Protein 7MHV (pdb70)

Structure (mmCIF, N/CA/C/O backbone):
data_7MHV
#
_entry.id   7MHV
#
_cell.length_a   129.010
_cell.length_b   51.170
_cell.length_c   74.260
_cell.angle_alpha   90.000
_cell.angle_beta   110.406
_cell.angle_gamma   90.000
#
_symmetry.space_group_name_H-M   'C 1 2 1'
#
loop_
_entity.id
_entity.type
_entity.pdbx_description
1 polymer 'Cysteine desulfurase'
2 non-polymer 1,2-ETHANEDIOL
3 non-polymer 'PHOSPHATE ION'
4 water water
#
loop_
_atom_site.group_PDB
_atom_site.id
_atom_site.type_symbol
_atom_site.label_atom_id
_atom_site.label_alt_id
_atom_site.label_comp_id
_atom_site.label_asym_id
_atom_site.label_entity_id
_atom_site.label_seq_id
_atom_site.pdbx_PDB_ins_code
_atom_site.Cartn_x
_atom_site.Cartn_y
_atom_site.Cartn_z
_atom_site.occupancy
_atom_site.B_iso_or_equiv
_atom_site.auth_seq_id
_atom_site.auth_comp_id
_atom_site.auth_asym_id
_atom_site.auth_atom_id
_atom_site.pdbx_PDB_model_num
ATOM 1 N N . LYS A 1 12 ? 4.50812 1.03446 -13.72071 1.000 49.59503 4 LYS A N 1
ATOM 2 C CA . LYS A 1 12 ? 4.29082 2.37108 -14.26840 1.000 41.35830 4 LYS A CA 1
ATOM 3 C C . LYS A 1 12 ? 2.89211 2.87880 -13.92425 1.000 31.23667 4 LYS A C 1
ATOM 4 O O . LYS A 1 12 ? 1.92107 2.12230 -13.96398 1.000 38.10438 4 LYS A O 1
ATOM 10 N N . PRO A 1 13 ? 2.78731 4.16341 -13.59403 1.000 28.77704 5 PRO A N 1
ATOM 11 C CA . PRO A 1 13 ? 1.46509 4.77676 -13.46742 1.000 19.31845 5 PRO A CA 1
ATOM 12 C C . PRO A 1 13 ? 0.72944 4.70446 -14.79668 1.000 22.31675 5 PRO A C 1
ATOM 13 O O . PRO A 1 13 ? 1.34181 4.60988 -15.85715 1.000 19.66862 5 PRO A O 1
ATOM 17 N N . ILE A 1 14 ? -0.60288 4.74818 -14.74024 1.000 16.87906 6 ILE A N 1
ATOM 18 C CA . ILE A 1 14 ? -1.37968 4.80549 -15.97355 1.000 13.46368 6 ILE A CA 1
ATOM 19 C C . ILE A 1 14 ? -1.26468 6.21107 -16.54967 1.000 16.10563 6 ILE A C 1
ATOM 20 O O . ILE A 1 14 ? -1.49009 7.20190 -15.84492 1.000 16.42151 6 ILE A O 1
ATOM 25 N N . TYR A 1 15 ? -0.91645 6.30596 -17.82884 1.000 13.62710 7 TYR A N 1
ATOM 26 C CA . TYR A 1 15 ? -0.73699 7.61852 -18.44224 1.000 13.55564 7 TYR A CA 1
ATOM 27 C C . TYR A 1 15 ? -2.09342 8.27609 -18.66788 1.000 15.23180 7 TYR A C 1
ATOM 28 O O . TYR A 1 15 ? -2.92182 7.76847 -19.43142 1.000 15.30670 7 TYR A O 1
ATOM 37 N N . PHE A 1 16 ? -2.31361 9.40534 -18.01266 1.000 14.12434 8 PHE A N 1
ATOM 38 C CA . PHE A 1 16 ? -3.50634 10.21875 -18.20160 1.000 13.37195 8 PHE A CA 1
ATOM 39 C C . PHE A 1 16 ? -3.11183 11.66205 -18.48254 1.000 14.53284 8 PHE A C 1
ATOM 40 O O . PHE A 1 16 ? -3.72040 12.61108 -17.96655 1.000 15.45540 8 PHE A O 1
ATOM 48 N N . ASP A 1 17 ? -2.05590 11.85121 -19.28590 1.000 14.36018 9 ASP A N 1
ATOM 49 C CA . ASP A 1 17 ? -1.54322 13.19330 -19.57574 1.000 11.68371 9 ASP A CA 1
ATOM 50 C C . ASP A 1 17 ? -1.33636 13.37881 -21.06699 1.000 13.32377 9 ASP A C 1
ATOM 51 O O . ASP A 1 17 ? -0.38789 14.03948 -21.49921 1.000 15.58952 9 ASP A O 1
ATOM 56 N N . TYR A 1 18 ? -2.28533 12.88068 -21.86970 1.000 11.51528 10 TYR A N 1
ATOM 57 C CA . TYR A 1 18 ? -2.19646 12.99436 -23.32424 1.000 12.44096 10 TYR A CA 1
ATOM 58 C C . TYR A 1 18 ? -2.15829 14.42639 -23.82196 1.000 12.55869 10 TYR A C 1
ATOM 59 O O . TYR A 1 18 ? -1.68821 14.66534 -24.94330 1.000 15.48390 10 TYR A O 1
ATOM 68 N N . MET A 1 19 ? -2.67632 15.37719 -23.06546 1.000 14.34068 11 MET A N 1
ATOM 69 C CA . MET A 1 19 ? -2.61907 16.72768 -23.59919 1.000 17.04534 11 MET A CA 1
ATOM 70 C C . MET A 1 19 ? -1.25601 17.38823 -23.42919 1.000 13.72586 11 MET A C 1
ATOM 71 O O . MET A 1 19 ? -0.99565 18.40350 -24.08066 1.000 15.54161 11 MET A O 1
ATOM 76 N N . ALA A 1 20 ? -0.40088 16.84446 -22.57731 1.000 13.63127 12 ALA A N 1
ATOM 77 C CA . ALA A 1 20 ? 0.99332 17.28195 -22.52352 1.000 14.30181 12 ALA A CA 1
ATOM 78 C C . ALA A 1 20 ? 1.80544 16.71231 -23.67417 1.000 14.03502 12 ALA A C 1
ATOM 79 O O . ALA A 1 20 ? 2.64936 17.41240 -24.25483 1.000 13.21855 12 ALA A O 1
ATOM 81 N N . THR A 1 21 ? 1.61198 15.42489 -23.96547 1.000 12.01459 13 THR A N 1
ATOM 82 C CA . THR A 1 21 ? 2.17148 14.78658 -25.14782 1.000 10.06484 13 THR A CA 1
ATOM 83 C C . THR A 1 21 ? 1.50504 13.43000 -25.28273 1.000 13.26395 13 THR A C 1
ATOM 84 O O . THR A 1 21 ? 0.91414 12.91152 -24.33229 1.000 14.81416 13 THR A O 1
ATOM 88 N N . THR A 1 22 ? 1.60940 12.87189 -26.47800 1.000 12.83677 14 THR A N 1
ATOM 89 C CA . THR A 1 22 ? 1.06220 11.57487 -26.78787 1.000 13.27074 14 THR A CA 1
ATOM 90 C C . THR A 1 22 ? 2.21609 10.66492 -27.15696 1.000 13.93016 14 THR A C 1
ATOM 91 O O . THR A 1 22 ? 3.26192 11.14143 -27.60439 1.000 15.43186 14 THR A O 1
ATOM 95 N N . PRO A 1 23 ? 2.07079 9.36080 -26.99187 1.000 12.25916 15 PRO A N 1
ATOM 96 C CA . PRO A 1 23 ? 3.06258 8.45237 -27.58207 1.000 13.86449 15 PRO A CA 1
ATOM 97 C C . PRO A 1 23 ? 2.95601 8.52084 -29.09110 1.000 13.61872 15 PRO A C 1
ATOM 98 O O . PRO A 1 23 ? 1.87520 8.73960 -29.63807 1.000 12.62552 15 PRO A O 1
ATOM 102 N N . VAL A 1 24 ? 4.07990 8.32713 -29.78177 1.000 12.43292 16 VAL A N 1
ATOM 103 C CA . VAL A 1 24 ? 3.98753 8.14121 -31.23305 1.000 13.04440 16 VAL A CA 1
ATOM 104 C C . VAL A 1 24 ? 3.24350 6.83964 -31.50565 1.000 11.30071 16 VAL A C 1
ATOM 105 O O . VAL A 1 24 ? 3.53044 5.80367 -30.90757 1.000 14.32180 16 VAL A O 1
ATOM 109 N N . ASP A 1 25 ? 2.24105 6.89107 -32.37233 1.000 12.17240 17 ASP A N 1
ATOM 110 C CA . ASP A 1 25 ? 1.53859 5.66124 -32.71588 1.000 12.81099 17 ASP A CA 1
ATOM 111 C C . ASP A 1 25 ? 2.53467 4.65039 -33.28676 1.000 12.72280 17 ASP A C 1
ATOM 112 O O . ASP A 1 25 ? 3.36916 5.01773 -34.11863 1.000 14.17546 17 ASP A O 1
ATOM 117 N N . PRO A 1 26 ? 2.48679 3.38707 -32.87107 1.000 11.94001 18 PRO A N 1
ATOM 118 C CA . PRO A 1 26 ? 3.44565 2.40796 -33.41795 1.000 13.36555 18 PRO A CA 1
ATOM 119 C C . PRO A 1 26 ? 3.44239 2.32974 -34.94719 1.000 12.25543 18 PRO A C 1
ATOM 120 O O . PRO A 1 26 ? 4.49558 2.08039 -35.54524 1.000 14.04005 18 PRO A O 1
ATOM 124 N N . ARG A 1 27 ? 2.28998 2.54081 -35.58984 1.000 13.49131 19 ARG A N 1
ATOM 125 C CA . ARG A 1 27 ? 2.24829 2.61004 -37.05028 1.000 14.47396 19 ARG A CA 1
ATOM 126 C C . ARG A 1 27 ? 3.06258 3.78951 -37.56572 1.000 12.73577 19 ARG A C 1
ATOM 127 O O . ARG A 1 27 ? 3.65769 3.71615 -38.64985 1.000 15.61127 19 ARG A O 1
ATOM 135 N N . VAL A 1 28 ? 3.08877 4.88353 -36.81595 1.000 11.68821 20 VAL A N 1
ATOM 136 C CA . VAL A 1 28 ? 3.89522 6.02507 -37.21562 1.000 9.83146 20 VAL A CA 1
ATOM 137 C C . VAL A 1 28 ? 5.37870 5.71722 -37.01392 1.000 13.16553 20 VAL A C 1
ATOM 138 O O . VAL A 1 28 ? 6.21419 6.05775 -37.86240 1.000 13.01418 20 VAL A O 1
ATOM 142 N N . VAL A 1 29 ? 5.72605 5.03424 -35.90757 1.000 14.06965 21 VAL A N 1
ATOM 143 C CA . VAL A 1 29 ? 7.13070 4.69226 -35.65472 1.000 14.81602 21 VAL A CA 1
ATOM 144 C C . VAL A 1 29 ? 7.68266 3.86479 -36.80844 1.000 19.10078 21 VAL A C 1
ATOM 145 O O . VAL A 1 29 ? 8.80382 4.10286 -37.29058 1.000 15.99314 21 VAL A O 1
ATOM 149 N N . GLU A 1 30 ? 6.88123 2.90234 -37.28668 1.000 17.86658 22 GLU A N 1
ATOM 150 C CA A GLU A 1 30 ? 7.34677 1.99966 -38.33320 0.500 19.00851 22 GLU A CA 1
ATOM 151 C CA B GLU A 1 30 ? 7.32305 1.99333 -38.34255 0.500 19.02036 22 GLU A CA 1
ATOM 152 C C . GLU A 1 30 ? 7.70499 2.75254 -39.60616 1.000 20.77624 22 GLU A C 1
ATOM 153 O O . GLU A 1 30 ? 8.62740 2.34667 -40.32811 1.000 18.59501 22 GLU A O 1
ATOM 164 N N . GLN A 1 31 ? 6.99894 3.85314 -39.89565 1.000 13.93816 23 GLN A N 1
ATOM 165 C CA . GLN A 1 31 ? 7.32311 4.67112 -41.05906 1.000 16.48459 23 GLN A CA 1
ATOM 166 C C . GLN A 1 31 ? 8.53026 5.56636 -40.79396 1.000 16.08782 23 GLN A C 1
ATOM 167 O O . GLN A 1 31 ? 9.41679 5.66219 -41.64744 1.000 14.94212 23 GLN A O 1
ATOM 173 N N . MET A 1 32 ? 8.59113 6.22186 -39.62054 1.000 15.94555 24 MET A N 1
ATOM 174 C CA . MET A 1 32 ? 9.71250 7.11754 -39.30603 1.000 15.77892 24 MET A CA 1
ATOM 175 C C . MET A 1 32 ? 11.05624 6.41686 -39.44116 1.000 17.06589 24 MET A C 1
ATOM 176 O O . MET A 1 32 ? 12.03332 7.01250 -39.91970 1.000 15.54289 24 MET A O 1
ATOM 181 N N . ILE A 1 33 ? 11.13715 5.16218 -38.98744 1.000 14.53390 25 ILE A N 1
ATOM 182 C CA . ILE A 1 33 ? 12.43282 4.48848 -38.90924 1.000 16.97358 25 ILE A CA 1
ATOM 183 C C . ILE A 1 33 ? 12.97764 4.11639 -40.27704 1.000 17.40754 25 ILE A C 1
ATOM 184 O O . ILE A 1 33 ? 14.17059 3.82429 -40.39701 1.000 18.39527 25 ILE A O 1
ATOM 189 N N . LYS A 1 34 ? 12.14586 4.15445 -41.31895 1.000 15.07943 26 LYS A N 1
ATOM 190 C CA . LYS A 1 34 ? 12.62672 3.96124 -42.68313 1.000 12.61785 26 LYS A CA 1
ATOM 191 C C . LYS A 1 34 ? 13.47041 5.12600 -43.18772 1.000 16.94276 26 LYS A C 1
ATOM 192 O O . LYS A 1 34 ? 14.02955 5.02878 -44.28787 1.000 16.50779 26 LYS A O 1
ATOM 198 N N . TYR A 1 35 ? 13.57670 6.21115 -42.41389 1.000 13.73064 27 TYR A N 1
ATOM 199 C CA . TYR A 1 35 ? 14.21936 7.44474 -42.85153 1.000 15.53960 27 TYR A CA 1
ATOM 200 C C . TYR A 1 35 ? 15.33837 7.87066 -41.90782 1.000 15.20403 27 TYR A C 1
ATOM 201 O O . TYR A 1 35 ? 15.58858 9.06306 -41.75346 1.000 18.83687 27 TYR A O 1
ATOM 210 N N . LEU A 1 36 ? 16.00614 6.90879 -41.25411 1.000 15.34350 28 LEU A N 1
ATOM 211 C CA . LEU A 1 36 ? 17.01019 7.22948 -40.23631 1.000 12.98239 28 LEU A CA 1
ATOM 212 C C . LEU A 1 36 ? 18.37265 6.65063 -40.59501 1.000 16.76401 28 LEU A C 1
ATOM 213 O O . LEU A 1 36 ? 19.27353 7.41078 -40.96041 1.000 13.81537 28 LEU A O 1
ATOM 218 N N . GLY A 1 37 ? 18.54465 5.31512 -40.52524 1.000 15.00156 29 GLY A N 1
ATOM 219 C CA . GLY A 1 37 ? 19.84788 4.71431 -40.60965 1.000 15.27087 29 GLY A CA 1
ATOM 220 C C . GLY A 1 37 ? 20.32575 4.50616 -42.03703 1.000 19.23733 29 GLY A C 1
ATOM 221 O O . GLY A 1 37 ? 19.64879 4.81653 -43.03404 1.000 18.07097 29 GLY A O 1
ATOM 222 N N . PRO A 1 38 ? 21.52934 3.94617 -42.14222 1.000 18.15721 30 PRO A N 1
ATOM 223 C CA . PRO A 1 38 ? 22.17381 3.79856 -43.46027 1.000 16.13830 30 PRO A CA 1
ATOM 224 C C . PRO A 1 38 ? 21.45465 2.84651 -44.39012 1.000 18.84634 30 PRO A C 1
ATOM 225 O O . PRO A 1 38 ? 21.66161 2.93062 -45.60715 1.000 23.06386 30 PRO A O 1
ATOM 229 N N . GLU A 1 39 ? 20.63678 1.93689 -43.86069 1.000 23.04597 31 GLU A N 1
ATOM 230 C CA . GLU A 1 39 ? 19.85730 1.01191 -44.67455 1.000 21.24505 31 GLU A CA 1
ATOM 231 C C . GLU A 1 39 ? 18.57509 1.64150 -45.20712 1.000 28.57019 31 GLU A C 1
ATOM 232 O O . GLU A 1 39 ? 17.91036 1.03442 -46.05840 1.000 25.04622 31 GLU A O 1
ATOM 238 N N . GLY A 1 40 ? 18.22810 2.85280 -44.75679 1.000 20.81420 32 GLY A N 1
ATOM 239 C CA . GLY A 1 40 ? 16.99569 3.49802 -45.11540 1.000 19.50323 32 GLY A CA 1
ATOM 240 C C . GLY A 1 40 ? 17.19748 4.69299 -46.02191 1.000 19.29283 32 GLY A C 1
ATOM 241 O O . GLY A 1 40 ? 18.26041 4.87415 -46.63589 1.000 17.09929 32 GLY A O 1
ATOM 242 N N . ASP A 1 41 ? 16.14774 5.51157 -46.13459 1.000 18.48226 33 ASP A N 1
ATOM 243 C CA . ASP A 1 41 ? 16.15331 6.67483 -47.02902 1.000 17.15723 33 ASP A CA 1
ATOM 244 C C . ASP A 1 41 ? 16.56011 7.90781 -46.22632 1.000 18.52789 33 ASP A C 1
ATOM 245 O O . ASP A 1 41 ? 15.73650 8.74804 -45.86613 1.000 16.41050 33 ASP A O 1
ATOM 250 N N . PHE A 1 42 ? 17.86784 8.01406 -45.95916 1.000 17.52372 34 PHE A N 1
ATOM 251 C CA . PHE A 1 42 ? 18.42741 9.03274 -45.07375 1.000 13.20144 34 PHE A CA 1
ATOM 252 C C . PHE A 1 42 ? 18.87341 10.29789 -45.80542 1.000 16.05784 34 PHE A C 1
ATOM 253 O O . PHE A 1 42 ? 19.50276 11.14565 -45.17958 1.000 13.13064 34 PHE A O 1
ATOM 261 N N . GLY A 1 43 ? 18.62406 10.41597 -47.11403 1.000 16.65473 35 GLY A N 1
ATOM 262 C CA . GLY A 1 43 ? 19.15537 11.54191 -47.86143 1.000 15.71313 35 GLY A CA 1
ATOM 263 C C . GLY A 1 43 ? 18.54164 12.85707 -47.43556 1.000 15.38330 35 GLY A C 1
ATOM 264 O O . GLY A 1 43 ? 17.47942 12.91025 -46.81117 1.000 13.25218 35 GLY A O 1
ATOM 265 N N . ASN A 1 44 ? 19.24173 13.93652 -47.75985 1.000 12.02837 36 ASN A N 1
ATOM 266 C CA . ASN A 1 44 ? 18.75753 15.28241 -47.42500 1.000 14.20872 36 ASN A CA 1
ATOM 267 C C . ASN A 1 44 ? 17.73623 15.70758 -48.47289 1.000 12.15459 36 ASN A C 1
ATOM 268 O O . ASN A 1 44 ? 18.06229 15.72079 -49.66680 1.000 12.88048 36 ASN A O 1
ATOM 273 N N . PRO A 1 45 ? 16.49576 16.02679 -48.09039 1.000 12.31222 37 PRO A N 1
ATOM 274 C CA . PRO A 1 45 ? 15.48586 16.37513 -49.10431 1.000 13.67545 37 PRO A CA 1
ATOM 275 C C . PRO A 1 45 ? 15.91076 17.51433 -50.00011 1.000 12.93356 37 PRO A C 1
ATOM 276 O O . PRO A 1 45 ? 15.40735 17.62733 -51.13647 1.000 16.29961 37 PRO A O 1
ATOM 280 N N . ALA A 1 46 ? 16.82638 18.36192 -49.54509 1.000 14.22040 38 ALA A N 1
ATOM 281 C CA . ALA A 1 46 ? 17.31319 19.45783 -50.37989 1.000 15.01083 38 ALA A CA 1
ATOM 282 C C . ALA A 1 46 ? 18.43401 19.04247 -51.33699 1.000 15.96276 38 ALA A C 1
ATOM 283 O O . ALA A 1 46 ? 18.87119 19.86698 -52.14592 1.000 19.21273 38 ALA A O 1
ATOM 285 N N . SER A 1 47 ? 18.91029 17.79416 -51.27742 1.000 15.62021 39 SER A N 1
ATOM 286 C CA . SER A 1 47 ? 19.95669 17.31911 -52.19556 1.000 16.77683 39 SER A CA 1
ATOM 287 C C . SER A 1 47 ? 19.29238 16.96605 -53.51749 1.000 19.35220 39 SER A C 1
ATOM 288 O O . SER A 1 47 ? 18.87122 15.83557 -53.73825 1.000 21.70624 39 SER A O 1
ATOM 291 N N . ALA A 1 48 ? 19.23730 17.93171 -54.42988 1.000 16.14857 40 ALA A N 1
ATOM 292 C CA . ALA A 1 48 ? 18.55280 17.71781 -55.70371 1.000 18.76407 40 ALA A CA 1
ATOM 293 C C . ALA A 1 48 ? 19.34743 16.86614 -56.68928 1.000 22.69643 40 ALA A C 1
ATOM 294 O O . ALA A 1 48 ? 18.78314 16.44550 -57.70528 1.000 22.29120 40 ALA A O 1
ATOM 296 N N . THR A 1 49 ? 20.62653 16.59428 -56.43135 1.000 18.29989 41 THR A N 1
ATOM 297 C CA . THR A 1 49 ? 21.49739 15.99636 -57.43928 1.000 18.98374 41 THR A CA 1
ATOM 298 C C . THR A 1 49 ? 21.72189 14.49435 -57.26989 1.000 22.19804 41 THR A C 1
ATOM 299 O O . THR A 1 49 ? 22.62721 13.95756 -57.90677 1.000 23.10709 41 THR A O 1
ATOM 303 N N . HIS A 1 50 ? 20.92896 13.79326 -56.45890 1.000 17.32267 42 HIS A N 1
ATOM 304 C CA . HIS A 1 50 ? 21.01975 12.33095 -56.46467 1.000 20.37815 42 HIS A CA 1
ATOM 305 C C . HIS A 1 50 ? 19.72520 11.73706 -55.92545 1.000 18.21218 42 HIS A C 1
ATOM 306 O O . HIS A 1 50 ? 18.87743 12.43751 -55.37881 1.000 17.67731 42 HIS A O 1
ATOM 313 N N . GLU A 1 51 ? 19.58636 10.41787 -56.08327 1.000 19.13146 43 GLU A N 1
ATOM 314 C CA . GLU A 1 51 ? 18.30951 9.80923 -55.73614 1.000 19.46294 43 GLU A CA 1
ATOM 315 C C . GLU A 1 51 ? 18.08770 9.69588 -54.23207 1.000 17.92761 43 GLU A C 1
ATOM 316 O O . GLU A 1 51 ? 16.93926 9.55358 -53.80977 1.000 15.43364 43 GLU A O 1
ATOM 322 N N . TYR A 1 52 ? 19.14109 9.72227 -53.41298 1.000 15.61834 44 TYR A N 1
ATOM 323 C CA . TYR A 1 52 ? 18.90822 9.77020 -51.97424 1.000 15.38965 44 TYR A CA 1
ATOM 324 C C . TYR A 1 52 ? 18.15176 11.03094 -51.60270 1.000 17.95737 44 TYR A C 1
ATOM 325 O O . TYR A 1 52 ? 17.20034 10.98941 -50.81211 1.000 15.86212 44 TYR A O 1
ATOM 334 N N . GLY A 1 53 ? 18.56127 12.16832 -52.16368 1.000 16.51392 45 GLY A N 1
ATOM 335 C CA . GLY A 1 53 ? 17.83226 13.39993 -51.90979 1.000 16.37684 45 GLY A CA 1
ATOM 336 C C . GLY A 1 53 ? 16.43327 13.36387 -52.49165 1.000 17.28974 45 GLY A C 1
ATOM 337 O O . GLY A 1 53 ? 15.46947 13.73389 -51.81964 1.000 16.41216 45 GLY A O 1
ATOM 338 N N . ARG A 1 54 ? 16.29491 12.87138 -53.73003 1.000 19.86889 46 ARG A N 1
ATOM 339 C CA . ARG A 1 54 ? 14.99368 12.91758 -54.38985 1.000 18.79296 46 ARG A CA 1
ATOM 340 C C . ARG A 1 54 ? 13.97756 12.02488 -53.68118 1.000 16.71288 46 ARG A C 1
ATOM 341 O O . ARG A 1 54 ? 12.82336 12.42706 -53.48657 1.000 17.66456 46 ARG A O 1
ATOM 349 N N . VAL A 1 55 ? 14.39917 10.83268 -53.25153 1.000 16.67400 47 VAL A N 1
ATOM 350 C CA . VAL A 1 55 ? 13.51016 9.94187 -52.51409 1.000 15.74561 47 VAL A CA 1
ATOM 351 C C . VAL A 1 55 ? 13.07711 10.57462 -51.19746 1.000 19.01425 47 VAL A C 1
ATOM 352 O O . VAL A 1 55 ? 11.90744 10.46981 -50.79524 1.000 16.03417 47 VAL A O 1
ATOM 356 N N . ALA A 1 56 ? 14.00188 11.24581 -50.50683 1.000 14.04362 48 ALA A N 1
ATOM 357 C CA . ALA A 1 56 ? 13.63006 11.87887 -49.24667 1.000 14.40782 48 ALA A CA 1
ATOM 358 C C . ALA A 1 56 ? 12.66775 13.04281 -49.48579 1.000 16.04011 48 ALA A C 1
ATOM 359 O O . ALA A 1 56 ? 11.70065 13.21911 -48.73519 1.000 13.57475 48 ALA A O 1
ATOM 361 N N . SER A 1 57 ? 12.90102 13.82990 -50.54429 1.000 14.09392 49 SER A N 1
ATOM 362 C CA . SER A 1 57 ? 11.96444 14.89274 -50.90315 1.000 16.65417 49 SER A CA 1
ATOM 363 C C . SER A 1 57 ? 10.58004 14.34503 -51.19498 1.000 15.51097 49 SER A C 1
ATOM 364 O O . SER A 1 57 ? 9.57461 14.94108 -50.79166 1.000 15.89027 49 SER A O 1
ATOM 367 N N . MET A 1 58 ? 10.50491 13.21757 -51.90823 1.000 15.02599 50 MET A N 1
ATOM 368 C CA . MET A 1 58 ? 9.20156 12.64555 -52.22532 1.000 17.94002 50 MET A CA 1
ATOM 369 C C . MET A 1 58 ? 8.45025 12.25833 -50.96100 1.000 13.50029 50 MET A C 1
ATOM 370 O O .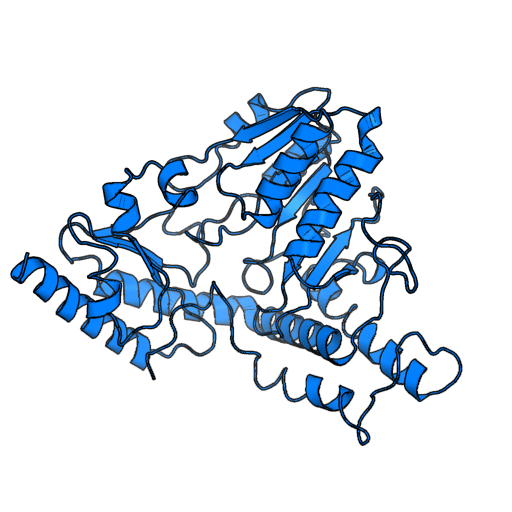 MET A 1 58 ? 7.22476 12.42474 -50.88182 1.000 15.60392 50 MET A O 1
ATOM 375 N N . ALA A 1 59 ? 9.17511 11.77419 -49.95074 1.000 13.32329 51 ALA A N 1
ATOM 376 C CA . ALA A 1 59 ? 8.52711 11.39931 -48.70561 1.000 12.62820 51 ALA A CA 1
ATOM 377 C C . ALA A 1 59 ? 8.07388 12.63334 -47.94581 1.000 13.95527 51 ALA A C 1
ATOM 378 O O . ALA A 1 59 ? 7.00447 12.63617 -47.31902 1.000 14.25602 51 ALA A O 1
ATOM 380 N N . VAL A 1 60 ? 8.87095 13.69445 -47.99467 1.000 10.89087 52 VAL A N 1
ATOM 381 C CA . VAL A 1 60 ? 8.46559 14.96152 -47.38799 1.000 14.79353 52 VAL A CA 1
ATOM 382 C C . VAL A 1 60 ? 7.20666 15.48795 -48.05972 1.000 13.26187 52 VAL A C 1
ATOM 383 O O . VAL A 1 60 ? 6.25988 15.92498 -47.39190 1.000 13.31441 52 VAL A O 1
ATOM 387 N N . GLU A 1 61 ? 7.18120 15.47283 -49.39213 1.000 11.52458 53 GLU A N 1
ATOM 388 C CA . GLU A 1 61 ? 6.03549 16.05143 -50.07547 1.000 13.81758 53 GLU A CA 1
ATOM 389 C C . GLU A 1 61 ? 4.80221 15.18470 -49.89962 1.000 14.66192 53 GLU A C 1
ATOM 390 O O . GLU A 1 61 ? 3.68116 15.71060 -49.86961 1.000 15.65101 53 GLU A O 1
ATOM 396 N N A GLN A 1 62 ? 4.97118 13.86105 -49.81054 0.545 14.70215 54 GLN A N 1
ATOM 397 N N B GLN A 1 62 ? 4.98061 13.86298 -49.80540 0.455 14.70689 54 GLN A N 1
ATOM 398 C CA A GLN A 1 62 ? 3.81819 13.01155 -49.53615 0.545 13.85465 54 GLN A CA 1
ATOM 399 C CA B GLN A 1 62 ? 3.84690 12.98747 -49.53345 0.455 13.89715 54 GLN A CA 1
ATOM 400 C C A GLN A 1 62 ? 3.24836 13.31698 -48.15562 0.545 14.76892 54 GLN A C 1
ATOM 401 C C B GLN A 1 62 ? 3.26092 13.28017 -48.15728 0.455 14.77140 54 GLN A C 1
ATOM 402 O O A GLN A 1 62 ? 2.02591 13.36343 -47.97297 0.545 14.56451 54 GLN A O 1
ATOM 403 O O B GLN A 1 62 ? 2.03741 13.27895 -47.97992 0.455 14.59464 54 GLN A O 1
ATOM 414 N N . ALA A 1 63 ? 4.11902 13.56122 -47.17231 1.000 10.86828 55 ALA A N 1
ATOM 415 C CA . ALA A 1 63 ? 3.61581 13.92995 -45.84639 1.000 13.63753 55 ALA A CA 1
ATOM 416 C C . ALA A 1 63 ? 2.93511 15.29603 -45.87440 1.000 14.45733 55 ALA A C 1
ATOM 417 O O . ALA A 1 63 ? 1.93602 15.51537 -45.17130 1.000 14.37936 55 ALA A O 1
ATOM 419 N N . ARG A 1 64 ? 3.45121 16.22105 -46.68872 1.000 13.65554 56 ARG A N 1
ATOM 420 C CA . ARG A 1 64 ? 2.81150 17.53079 -46.79992 1.000 13.98350 56 ARG A CA 1
ATOM 421 C C . ARG A 1 64 ? 1.40953 17.37097 -47.34954 1.000 13.25405 56 ARG A C 1
ATOM 422 O O . ARG A 1 64 ? 0.46762 18.01905 -46.87827 1.000 12.42971 56 ARG A O 1
ATOM 430 N N . SER A 1 65 ? 1.24839 16.44768 -48.29777 1.000 13.09817 57 SER A N 1
ATOM 431 C CA A SER A 1 65 ? -0.06300 16.19257 -48.88044 0.535 15.28107 57 SER A CA 1
ATOM 432 C CA B SER A 1 65 ? -0.06275 16.19544 -48.87832 0.465 15.28372 57 SER A CA 1
ATOM 433 C C . SER A 1 65 ? -0.98587 15.52869 -47.86947 1.000 13.87524 57 SER A C 1
ATOM 434 O O . SER A 1 65 ? -2.18565 15.82428 -47.82657 1.000 15.10542 57 SER A O 1
ATOM 439 N N . GLN A 1 66 ? -0.44922 14.60932 -47.06982 1.000 12.27532 58 GLN A N 1
ATOM 440 C CA . GLN A 1 66 ? -1.27112 13.94661 -46.05830 1.000 13.69816 58 GLN A CA 1
ATOM 441 C C . GLN A 1 66 ? -1.86527 14.96631 -45.09971 1.000 14.30716 58 GLN A C 1
ATOM 442 O O . GLN A 1 66 ? -3.06486 14.93218 -44.79446 1.000 12.81488 58 GLN A O 1
ATOM 448 N N . ILE A 1 67 ? -1.02153 15.85414 -44.57665 1.000 12.10034 59 ILE A N 1
ATOM 449 C CA . ILE A 1 67 ? -1.48982 16.89480 -43.66648 1.000 13.54898 59 ILE A CA 1
ATOM 450 C C . ILE A 1 67 ? -2.50934 17.78567 -44.36312 1.000 17.16013 59 ILE A C 1
ATOM 451 O O . ILE A 1 67 ? -3.59487 18.05918 -43.82951 1.000 13.10771 59 ILE A O 1
ATOM 456 N N . ALA A 1 68 ? -2.18542 18.23319 -45.57836 1.000 13.64871 60 ALA A N 1
ATOM 457 C CA . ALA A 1 68 ? -3.08344 19.14655 -46.28247 1.000 16.41027 60 ALA A CA 1
ATOM 458 C C . ALA A 1 68 ? -4.44654 18.50918 -46.50486 1.000 15.32708 60 ALA A C 1
ATOM 459 O O . ALA A 1 68 ? -5.48602 19.17533 -46.38795 1.000 15.13664 60 ALA A O 1
ATOM 461 N N . GLU A 1 69 ? -4.46224 17.22155 -46.85035 1.000 12.33534 61 GLU A N 1
ATOM 462 C CA . GLU A 1 69 ? -5.72168 16.55224 -47.10874 1.000 13.84900 61 GLU A CA 1
ATOM 463 C C . GLU A 1 69 ? -6.59036 16.50899 -45.85888 1.000 11.36062 61 GLU A C 1
ATOM 464 O O . GLU A 1 69 ? -7.81832 16.61709 -45.97087 1.000 14.40744 61 GLU A O 1
ATOM 466 N N . THR A 1 70 ? -5.98360 16.36820 -44.65830 1.000 13.67422 62 THR A N 1
ATOM 467 C CA . THR A 1 70 ? -6.79799 16.23863 -43.43873 1.000 14.95129 62 THR A CA 1
ATOM 468 C C . THR A 1 70 ? -7.53618 17.53196 -43.10590 1.000 16.95228 62 THR A C 1
ATOM 469 O O . THR A 1 70 ? -8.62837 17.48654 -42.52004 1.000 15.49726 62 THR A O 1
ATOM 473 N N . ILE A 1 71 ? -6.98311 18.68076 -43.49427 1.000 15.35096 63 ILE A N 1
ATOM 474 C CA . ILE A 1 71 ? -7.57031 19.98033 -43.18851 1.000 16.05441 63 ILE A CA 1
ATOM 475 C C . ILE A 1 71 ? -8.14160 20.65250 -44.42947 1.000 13.35173 63 ILE A C 1
ATOM 476 O O . ILE A 1 71 ? -8.54714 21.82417 -44.37100 1.000 14.32187 63 ILE A O 1
ATOM 481 N N . ASN A 1 72 ? -8.17034 19.94215 -45.55794 1.000 12.25705 64 ASN A N 1
ATOM 482 C CA . ASN A 1 72 ? -8.71700 20.44133 -46.82645 1.000 14.83145 64 ASN A CA 1
ATOM 483 C C . ASN A 1 72 ? -8.01325 21.71831 -47.26658 1.000 18.11029 64 ASN A C 1
ATOM 484 O O . ASN A 1 72 ? -8.64424 22.68995 -47.68793 1.000 18.19144 64 ASN A O 1
ATOM 489 N N . ALA A 1 73 ? -6.69279 21.72193 -47.13742 1.000 14.75318 65 ALA A N 1
ATOM 490 C CA . ALA A 1 73 ? -5.84334 22.77711 -47.66261 1.000 14.90775 65 ALA A CA 1
ATOM 491 C C . ALA A 1 73 ? -5.04833 22.22484 -48.83577 1.000 17.28026 65 ALA A C 1
ATOM 492 O O . ALA A 1 73 ? -5.09183 21.02889 -49.12870 1.000 15.12910 65 ALA A O 1
ATOM 494 N N . SER A 1 74 ? -4.35999 23.11415 -49.53228 1.000 15.21233 66 SER A N 1
ATOM 495 C CA A SER A 1 74 ? -3.43980 22.66135 -50.56108 0.334 15.74380 66 SER A CA 1
ATOM 496 C CA B SER A 1 74 ? -3.43108 22.67845 -50.56574 0.322 15.75684 66 SER A CA 1
ATOM 497 C CA C SER A 1 74 ? -3.44732 22.63513 -50.55232 0.344 15.74716 66 SER A CA 1
ATOM 498 C C . SER A 1 74 ? -2.05717 22.43862 -49.95525 1.000 15.16396 66 SER A C 1
ATOM 499 O O . SER A 1 74 ? -1.68162 23.11312 -48.98455 1.000 15.05673 66 SER A O 1
ATOM 506 N N . PRO A 1 75 ? -1.28559 21.48324 -50.49117 1.000 18.13367 67 PRO A N 1
ATOM 507 C CA . PRO A 1 75 ? 0.05669 21.24596 -49.93872 1.000 18.21543 67 PRO A CA 1
ATOM 508 C C . PRO A 1 75 ? 0.89717 22.51108 -49.86589 1.000 13.60839 67 PRO A C 1
ATOM 509 O O . PRO A 1 75 ? 1.64208 22.70405 -48.89340 1.000 16.00647 67 PRO A O 1
ATOM 513 N N . GLN A 1 76 ? 0.78990 23.38140 -50.87625 1.000 13.89682 68 GLN A N 1
ATOM 514 C CA . GLN A 1 76 ? 1.61990 24.57946 -50.89753 1.000 17.71738 68 GLN A CA 1
ATOM 515 C C . GLN A 1 76 ? 1.31308 25.51367 -49.74603 1.000 17.67816 68 GLN A C 1
ATOM 516 O O . GLN A 1 76 ? 2.10145 26.43440 -49.49304 1.000 17.37236 68 GLN A O 1
ATOM 518 N N . GLU A 1 77 ? 0.18792 25.31183 -49.05726 1.000 13.99589 69 GLU A N 1
ATOM 519 C CA . GLU A 1 77 ? -0.16893 26.15525 -47.93157 1.000 14.22391 69 GLU A CA 1
ATOM 520 C C . GLU A 1 77 ? 0.42293 25.65757 -46.61449 1.000 13.13511 69 GLU A C 1
ATOM 521 O O . GLU A 1 77 ? 0.21892 26.30029 -45.58055 1.000 15.79464 69 GLU A O 1
ATOM 527 N N . ILE A 1 78 ? 1.17062 24.55000 -46.63563 1.000 13.27951 70 ILE A N 1
ATOM 528 C CA . ILE A 1 78 ? 1.70727 23.91571 -45.43370 1.000 12.02125 70 ILE A CA 1
ATOM 529 C C . ILE A 1 78 ? 3.18914 24.24629 -45.31311 1.000 12.98967 70 ILE A C 1
ATOM 530 O O . ILE A 1 78 ? 3.97017 23.92496 -46.21669 1.000 13.57284 70 ILE A O 1
ATOM 535 N N . VAL A 1 79 ? 3.57169 24.87969 -44.20161 1.000 11.47599 71 VAL A N 1
ATOM 536 C CA . VAL A 1 79 ? 4.95596 25.24081 -43.87492 1.000 12.17629 71 VAL A CA 1
ATOM 537 C C . VAL A 1 79 ? 5.38864 24.40069 -42.66818 1.000 12.33450 71 VAL A C 1
ATOM 538 O O . VAL A 1 79 ? 4.78181 24.48925 -41.59741 1.000 12.33713 71 VAL A O 1
ATOM 542 N N . PHE A 1 80 ? 6.42005 23.58202 -42.82728 1.000 16.37108 72 PHE A N 1
ATOM 543 C CA . PHE A 1 80 ? 6.85170 22.75030 -41.70899 1.000 11.26691 72 PHE A CA 1
ATOM 544 C C . PHE A 1 80 ? 7.66181 23.56485 -40.70885 1.000 14.83752 72 PHE A C 1
ATOM 545 O O . PHE A 1 80 ? 8.45472 24.43135 -41.08658 1.000 13.94160 72 PHE A O 1
ATOM 553 N N . THR A 1 81 ? 7.46932 23.26284 -39.43260 1.000 12.00740 73 THR A N 1
ATOM 554 C CA . THR A 1 81 ? 8.13407 23.93194 -38.32796 1.000 13.95772 73 THR A CA 1
ATOM 555 C C . THR A 1 81 ? 8.66950 22.89427 -37.35159 1.000 15.45386 73 THR A C 1
ATOM 556 O O . THR A 1 81 ? 8.51147 21.68297 -37.54214 1.000 11.09105 73 THR A O 1
ATOM 560 N N . SER A 1 82 ? 9.27564 23.38048 -36.26739 1.000 13.36862 74 SER A N 1
ATOM 561 C CA . SER A 1 82 ? 9.77282 22.50475 -35.21504 1.000 10.34020 74 SER A CA 1
ATOM 562 C C . SER A 1 82 ? 8.70382 22.22695 -34.16456 1.000 12.15552 74 SER A C 1
ATOM 563 O O . SER A 1 82 ? 9.00019 21.59337 -33.14570 1.000 12.04799 74 SER A O 1
ATOM 566 N N . GLY A 1 83 ? 7.47811 22.66770 -34.39622 1.000 11.63927 75 GLY A N 1
ATOM 567 C CA . GLY A 1 83 ? 6.39998 22.45490 -33.44423 1.000 12.98042 75 GLY A CA 1
ATOM 568 C C . GLY A 1 83 ? 5.37438 23.56755 -33.56457 1.000 18.22098 75 GLY A C 1
ATOM 569 O O . GLY A 1 83 ? 5.53126 24.51244 -34.34008 1.000 15.38990 75 GLY A O 1
ATOM 570 N N . ALA A 1 84 ? 4.28285 23.41859 -32.80190 1.000 11.66470 76 ALA A N 1
ATOM 571 C CA . ALA A 1 84 ? 3.29206 24.49078 -32.78425 1.000 13.34124 76 ALA A CA 1
ATOM 572 C C . ALA A 1 84 ? 3.82057 25.75332 -32.10902 1.000 12.79655 76 ALA A C 1
ATOM 573 O O . ALA A 1 84 ? 3.30527 26.85143 -32.37463 1.000 13.40477 76 ALA A O 1
ATOM 575 N N . THR A 1 85 ? 4.84411 25.64660 -31.25680 1.000 12.27276 77 THR A N 1
ATOM 576 C CA . THR A 1 85 ? 5.43931 26.85895 -30.70639 1.000 11.57189 77 THR A CA 1
ATOM 577 C C . THR A 1 85 ? 6.01451 27.72546 -31.82093 1.000 12.33835 77 THR A C 1
ATOM 578 O O . THR A 1 85 ? 5.71014 28.92539 -31.91720 1.000 13.14734 77 THR A O 1
ATOM 582 N N . GLU A 1 86 ? 6.84650 27.13994 -32.68352 1.000 11.49253 78 GLU A N 1
ATOM 583 C CA . GLU A 1 86 ? 7.38967 27.91610 -33.79734 1.000 14.19179 78 GLU A CA 1
ATOM 584 C C . GLU A 1 86 ? 6.28448 28.39075 -34.73160 1.000 13.59724 78 GLU A C 1
ATOM 585 O O . GLU A 1 86 ? 6.31956 29.53533 -35.21057 1.000 16.75633 78 GLU A O 1
ATOM 591 N N . ALA A 1 87 ? 5.29848 27.52548 -35.01671 1.000 11.90561 79 ALA A N 1
ATOM 592 C CA . ALA A 1 87 ? 4.19371 27.94091 -35.88032 1.000 11.62006 79 ALA A CA 1
ATOM 593 C C . ALA A 1 87 ? 3.44378 29.12689 -35.28667 1.000 14.39850 79 ALA A C 1
ATOM 594 O O . ALA A 1 87 ? 3.07731 30.04963 -36.01322 1.000 13.20487 79 ALA A O 1
ATOM 596 N N . ASP A 1 88 ? 3.16081 29.09354 -33.97804 1.000 11.94245 80 ASP A N 1
ATOM 597 C CA . ASP A 1 88 ? 2.49094 30.22318 -33.33505 1.000 12.31183 80 ASP A CA 1
ATOM 598 C C . ASP A 1 88 ? 3.33489 31.48288 -33.45112 1.000 12.23901 80 ASP A C 1
ATOM 599 O O . ASP A 1 88 ? 2.81392 32.56686 -33.74982 1.000 12.73936 80 ASP A O 1
ATOM 604 N N . ASN A 1 89 ? 4.64488 31.36151 -33.18776 1.000 13.09314 81 ASN A N 1
ATOM 605 C CA . ASN A 1 89 ? 5.53768 32.51403 -33.27436 1.000 14.71451 81 ASN A CA 1
ATOM 606 C C . ASN A 1 89 ? 5.54201 33.07353 -34.68113 1.000 13.88746 81 ASN A C 1
ATOM 607 O O . ASN A 1 89 ? 5.46387 34.29113 -34.88369 1.000 12.32722 81 ASN A O 1
ATOM 612 N N . LEU A 1 90 ? 5.70571 32.19150 -35.66687 1.000 12.48661 82 LEU A N 1
ATOM 613 C CA . LEU A 1 90 ? 5.81430 32.63557 -37.05136 1.000 13.36701 82 LEU A CA 1
ATOM 614 C C . LEU A 1 90 ? 4.51672 33.29297 -37.51748 1.000 17.36944 82 LEU A C 1
ATOM 615 O O . LEU A 1 90 ? 4.53901 34.35414 -38.14280 1.000 14.40778 82 LEU A O 1
ATOM 620 N N . ALA A 1 91 ? 3.36714 32.67401 -37.20649 1.000 11.83232 83 ALA A N 1
ATOM 621 C CA . ALA A 1 91 ? 2.08244 33.26543 -37.57004 1.000 14.05352 83 ALA A CA 1
ATOM 622 C C . ALA A 1 91 ? 1.91071 34.64640 -36.95621 1.000 13.20617 83 ALA A C 1
ATOM 623 O O . ALA A 1 91 ? 1.55614 35.60440 -37.64592 1.000 14.73237 83 ALA A O 1
ATOM 625 N N . ILE A 1 92 ? 2.13404 34.76017 -35.65198 1.000 10.55469 84 ILE A N 1
ATOM 626 C CA . ILE A 1 92 ? 1.76898 35.99146 -34.95015 1.000 13.41096 84 ILE A CA 1
ATOM 627 C C . ILE A 1 92 ? 2.79994 37.08162 -35.18254 1.000 14.17438 84 ILE A C 1
ATOM 628 O O . ILE A 1 92 ? 2.45116 38.20252 -35.57390 1.000 14.79656 84 ILE A O 1
ATOM 633 N N . LEU A 1 93 ? 4.08300 36.79515 -34.94286 1.000 15.39506 85 LEU A N 1
ATOM 634 C CA . LEU A 1 93 ? 5.08599 37.82397 -35.21112 1.000 13.75426 85 LEU A CA 1
ATOM 635 C C . LEU A 1 93 ? 5.16556 38.12210 -36.69948 1.000 17.34868 85 LEU A C 1
ATOM 636 O O . LEU A 1 93 ? 5.28531 39.28985 -37.10227 1.000 15.27624 85 LEU A O 1
ATOM 641 N N . GLY A 1 94 ? 5.10156 37.08024 -37.52703 1.000 15.23370 86 GLY A N 1
ATOM 642 C CA . GLY A 1 94 ? 5.27364 37.26853 -38.95817 1.000 16.66938 86 GLY A CA 1
ATOM 643 C C . GLY A 1 94 ? 4.15346 38.06879 -39.59098 1.000 15.25615 86 GLY A C 1
ATOM 644 O O . GLY A 1 94 ? 4.41368 38.95592 -40.41190 1.000 17.47772 86 GLY A O 1
ATOM 645 N N . ALA A 1 95 ? 2.89699 37.78828 -39.21184 1.000 14.35416 87 ALA A N 1
ATOM 646 C CA . ALA A 1 95 ? 1.77931 38.56167 -39.76444 1.000 13.41547 87 ALA A CA 1
ATOM 647 C C . ALA A 1 95 ? 1.75025 39.97363 -39.20748 1.000 15.75155 87 ALA A C 1
ATOM 648 O O . ALA A 1 95 ? 1.55066 40.93383 -39.95427 1.000 19.19465 87 ALA A O 1
ATOM 650 N N . ALA A 1 96 ? 1.92834 40.12447 -37.89665 1.000 14.64334 88 ALA A N 1
ATOM 651 C CA . ALA A 1 96 ? 1.86818 41.46703 -37.32289 1.000 11.93242 88 ALA A CA 1
ATOM 652 C C . ALA A 1 96 ? 2.95874 42.35182 -37.89897 1.000 15.52772 88 ALA A C 1
ATOM 653 O O . ALA A 1 96 ? 2.72548 43.53111 -38.19732 1.000 19.61081 88 ALA A O 1
ATOM 655 N N . ARG A 1 97 ? 4.17128 41.81219 -38.02938 1.000 17.77132 89 ARG A N 1
ATOM 656 C CA . ARG A 1 97 ? 5.27166 42.61921 -38.53926 1.000 18.21983 89 ARG A CA 1
ATOM 657 C C . ARG A 1 97 ? 5.11411 42.89887 -40.02643 1.000 20.57903 89 ARG A C 1
ATOM 658 O O . ARG A 1 97 ? 5.50057 43.97679 -40.50024 1.000 21.33645 89 ARG A O 1
ATOM 666 N N . PHE A 1 98 ? 4.54068 41.95986 -40.77788 1.000 19.22103 90 PHE A N 1
ATOM 667 C CA . PHE A 1 98 ? 4.35718 42.20651 -42.20488 1.000 20.89557 90 PHE A CA 1
ATOM 668 C C . PHE A 1 98 ? 3.28577 43.26441 -42.46075 1.000 20.64551 90 PHE A C 1
ATOM 669 O O . PHE A 1 98 ? 3.45701 44.12291 -43.33485 1.000 22.11772 90 PHE A O 1
ATOM 677 N N . TYR A 1 99 ? 2.18379 43.23807 -41.70791 1.000 18.00288 91 TYR A N 1
ATOM 678 C CA . TYR A 1 99 ? 1.04427 44.10352 -41.99601 1.000 18.83993 91 TYR A CA 1
ATOM 679 C C . TYR A 1 99 ? 0.95803 45.34316 -41.10020 1.000 25.99154 91 TYR A C 1
ATOM 680 O O . TYR A 1 99 ? -0.06636 46.03703 -41.11797 1.000 19.73565 91 TYR A O 1
ATOM 689 N N . LYS A 1 100 ? 2.02464 45.67968 -40.37061 1.000 22.14756 92 LYS A N 1
ATOM 690 C CA . LYS A 1 100 ? 1.91572 46.74612 -39.37817 1.000 19.07982 92 LYS A CA 1
ATOM 691 C C . LYS A 1 100 ? 1.59726 48.10110 -40.00606 1.000 20.54753 92 LYS A C 1
ATOM 692 O O . LYS A 1 100 ? 1.01197 48.95885 -39.34187 1.000 22.17077 92 LYS A O 1
ATOM 698 N N . ASN A 1 101 ? 1.93859 48.31211 -41.28102 1.000 21.78903 93 ASN A N 1
ATOM 699 C CA . ASN A 1 101 ? 1.54518 49.57111 -41.91463 1.000 28.31636 93 ASN A CA 1
ATOM 700 C C . ASN A 1 101 ? 0.02721 49.71067 -42.02627 1.000 25.30118 93 ASN A C 1
ATOM 701 O O . ASN A 1 101 ? -0.47124 50.83258 -42.15981 1.000 24.07574 93 ASN A O 1
ATOM 706 N N . LYS A 1 102 ? -0.72366 48.60778 -41.93019 1.000 22.71850 94 LYS A N 1
ATOM 707 C CA . LYS A 1 102 ? -2.18073 48.67130 -41.98048 1.000 20.69710 94 LYS A CA 1
ATOM 708 C C . LYS A 1 102 ? -2.82009 48.95784 -40.62629 1.000 22.92156 94 LYS A C 1
ATOM 709 O O . LYS A 1 102 ? -4.00515 49.29514 -40.57651 1.000 24.73109 94 LYS A O 1
ATOM 715 N N . GLY A 1 103 ? -2.07757 48.84505 -39.54316 1.000 20.58147 95 GLY A N 1
ATOM 716 C CA . GLY A 1 103 ? -2.61759 48.99285 -38.20427 1.000 18.29826 95 GLY A CA 1
ATOM 717 C C . GLY A 1 103 ? -1.76669 48.20105 -37.23816 1.000 20.50066 95 GLY A C 1
ATOM 718 O O . GLY A 1 103 ? -1.05033 47.27664 -37.60543 1.000 19.82387 95 GLY A O 1
ATOM 719 N N . MET A 1 104 ? -1.81975 48.58617 -35.96348 1.000 16.86221 96 MET A N 1
ATOM 720 C CA . MET A 1 104 ? -0.97946 47.90997 -34.97906 1.000 19.06250 96 MET A CA 1
ATOM 721 C C . MET A 1 104 ? -1.77334 47.45047 -33.75694 1.000 19.52540 96 MET A C 1
ATOM 722 O O . MET A 1 104 ? -1.18523 47.21397 -32.68780 1.000 18.16137 96 MET A O 1
ATOM 727 N N . HIS A 1 105 ? -3.08741 47.28754 -33.89539 1.000 16.44106 97 HIS A N 1
ATOM 728 C CA . HIS A 1 105 ? -3.90491 46.74040 -32.82045 1.000 17.43008 97 HIS A CA 1
ATOM 729 C C . HIS A 1 105 ? -4.12042 45.25046 -33.05498 1.000 14.80140 97 HIS A C 1
ATOM 730 O O . HIS A 1 105 ? -4.38397 44.82151 -34.18236 1.000 13.46635 97 HIS A O 1
ATOM 737 N N . LEU A 1 106 ? -4.00007 44.47117 -31.98482 1.000 14.30307 98 LEU A N 1
ATOM 738 C CA . LEU A 1 106 ? -4.12488 43.01644 -32.03036 1.000 14.98184 98 LEU A CA 1
ATOM 739 C C . LEU A 1 106 ? -5.04034 42.54320 -30.90748 1.000 15.71970 98 LEU A C 1
ATOM 740 O O . LEU A 1 106 ? -5.11508 43.17159 -29.84756 1.000 13.97033 98 LEU A O 1
ATOM 745 N N . VAL A 1 107 ? -5.70387 41.40274 -31.11696 1.000 14.70716 99 VAL A N 1
ATOM 746 C CA . VAL A 1 107 ? -6.63101 40.86005 -30.11922 1.000 12.31949 99 VAL A CA 1
ATOM 747 C C . VAL A 1 107 ? -6.38476 39.36664 -29.94673 1.000 12.04844 99 VAL A C 1
ATOM 748 O O . VAL A 1 107 ? -6.21466 38.63610 -30.92954 1.000 12.57607 99 VAL A O 1
ATOM 752 N N . THR A 1 108 ? -6.34675 38.91861 -28.69641 1.000 11.93747 100 THR A N 1
ATOM 753 C CA . THR A 1 108 ? -6.27208 37.48663 -28.40512 1.000 13.31022 100 THR A CA 1
ATOM 754 C C . THR A 1 108 ? -7.02281 37.23746 -27.09939 1.000 13.74761 100 THR A C 1
ATOM 755 O O . THR A 1 108 ? -7.74669 38.10891 -26.61958 1.000 14.06000 100 THR A O 1
ATOM 759 N N . MET A 1 109 ? -6.90869 36.02525 -26.55859 1.000 13.21597 101 MET A N 1
ATOM 760 C CA . MET A 1 109 ? -7.52792 35.68718 -25.27977 1.000 13.44800 101 MET A CA 1
ATOM 761 C C . MET A 1 109 ? -6.46925 35.47480 -24.20855 1.000 13.78748 101 MET A C 1
ATOM 762 O O . MET A 1 109 ? -5.34934 35.04586 -24.49251 1.000 16.79047 101 MET A O 1
ATOM 767 N N . SER A 1 110 ? -6.85332 35.73018 -22.95656 1.000 13.76238 102 SER A N 1
ATOM 768 C CA . SER A 1 110 ? -5.95548 35.53493 -21.81702 1.000 13.70067 102 SER A CA 1
ATOM 769 C C . SER A 1 110 ? -5.67180 34.05794 -21.55026 1.000 15.28248 102 SER A C 1
ATOM 770 O O . SER A 1 110 ? -4.73675 33.74186 -20.80796 1.000 17.49094 102 SER A O 1
ATOM 773 N N . THR A 1 111 ? -6.45055 33.16309 -22.14706 1.000 14.05331 103 THR A N 1
ATOM 774 C CA . THR A 1 111 ? -6.33653 31.72310 -21.94030 1.000 12.80718 103 THR A CA 1
ATOM 775 C C . THR A 1 111 ? -5.47822 31.03315 -23.00105 1.000 14.25830 103 THR A C 1
ATOM 776 O O . THR A 1 111 ? -5.37874 29.79360 -23.00236 1.000 14.20367 103 THR A O 1
ATOM 780 N N . GLU A 1 112 ? -4.85034 31.79343 -23.88591 1.000 15.51257 104 GLU A N 1
ATOM 781 C CA . GLU A 1 112 ? -4.03079 31.18774 -24.92810 1.000 15.29991 104 GLU A CA 1
ATOM 782 C C . GLU A 1 112 ? -2.78904 30.55287 -24.32764 1.000 13.03126 104 GLU A C 1
ATOM 783 O O . GLU A 1 112 ? -2.35670 30.89866 -23.22710 1.000 14.67312 104 GLU A O 1
ATOM 789 N N . HIS A 1 113 ? -2.23986 29.57968 -25.05948 1.000 14.67510 105 HIS A N 1
ATOM 790 C CA . HIS A 1 113 ? -0.97666 28.95112 -24.69765 1.000 15.13139 105 HIS A CA 1
ATOM 791 C C . HIS A 1 113 ? 0.13026 30.00513 -24.67741 1.000 14.42470 105 HIS A C 1
ATOM 792 O O . HIS A 1 113 ? 0.04511 31.03220 -25.35130 1.000 15.61438 105 HIS A O 1
ATOM 799 N N . LYS A 1 114 ? 1.16641 29.76307 -23.86201 1.000 14.93019 106 LYS A N 1
ATOM 800 C CA . LYS A 1 114 ? 2.24412 30.74268 -23.73248 1.000 14.60591 106 LYS A CA 1
ATOM 801 C C . LYS A 1 114 ? 2.92923 31.04555 -25.06886 1.000 15.84002 106 LYS A C 1
ATOM 802 O O . LYS A 1 114 ? 3.45834 32.14983 -25.24477 1.000 15.93772 106 LYS A O 1
ATOM 808 N N . ALA A 1 115 ? 2.94676 30.09732 -26.01124 1.000 13.82919 107 ALA A N 1
ATOM 809 C CA . ALA A 1 115 ? 3.59378 30.38891 -27.29879 1.000 15.06638 107 ALA A CA 1
ATOM 810 C C . ALA A 1 115 ? 2.86592 31.50173 -28.04401 1.000 18.61742 107 ALA A C 1
ATOM 811 O O . ALA A 1 115 ? 3.47011 32.21002 -28.87071 1.000 16.23361 107 ALA A O 1
ATOM 813 N N . VAL A 1 116 ? 1.57386 31.66070 -27.77378 1.000 13.88186 108 VAL A N 1
ATOM 814 C CA . VAL A 1 116 ? 0.78261 32.74881 -28.34274 1.000 14.44417 108 VAL A CA 1
ATOM 815 C C . VAL A 1 116 ? 0.90741 34.00980 -27.49949 1.000 14.70123 108 VAL A C 1
ATOM 816 O O . VAL A 1 116 ? 1.27938 35.07457 -28.00155 1.000 14.20712 108 VAL A O 1
ATOM 820 N N . LEU A 1 117 ? 0.66002 33.89188 -26.18739 1.000 14.92057 109 LEU A N 1
ATOM 821 C CA . LEU A 1 117 ? 0.72531 35.06375 -25.31154 1.000 16.63837 109 LEU A CA 1
ATOM 822 C C . LEU A 1 117 ? 2.09967 35.70607 -25.33593 1.000 15.04503 109 LEU A C 1
ATOM 823 O O . LEU A 1 117 ? 2.21061 36.93747 -25.34970 1.000 15.21957 109 LEU A O 1
ATOM 828 N N . ASP A 1 118 ? 3.16154 34.89824 -25.30370 1.000 13.40449 110 ASP A N 1
ATOM 829 C CA . ASP A 1 118 ? 4.49126 35.49310 -25.25427 1.000 15.63691 110 ASP A CA 1
ATOM 830 C C . ASP A 1 118 ? 4.84765 36.13090 -26.58598 1.000 14.35792 110 ASP A C 1
ATOM 831 O O . ASP A 1 118 ? 5.64390 37.07449 -26.61669 1.000 17.74145 110 ASP A O 1
ATOM 836 N N . SER A 1 119 ? 4.28270 35.63339 -27.69566 1.000 12.51745 111 SER A N 1
ATOM 837 C CA . SER A 1 119 ? 4.46243 36.35078 -28.95936 1.000 16.12062 111 SER A CA 1
ATOM 838 C C . SER A 1 119 ? 3.83099 37.73389 -28.89404 1.000 18.59593 111 SER A C 1
ATOM 839 O O . SER A 1 119 ? 4.44179 38.73114 -29.29490 1.000 18.34258 111 SER A O 1
ATOM 842 N N . PHE A 1 120 ? 2.59724 37.81261 -28.39910 1.000 14.49571 112 PHE A N 1
ATOM 843 C CA . PHE A 1 120 ? 1.97190 39.12380 -28.25779 1.000 13.20941 112 PHE A CA 1
ATOM 844 C C . PHE A 1 120 ? 2.72568 39.98585 -27.26143 1.000 15.58160 112 PHE A C 1
ATOM 845 O O . PHE A 1 120 ? 2.84075 41.20183 -27.44951 1.000 14.09449 112 PHE A O 1
ATOM 853 N N . HIS A 1 121 ? 3.24102 39.38846 -26.18790 1.000 15.67282 113 HIS A N 1
ATOM 854 C CA . HIS A 1 121 ? 4.02980 40.17449 -25.24244 1.000 16.56342 113 HIS A CA 1
ATOM 855 C C . HIS A 1 121 ? 5.21323 40.83576 -25.93594 1.000 19.26758 113 HIS A C 1
ATOM 856 O O . HIS A 1 121 ? 5.53287 42.00381 -25.67044 1.000 18.35408 113 HIS A O 1
ATOM 863 N N . GLN A 1 122 ? 5.89042 40.09479 -26.82143 1.000 19.81468 114 GLN A N 1
ATOM 864 C CA . GLN A 1 122 ? 6.99037 40.68140 -27.58890 1.000 20.79475 114 GLN A CA 1
ATOM 865 C C . GLN A 1 122 ? 6.50015 41.80893 -28.49465 1.000 16.02555 114 GLN A C 1
ATOM 866 O O . GLN A 1 122 ? 7.12197 42.87065 -28.55382 1.000 19.62072 114 GLN A O 1
ATOM 872 N N . LEU A 1 123 ? 5.37952 41.61118 -29.19504 1.000 14.88910 115 LEU A N 1
ATOM 873 C CA . LEU A 1 123 ? 4.88734 42.66708 -30.07697 1.000 18.83096 115 LEU A CA 1
ATOM 874 C C . LEU A 1 123 ? 4.53976 43.92714 -29.29941 1.000 17.44077 115 LEU A C 1
ATOM 875 O O . LEU A 1 123 ? 4.67396 45.04183 -29.83200 1.000 19.50957 115 LEU A O 1
ATOM 880 N N . GLU A 1 124 ? 4.13108 43.79396 -28.03004 1.000 18.45330 116 GLU A N 1
ATOM 881 C CA . GLU A 1 124 ? 3.89535 44.99881 -27.23082 1.000 16.56159 116 GLU A CA 1
ATOM 882 C C . GLU A 1 124 ? 5.17121 45.80813 -27.05593 1.000 22.20724 116 GLU A C 1
ATOM 883 O O . GLU A 1 124 ? 5.11888 47.04061 -27.03011 1.000 20.62817 116 GLU A O 1
ATOM 889 N N . LYS A 1 125 ? 6.32715 45.14625 -26.95033 1.000 20.34183 117 LYS A N 1
ATOM 890 C CA . LYS A 1 125 ? 7.58707 45.87959 -26.88386 1.000 21.61672 117 LYS A CA 1
ATOM 891 C C . LYS A 1 125 ? 7.90633 46.58017 -28.19515 1.000 25.13663 117 LYS A C 1
ATOM 892 O O . LYS A 1 125 ? 8.69601 47.53082 -28.20048 1.000 25.68386 117 LYS A O 1
ATOM 898 N N . GLU A 1 126 ? 7.30151 46.13938 -29.29638 1.000 23.38763 118 GLU A N 1
ATOM 899 C CA . GLU A 1 126 ? 7.48425 46.72382 -30.62105 1.000 20.57015 118 GLU A CA 1
ATOM 900 C C . GLU A 1 126 ? 6.43350 47.78478 -30.93955 1.000 27.67360 118 GLU A C 1
ATOM 901 O O . GLU A 1 126 ? 6.36042 48.25570 -32.07994 1.000 30.39267 118 GLU A O 1
ATOM 907 N N . GLY A 1 127 ? 5.62186 48.16296 -29.96178 1.000 21.94031 119 GLY A N 1
ATOM 908 C CA . GLY A 1 127 ? 4.63409 49.20423 -30.14744 1.000 21.20595 119 GLY A CA 1
ATOM 909 C C . GLY A 1 127 ? 3.23257 48.73561 -30.47917 1.000 17.80007 119 GLY A C 1
ATOM 910 O O . GLY A 1 127 ? 2.32952 49.56801 -30.54443 1.000 19.73985 119 GLY A O 1
ATOM 911 N N . PHE A 1 128 ? 3.01292 47.43654 -30.67066 1.000 16.12785 120 PHE A N 1
ATOM 912 C CA . PHE A 1 128 ? 1.66865 46.95808 -30.95946 1.000 15.25212 120 PHE A CA 1
ATOM 913 C C . PHE A 1 128 ? 0.80513 47.10985 -29.71522 1.000 18.84681 120 PHE A C 1
ATOM 914 O O . PHE A 1 128 ? 1.29745 46.99579 -28.58540 1.000 19.23983 120 PHE A O 1
ATOM 922 N N . GLN A 1 129 ? -0.47693 47.42189 -29.91762 1.000 17.85968 121 GLN A N 1
ATOM 923 C CA . GLN A 1 129 ? -1.44345 47.48607 -28.82773 1.000 18.07630 121 GLN A CA 1
ATOM 924 C C . GLN A 1 129 ? -2.21062 46.17106 -28.82420 1.000 24.59328 121 GLN A C 1
ATOM 925 O O . GLN A 1 129 ? -2.76610 45.77736 -29.85443 1.000 22.96440 121 GLN A O 1
ATOM 931 N N . VAL A 1 130 ? -2.22955 45.47415 -27.68839 1.000 17.05188 122 VAL A N 1
ATOM 932 C CA . VAL A 1 130 ? -2.85123 44.15549 -27.62779 1.000 16.76747 122 VAL A CA 1
ATOM 933 C C . VAL A 1 130 ? -3.95558 44.16240 -26.58903 1.000 19.06028 122 VAL A C 1
ATOM 934 O O . VAL A 1 130 ? -3.75204 44.61428 -25.45320 1.000 20.10454 122 VAL A O 1
ATOM 938 N N . THR A 1 131 ? -5.11194 43.64194 -26.98320 1.000 15.95836 123 THR A N 1
ATOM 939 C CA . THR A 1 131 ? -6.25578 43.43683 -26.10489 1.000 17.27848 123 THR A CA 1
ATOM 940 C C . THR A 1 131 ? -6.30835 41.95297 -25.78667 1.000 16.10946 123 THR A C 1
ATOM 941 O O . THR A 1 131 ? -6.36746 41.13607 -26.70711 1.000 18.45560 123 THR A O 1
ATOM 945 N N . TYR A 1 132 ? -6.25165 41.60983 -24.50064 1.000 14.54475 124 TYR A N 1
ATOM 946 C CA . TYR A 1 132 ? -6.32132 40.21641 -24.05117 1.000 16.74021 124 TYR A CA 1
ATOM 947 C C . TYR A 1 132 ? -7.70887 40.01136 -23.45498 1.000 16.97372 124 TYR A C 1
ATOM 948 O O . TYR A 1 132 ? -7.97058 40.43175 -22.32603 1.000 18.36983 124 TYR A O 1
ATOM 957 N N . LEU A 1 133 ? -8.59934 39.37337 -24.20715 1.000 14.94004 125 LEU A N 1
ATOM 958 C CA . LEU A 1 133 ? -9.96885 39.17347 -23.73998 1.000 14.37729 125 LEU A CA 1
ATOM 959 C C . LEU A 1 133 ? -10.06464 37.97177 -22.80563 1.000 17.05838 125 LEU A C 1
ATOM 960 O O . LEU A 1 133 ? -9.50628 36.90586 -23.07630 1.000 17.95952 125 LEU A O 1
ATOM 965 N N . ASN A 1 134 ? -10.81169 38.13959 -21.71432 1.000 16.48060 126 ASN A N 1
ATOM 966 C CA . ASN A 1 134 ? -11.08219 37.00204 -20.84755 1.000 14.36432 126 ASN A CA 1
ATOM 967 C C . ASN A 1 134 ? -12.28037 36.20270 -21.35925 1.000 14.75022 126 ASN A C 1
ATOM 968 O O . ASN A 1 134 ? -13.23872 36.77275 -21.89769 1.000 17.55089 126 ASN A O 1
ATOM 973 N N . PRO A 1 135 ? -12.26975 34.88854 -21.16915 1.000 18.03832 127 PRO A N 1
ATOM 974 C CA . PRO A 1 135 ? -13.45022 34.08588 -21.47834 1.000 17.47862 127 PRO A CA 1
ATOM 975 C C . PRO A 1 135 ? -14.49858 34.27855 -20.39281 1.000 17.64019 127 PRO A C 1
ATOM 976 O O . PRO A 1 135 ? -14.25360 34.90383 -19.36291 1.000 17.26523 127 PRO A O 1
ATOM 980 N N . GLU A 1 136 ? -15.67472 33.70968 -20.63975 1.000 17.61097 128 GLU A N 1
ATOM 981 C CA . GLU A 1 136 ? -16.66630 33.53009 -19.58988 1.000 20.76801 128 GLU A CA 1
ATOM 982 C C . GLU A 1 136 ? -16.20714 32.41319 -18.65102 1.000 17.13981 128 GLU A C 1
ATOM 983 O O . GLU A 1 136 ? -15.18209 31.77312 -18.87515 1.000 16.50521 128 GLU A O 1
ATOM 989 N N . SER A 1 137 ? -17.00489 32.13087 -17.60734 1.000 17.67819 129 SER A N 1
ATOM 990 C CA . SER A 1 137 ? -16.53525 31.20760 -16.56908 1.000 18.45078 129 SER A CA 1
ATOM 991 C C . SER A 1 137 ? -16.51062 29.75777 -17.04437 1.000 19.24537 129 SER A C 1
ATOM 992 O O . SER A 1 137 ? -15.90047 28.91376 -16.37944 1.000 19.96784 129 SER A O 1
ATOM 995 N N . ASP A 1 138 ? -17.18207 29.44436 -18.15439 1.000 18.71176 130 ASP A N 1
ATOM 996 C CA . ASP A 1 138 ? -17.10289 28.12366 -18.75961 1.000 17.74811 130 ASP A CA 1
ATOM 997 C C . ASP A 1 138 ? -15.98138 28.04220 -19.78401 1.000 17.80514 130 ASP 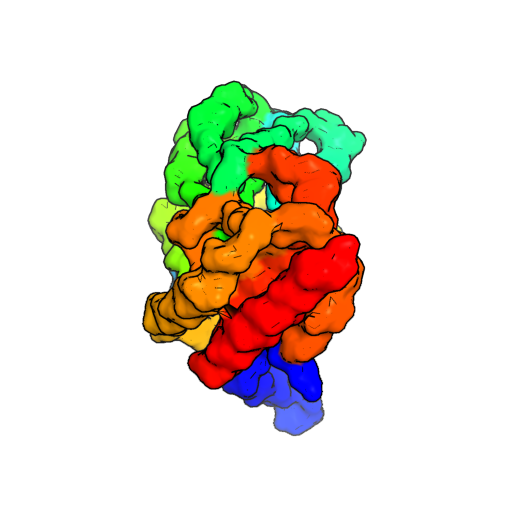A C 1
ATOM 998 O O . ASP A 1 138 ? -15.85300 27.03166 -20.49082 1.000 16.26364 130 ASP A O 1
ATOM 1003 N N . GLY A 1 139 ? -15.16293 29.08833 -19.88371 1.000 17.50262 131 GLY A N 1
ATOM 1004 C CA . GLY A 1 139 ? -14.03057 29.07236 -20.78396 1.000 14.50617 131 GLY A CA 1
ATOM 1005 C C . GLY A 1 139 ? -14.32841 29.54065 -22.18734 1.000 16.16996 131 GLY A C 1
ATOM 1006 O O . GLY A 1 139 ? -13.38653 29.72589 -22.96954 1.000 14.67412 131 GLY A O 1
ATOM 1007 N N . LEU A 1 140 ? -15.59393 29.76611 -22.52680 1.000 15.00310 132 LEU A N 1
ATOM 1008 C CA . LEU A 1 140 ? -15.96991 30.17008 -23.87886 1.000 14.74139 132 LEU A CA 1
ATOM 1009 C C . LEU A 1 140 ? -15.83292 31.67218 -24.03892 1.000 15.14594 132 LEU A C 1
ATOM 1010 O O . LEU A 1 140 ? -16.27133 32.43982 -23.17767 1.000 19.30486 132 LEU A O 1
ATOM 1015 N N . LEU A 1 141 ? -15.25767 32.08809 -25.16153 1.000 15.97969 133 LEU A N 1
ATOM 1016 C CA . LEU A 1 141 ? -15.23752 33.50196 -25.51885 1.000 11.59409 133 LEU A CA 1
ATOM 1017 C C . LEU A 1 141 ? -16.64280 34.00943 -25.83403 1.000 14.68637 133 LEU A C 1
ATOM 1018 O O . LEU A 1 141 ? -17.35280 33.44372 -26.67531 1.000 16.72942 133 LEU A O 1
ATOM 1023 N N . ASP A 1 142 ? -17.02750 35.10903 -25.19566 1.000 13.44034 134 ASP A N 1
ATOM 1024 C CA . ASP A 1 142 ? -18.24158 35.81283 -25.58121 1.000 15.51074 134 ASP A CA 1
ATOM 1025 C C . ASP A 1 142 ? -17.96571 36.56226 -26.87853 1.000 17.42825 134 ASP A C 1
ATOM 1026 O O . ASP A 1 142 ? -17.23510 37.55915 -26.88447 1.000 16.60510 134 ASP A O 1
ATOM 1031 N N . LEU A 1 143 ? -18.56005 36.10708 -27.98757 1.000 13.88540 135 LEU A N 1
ATOM 1032 C CA . LEU A 1 143 ? -18.21690 36.71794 -29.26937 1.000 14.72253 135 LEU A CA 1
ATOM 1033 C C . LEU A 1 143 ? -18.69032 38.16315 -29.36295 1.000 15.33388 135 LEU A C 1
ATOM 1034 O O . LEU A 1 143 ? -18.16812 38.91531 -30.19130 1.000 17.12553 135 LEU A O 1
ATOM 1039 N N . GLU A 1 144 ? -19.67606 38.57352 -28.55171 1.000 14.85170 136 GLU A N 1
ATOM 1040 C CA . GLU A 1 144 ? -20.02276 39.99518 -28.51634 1.000 15.24661 136 GLU A CA 1
ATOM 1041 C C . GLU A 1 144 ? -18.88584 40.82298 -27.92117 1.000 20.41450 136 GLU A C 1
ATOM 1042 O O . GLU A 1 144 ? -18.66606 41.97728 -28.32671 1.000 17.21843 136 GLU A O 1
ATOM 1048 N N . LYS A 1 145 ? -18.18455 40.26899 -26.92575 1.000 16.49072 137 LYS A N 1
ATOM 1049 C CA . LYS A 1 145 ? -17.04190 40.96627 -26.34180 1.000 17.70581 137 LYS A CA 1
ATOM 1050 C C . LYS A 1 145 ? -15.90104 41.04462 -27.34401 1.000 16.77643 137 LYS A C 1
ATOM 1051 O O . LYS A 1 145 ? -15.21675 42.07060 -27.44052 1.000 17.02593 137 LYS A O 1
ATOM 1057 N N . LEU A 1 146 ? -15.73071 39.99487 -28.14148 1.000 14.23766 138 LEU A N 1
ATOM 1058 C CA . LEU A 1 146 ? -14.76884 40.04679 -29.23795 1.000 16.56682 138 LEU A CA 1
ATOM 1059 C C . LEU A 1 146 ? -15.12299 41.15780 -30.21236 1.000 15.81493 138 LEU A C 1
ATOM 1060 O O . LEU A 1 146 ? -14.27971 41.99457 -30.54599 1.000 16.62266 138 LEU A O 1
ATOM 1065 N N . GLU A 1 147 ? -16.37825 41.19273 -30.66775 1.000 14.59046 139 GLU A N 1
ATOM 1066 C CA . GLU A 1 147 ? -16.78392 42.21305 -31.63303 1.000 16.60130 139 GLU A CA 1
ATOM 1067 C C . GLU A 1 147 ? -16.56139 43.61972 -31.08465 1.000 17.44287 139 GLU A C 1
ATOM 1068 O O . GLU A 1 147 ? -16.04069 44.49253 -31.79351 1.000 20.88864 139 GLU A O 1
ATOM 1074 N N . SER A 1 148 ? -16.91389 43.84911 -29.81379 1.000 15.69930 140 SER A N 1
ATOM 1075 C CA . SER A 1 148 ? -16.72460 45.17152 -29.21611 1.000 19.64716 140 SER A CA 1
ATOM 1076 C C . SER A 1 148 ? -15.26458 45.57567 -29.12194 1.000 21.28464 140 SER A C 1
ATOM 1077 O O . SER A 1 148 ? -14.97525 46.78634 -29.07327 1.000 23.77699 140 SER A O 1
ATOM 1080 N N . ALA A 1 149 ? -14.35112 44.60474 -29.08773 1.000 18.73284 141 ALA A N 1
ATOM 1081 C CA . ALA A 1 149 ? -12.92615 44.89522 -28.99031 1.000 17.02145 141 ALA A CA 1
ATOM 1082 C C . ALA A 1 149 ? -12.29676 45.21990 -30.33792 1.000 18.20487 141 ALA A C 1
ATOM 1083 O O . ALA A 1 149 ? -11.15141 45.67390 -30.37645 1.000 17.34132 141 ALA A O 1
ATOM 1085 N N . LEU A 1 150 ? -12.99691 45.00549 -31.44390 1.000 17.87007 142 LEU A N 1
ATOM 1086 C CA . LEU A 1 150 ? -12.36361 45.18480 -32.74432 1.000 15.55314 142 LEU A CA 1
ATOM 1087 C C . LEU A 1 150 ? -12.33460 46.66085 -33.08926 1.000 20.45879 142 LEU A C 1
ATOM 1088 O O . LEU A 1 150 ? -13.26538 47.40546 -32.76886 1.000 17.33373 142 LEU A O 1
ATOM 1093 N N . ARG A 1 151 ? -11.25475 47.08356 -33.73930 1.000 15.45783 143 ARG A N 1
ATOM 1094 C CA A ARG A 1 151 ? -11.06523 48.47264 -34.12090 0.504 17.53100 143 ARG A CA 1
ATOM 1095 C CA B ARG A 1 151 ? -11.06739 48.47482 -34.12245 0.496 17.53450 143 ARG A CA 1
ATOM 1096 C C . ARG A 1 151 ? -10.78418 48.54840 -35.61338 1.000 16.99318 143 ARG A C 1
ATOM 1097 O O . ARG A 1 151 ? -10.47815 47.54618 -36.25822 1.000 18.93789 143 ARG A O 1
ATOM 1112 N N . LEU A 1 152 ? -10.86910 49.76353 -36.15417 1.000 16.69597 144 LEU A N 1
ATOM 1113 C CA . LEU A 1 152 ? -10.54886 49.94628 -37.56486 1.000 18.88610 144 LEU A CA 1
ATOM 1114 C C . LEU A 1 152 ? -9.08002 49.64644 -37.84533 1.000 21.63466 144 LEU A C 1
ATOM 1115 O O . LEU A 1 152 ? -8.73020 49.33681 -38.99139 1.000 21.25532 144 LEU A O 1
ATOM 1120 N N . ASP A 1 153 ? -8.21449 49.71288 -36.82787 1.000 17.10083 145 ASP A N 1
ATOM 1121 C CA . ASP A 1 153 ? -6.79724 49.39900 -37.01601 1.000 18.79639 145 ASP A CA 1
ATOM 1122 C C . ASP A 1 153 ? -6.39891 48.04447 -36.43649 1.000 20.92914 145 ASP A C 1
ATOM 1123 O O . ASP A 1 153 ? -5.20090 47.77693 -36.26151 1.000 18.29626 145 ASP A O 1
ATOM 1128 N N . THR A 1 154 ? -7.36641 47.17782 -36.14053 1.000 15.34225 146 THR A N 1
ATOM 1129 C CA . THR A 1 154 ? -7.04983 45.79533 -35.78189 1.000 13.35415 146 THR A CA 1
ATOM 1130 C C . THR A 1 154 ? -6.62106 45.01798 -37.02021 1.000 14.46558 146 THR A C 1
ATOM 1131 O O . THR A 1 154 ? -7.37990 44.92906 -37.99789 1.000 18.69282 146 THR A O 1
ATOM 1135 N N . ILE A 1 155 ? -5.42100 44.44382 -36.98796 1.000 15.01719 147 ILE A N 1
ATOM 1136 C CA . ILE A 1 155 ? -4.91883 43.69551 -38.13685 1.000 13.06596 147 ILE A CA 1
ATOM 1137 C C . ILE A 1 155 ? -4.91727 42.19241 -37.92681 1.000 13.51249 147 ILE A C 1
ATOM 1138 O O . ILE A 1 155 ? -4.93998 41.45558 -38.92659 1.000 12.82318 147 ILE A O 1
ATOM 1143 N N . LEU A 1 156 ? -4.89930 41.71288 -36.68129 1.000 12.93498 148 LEU A N 1
ATOM 1144 C CA . LEU A 1 156 ? -4.75208 40.28460 -36.40401 1.000 12.35559 148 LEU A CA 1
ATOM 1145 C C . LEU A 1 156 ? -5.46013 39.90232 -35.11019 1.000 13.83215 148 LEU A C 1
ATOM 1146 O O . LEU A 1 156 ? -5.41553 40.64143 -34.12373 1.000 14.14901 148 LEU A O 1
ATOM 1151 N N . VAL A 1 157 ? -6.09971 38.72557 -35.12190 1.000 14.06250 149 VAL A N 1
ATOM 1152 C CA . VAL A 1 157 ? -6.70955 38.12048 -33.94572 1.000 13.43362 149 VAL A CA 1
ATOM 1153 C C . VAL A 1 157 ? -6.22536 36.67775 -33.89846 1.000 16.55528 149 VAL A C 1
ATOM 1154 O O . VAL A 1 157 ? -6.11960 36.03652 -34.94654 1.000 14.46882 149 VAL A O 1
ATOM 1158 N N . SER A 1 158 ? -5.91781 36.16991 -32.70260 1.000 13.63564 150 SER A N 1
ATOM 1159 C CA . SER A 1 158 ? -5.51276 34.77134 -32.54622 1.000 11.58985 150 SER A CA 1
ATOM 1160 C C . SER A 1 158 ? -6.37610 34.15206 -31.46361 1.000 11.74661 150 SER A C 1
ATOM 1161 O O . SER A 1 158 ? -6.45645 34.68680 -30.35517 1.000 12.88266 150 SER A O 1
ATOM 1164 N N . VAL A 1 159 ? -7.04075 33.04199 -31.78457 1.000 12.43218 151 VAL A N 1
ATOM 1165 C CA . VAL A 1 159 ? -7.92218 32.36389 -30.82899 1.000 10.34993 151 VAL A CA 1
ATOM 1166 C C . VAL A 1 159 ? -7.74382 30.87588 -31.04707 1.000 15.14254 151 VAL A C 1
ATOM 1167 O O . VAL A 1 159 ? -7.88185 30.39741 -32.17711 1.000 12.92101 151 VAL A O 1
ATOM 1171 N N . MET A 1 160 ? -7.42792 30.15390 -29.97745 1.000 13.31282 152 MET A N 1
ATOM 1172 C CA . MET A 1 160 ? -7.11745 28.73894 -30.11044 1.000 10.63114 152 MET A CA 1
ATOM 1173 C C . MET A 1 160 ? -8.38073 27.91258 -30.27391 1.000 12.61070 152 MET A C 1
ATOM 1174 O O . MET A 1 160 ? -9.44546 28.22937 -29.72754 1.000 12.20537 152 MET A O 1
ATOM 1179 N N . HIS A 1 161 ? -8.24864 26.80852 -31.01649 1.000 11.62959 153 HIS A N 1
ATOM 1180 C CA . HIS A 1 161 ? -9.40551 25.96248 -31.29701 1.000 16.03512 153 HIS A CA 1
ATOM 1181 C C . HIS A 1 161 ? -9.84747 25.20473 -30.05560 1.000 13.56313 153 HIS A C 1
ATOM 1182 O O . HIS A 1 161 ? -11.04643 25.16499 -29.72186 1.000 11.55042 153 HIS A O 1
ATOM 1189 N N . VAL A 1 162 ? -8.88305 24.61417 -29.34728 1.000 13.21462 154 VAL A N 1
ATOM 1190 C CA . VAL A 1 162 ? -9.12009 23.82015 -28.14581 1.000 13.59008 154 VAL A CA 1
ATOM 1191 C C . VAL A 1 162 ? -8.14085 24.30588 -27.08373 1.000 11.48105 154 VAL A C 1
ATOM 1192 O O . VAL A 1 162 ? -6.93665 24.39229 -27.34130 1.000 11.91825 154 VAL A O 1
ATOM 1196 N N . ASN A 1 163 ? -8.64584 24.62093 -25.89727 1.000 10.81527 155 ASN A N 1
ATOM 1197 C CA . ASN A 1 163 ? -7.74725 25.01584 -24.82030 1.000 10.98697 155 ASN A CA 1
ATOM 1198 C C . ASN A 1 163 ? -6.97873 23.81994 -24.26064 1.000 13.55024 155 ASN A C 1
ATOM 1199 O O . ASN A 1 163 ? -7.54858 22.75871 -23.98478 1.000 14.65477 155 ASN A O 1
ATOM 1204 N N . ASN A 1 164 ? -5.66811 24.00077 -24.05588 1.000 14.83082 156 ASN A N 1
ATOM 1205 C CA . ASN A 1 164 ? -4.86742 22.87174 -23.57694 1.000 13.33133 156 ASN A CA 1
ATOM 1206 C C . ASN A 1 164 ? -5.12831 22.51882 -22.11807 1.000 15.96041 156 ASN A C 1
ATOM 1207 O O . ASN A 1 164 ? -4.84223 21.39080 -21.72182 1.000 16.52944 156 ASN A O 1
ATOM 1212 N N . GLU A 1 165 ? -5.64195 23.43769 -21.30343 1.000 13.39918 157 GLU A N 1
ATOM 1213 C CA . GLU A 1 165 ? -5.85737 23.07013 -19.90143 1.000 14.19567 157 GLU A CA 1
ATOM 1214 C C . GLU A 1 165 ? -7.25669 22.51569 -19.65667 1.000 17.32958 157 GLU A C 1
ATOM 1215 O O . GLU A 1 165 ? -7.40783 21.46035 -19.01954 1.000 15.40189 157 GLU A O 1
ATOM 1221 N N . ILE A 1 166 ? -8.29108 23.22521 -20.12092 1.000 15.41656 158 ILE A N 1
ATOM 1222 C CA . ILE A 1 166 ? -9.66680 22.85646 -19.79639 1.000 14.95106 158 ILE A CA 1
ATOM 1223 C C . ILE A 1 166 ? -10.42737 22.31479 -20.99666 1.000 19.33458 158 ILE A C 1
ATOM 1224 O O . ILE A 1 166 ? -11.61954 21.99953 -20.86163 1.000 16.06770 158 ILE A O 1
ATOM 1229 N N . GLY A 1 167 ? -9.78286 22.19926 -22.15947 1.000 14.92427 159 GLY A N 1
ATOM 1230 C CA . GLY A 1 167 ? -10.32254 21.47541 -23.29314 1.000 12.74238 159 GLY A CA 1
ATOM 1231 C C . GLY A 1 167 ? -11.45060 22.15610 -24.03437 1.000 13.39126 159 GLY A C 1
ATOM 1232 O O . GLY A 1 167 ? -11.99215 21.55531 -24.97113 1.000 15.42215 159 GLY A O 1
ATOM 1233 N N . VAL A 1 168 ? -11.81060 23.39233 -23.67133 1.000 13.71682 160 VAL A N 1
ATOM 1234 C CA A VAL A 1 168 ? -12.98736 24.03215 -24.24701 0.508 12.75319 160 VAL A CA 1
ATOM 1235 C CA B VAL A 1 168 ? -12.99092 24.03075 -24.25476 0.492 12.76142 160 VAL A CA 1
ATOM 1236 C C . VAL A 1 168 ? -12.72719 24.39756 -25.70940 1.000 13.60482 160 VAL A C 1
ATOM 1237 O O . VAL A 1 168 ? -11.60109 24.73184 -26.10356 1.000 12.55167 160 VAL A O 1
ATOM 1244 N N . ILE A 1 169 ? -13.78923 24.34088 -26.52291 1.000 9.82010 161 ILE A N 1
ATOM 1245 C CA . ILE A 1 169 ? -13.72015 24.57885 -27.96293 1.000 10.43305 161 ILE A CA 1
ATOM 1246 C C . ILE A 1 169 ? -14.28237 25.96186 -28.27352 1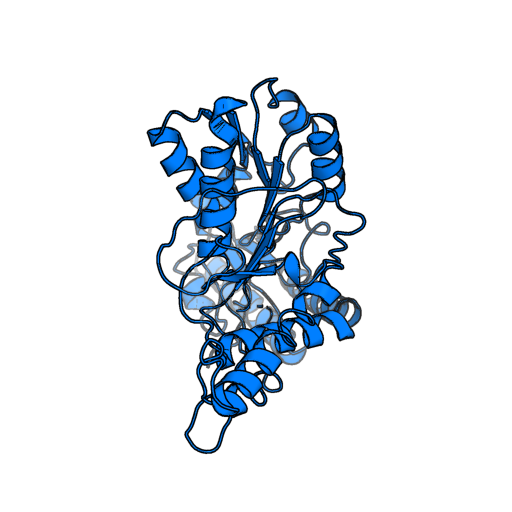.000 13.92794 161 ILE A C 1
ATOM 1247 O O . ILE A 1 169 ? -15.41199 26.28224 -27.87874 1.000 13.40424 161 ILE A O 1
ATOM 1252 N N . GLN A 1 170 ? -13.51165 26.78584 -28.97336 1.000 12.24776 162 GLN A N 1
ATOM 1253 C CA . GLN A 1 170 ? -14.02329 28.07871 -29.40366 1.000 12.31786 162 GLN A CA 1
ATOM 1254 C C . GLN A 1 170 ? -14.64268 27.95678 -30.78979 1.000 14.81207 162 GLN A C 1
ATOM 1255 O O . GLN A 1 170 ? -14.27538 27.08959 -31.59311 1.000 13.01495 162 GLN A O 1
ATOM 1261 N N . ASP A 1 171 ? -15.57496 28.86455 -31.07378 1.000 13.52001 163 ASP A N 1
ATOM 1262 C CA . ASP A 1 171 ? -16.33349 28.85130 -32.32730 1.000 12.95423 163 ASP A CA 1
ATOM 1263 C C . ASP A 1 171 ? -15.52291 29.55901 -33.40947 1.000 12.32805 163 ASP A C 1
ATOM 1264 O O . ASP A 1 171 ? -15.79005 30.70196 -33.80784 1.000 11.72663 163 ASP A O 1
ATOM 1269 N N . ILE A 1 172 ? -14.49425 28.85054 -33.89509 1.000 11.04969 164 ILE A N 1
ATOM 1270 C CA . ILE A 1 172 ? -13.61083 29.48197 -34.85700 1.000 11.67679 164 ILE A CA 1
ATOM 1271 C C . ILE A 1 172 ? -14.33796 29.73656 -36.16752 1.000 13.62771 164 ILE A C 1
ATOM 1272 O O . ILE A 1 172 ? -13.91660 30.60466 -36.93339 1.000 12.52195 164 ILE A O 1
ATOM 1277 N N . ALA A 1 173 ? -15.42722 29.00611 -36.45008 1.000 10.60168 165 ALA A N 1
ATOM 1278 C CA . ALA A 1 173 ? -16.15955 29.26813 -37.68717 1.000 12.04468 165 ALA A CA 1
ATOM 1279 C C . ALA A 1 173 ? -16.77853 30.66300 -37.66747 1.000 13.46578 165 ALA A C 1
ATOM 1280 O O . ALA A 1 173 ? -16.61951 31.44059 -38.61717 1.000 14.71225 165 ALA A O 1
ATOM 1282 N N . SER A 1 174 ? -17.49190 31.00342 -36.59248 1.000 13.00602 166 SER A N 1
ATOM 1283 C CA . SER A 1 174 ? -18.10931 32.33040 -36.53562 1.000 11.49357 166 SER A CA 1
ATOM 1284 C C . SER A 1 174 ? -17.05070 33.40691 -36.42013 1.000 11.88226 166 SER A C 1
ATOM 1285 O O . SER A 1 174 ? -17.17179 34.47312 -37.03331 1.000 15.34680 166 SER A O 1
ATOM 1288 N N . ILE A 1 175 ? -16.03519 33.16596 -35.59459 1.000 12.88674 167 ILE A N 1
ATOM 1289 C CA . ILE A 1 175 ? -14.97756 34.16010 -35.43279 1.000 12.46762 167 ILE A CA 1
ATOM 1290 C C . ILE A 1 175 ? -14.35877 34.48613 -36.78315 1.000 16.44965 167 ILE A C 1
ATOM 1291 O O . ILE A 1 175 ? -14.20427 35.65702 -37.15511 1.000 12.31938 167 ILE A O 1
ATOM 1296 N N . GLY A 1 176 ? -13.97918 33.44961 -37.52882 1.000 17.14432 168 GLY A N 1
ATOM 1297 C CA . GLY A 1 176 ? -13.31268 33.67211 -38.80193 1.000 14.30943 168 GLY A CA 1
ATOM 1298 C C . GLY A 1 176 ? -14.15675 34.47640 -39.75827 1.000 17.99141 168 GLY A C 1
ATOM 1299 O O . GLY A 1 176 ? -13.65483 35.36504 -40.43634 1.000 14.89711 168 GLY A O 1
ATOM 1300 N N . GLU A 1 177 ? -15.45291 34.17255 -39.82744 1.000 11.99976 169 GLU A N 1
ATOM 1301 C CA . GLU A 1 177 ? -16.32325 34.88427 -40.74903 1.000 14.33564 169 GLU A CA 1
ATOM 1302 C C . GLU A 1 177 ? -16.45846 36.34432 -40.34791 1.000 14.82308 169 GLU A C 1
ATOM 1303 O O . GLU A 1 177 ? -16.41091 37.25189 -41.19408 1.000 18.68478 169 GLU A O 1
ATOM 1309 N N . LEU A 1 178 ? -16.61923 36.58182 -39.05653 1.000 12.45149 170 LEU A N 1
ATOM 1310 C CA . LEU A 1 178 ? -16.72410 37.94224 -38.55219 1.000 13.42775 170 LEU A CA 1
ATOM 1311 C C . LEU A 1 178 ? -15.46654 38.74741 -38.87154 1.000 18.94975 170 LEU A C 1
ATOM 1312 O O . LEU A 1 178 ? -15.55012 39.91784 -39.26453 1.000 18.22391 170 LEU A O 1
ATOM 1317 N N . LEU A 1 179 ? -14.29301 38.13513 -38.70931 1.000 14.50540 171 LEU A N 1
ATOM 1318 C CA . LEU A 1 179 ? -13.04230 38.85839 -38.95034 1.000 13.30798 171 LEU A CA 1
ATOM 1319 C C . LEU A 1 179 ? -12.78369 39.05328 -40.43799 1.000 15.01422 171 LEU A C 1
ATOM 1320 O O . LEU A 1 179 ? -12.29359 40.11247 -40.84977 1.000 15.21511 171 LEU A O 1
ATOM 1325 N N . ARG A 1 180 ? -13.10374 38.04658 -41.25211 1.000 16.21141 172 ARG A N 1
ATOM 1326 C CA . ARG A 1 180 ? -12.91802 38.17475 -42.69353 1.000 20.24271 172 ARG A CA 1
ATOM 1327 C C . ARG A 1 180 ? -13.69071 39.36774 -43.23244 1.000 21.58028 172 ARG A C 1
ATOM 1328 O O . ARG A 1 180 ? -13.17888 40.12765 -44.06428 1.000 18.47385 172 ARG A O 1
ATOM 1336 N N . ASN A 1 181 ? -14.91033 39.59017 -42.72218 1.000 15.60408 173 ASN A N 1
ATOM 1337 C CA . ASN A 1 181 ? -15.72012 40.69998 -43.18084 1.000 19.55770 173 ASN A CA 1
ATOM 1338 C C . ASN A 1 181 ? -15.08377 42.04819 -42.86738 1.000 18.00128 173 ASN A C 1
ATOM 1339 O O . ASN A 1 181 ? -15.38716 43.04246 -43.53638 1.000 20.15979 173 ASN A O 1
ATOM 1344 N N . ARG A 1 182 ? -14.20794 42.09155 -41.86582 1.000 16.27054 174 ARG A N 1
ATOM 1345 C CA . ARG A 1 182 ? -13.51323 43.29708 -41.45852 1.000 23.46499 174 ARG A CA 1
ATOM 1346 C C . ARG A 1 182 ? -12.09620 43.37216 -42.01269 1.000 20.09694 174 ARG A C 1
ATOM 1347 O O . ARG A 1 182 ? -11.39098 44.35573 -41.75191 1.000 17.96520 174 ARG A O 1
ATOM 1355 N N . GLY A 1 183 ? -11.66468 42.36255 -42.76700 1.000 16.25500 175 GLY A N 1
ATOM 1356 C CA . GLY A 1 183 ? -10.31552 42.39107 -43.31678 1.000 16.33221 175 GLY A CA 1
ATOM 1357 C C . GLY A 1 183 ? -9.24632 42.14785 -42.27504 1.000 18.56240 175 GLY A C 1
ATOM 1358 O O . GLY A 1 183 ? -8.09810 42.55847 -42.45388 1.000 17.46262 175 GLY A O 1
ATOM 1359 N N . ILE A 1 184 ? -9.60003 41.48152 -41.19069 1.000 16.17586 176 ILE A N 1
ATOM 1360 C CA . ILE A 1 184 ? -8.69124 41.20036 -40.08154 1.000 15.03733 176 ILE A CA 1
ATOM 1361 C C . ILE A 1 184 ? -8.16903 39.77450 -40.22066 1.000 13.42187 176 ILE A C 1
ATOM 1362 O O . ILE A 1 184 ? -8.95585 38.84321 -40.41299 1.000 16.95509 176 ILE A O 1
ATOM 1367 N N . ILE A 1 185 ? -6.85063 39.58601 -40.08492 1.000 13.22875 177 ILE A N 1
ATOM 1368 C CA . ILE A 1 185 ? -6.26230 38.24919 -40.20454 1.000 14.58386 177 ILE A CA 1
ATOM 1369 C C . ILE A 1 185 ? -6.61874 37.40869 -38.98407 1.000 15.06266 177 ILE A C 1
ATOM 1370 O O . ILE A 1 185 ? -6.54315 37.88254 -37.84283 1.000 12.58130 177 ILE A O 1
ATOM 1375 N N . PHE A 1 186 ? -6.99987 36.14791 -39.21179 1.000 12.89538 178 PHE A N 1
ATOM 1376 C CA . PHE A 1 186 ? -7.39291 35.24939 -38.13514 1.000 12.43381 178 PHE A CA 1
ATOM 1377 C C . PHE A 1 186 ? -6.40010 34.09518 -38.04302 1.000 12.94099 178 PHE A C 1
ATOM 1378 O O . PHE A 1 186 ? -6.23775 33.32605 -38.99783 1.000 13.28296 178 PHE A O 1
ATOM 1386 N N . HIS A 1 187 ? -5.70350 34.00637 -36.90652 1.000 10.32534 179 HIS A N 1
ATOM 1387 C CA . HIS A 1 187 ? -4.84502 32.88134 -36.60039 1.000 13.07304 179 HIS A CA 1
ATOM 1388 C C . HIS A 1 187 ? -5.52788 31.98492 -35.57768 1.000 12.95239 179 HIS A C 1
ATOM 1389 O O . HIS A 1 187 ? -6.12101 32.47095 -34.60792 1.000 15.06116 179 HIS A O 1
ATOM 1396 N N . VAL A 1 188 ? -5.40987 30.67421 -35.77253 1.000 9.60546 180 VAL A N 1
ATOM 1397 C CA . VAL A 1 188 ? -5.95723 29.69180 -34.83923 1.000 13.60425 180 VAL A CA 1
ATOM 1398 C C . VAL A 1 188 ? -4.85088 28.72857 -34.42958 1.000 12.38850 180 VAL A C 1
ATOM 1399 O O . VAL A 1 188 ? -4.25602 28.06551 -35.28374 1.000 11.06989 180 VAL A O 1
ATOM 1403 N N . ASP A 1 189 ? -4.58463 28.63557 -33.13058 1.000 10.11258 181 ASP A N 1
ATOM 1404 C CA . ASP A 1 189 ? -3.70962 27.58902 -32.62262 1.000 10.91697 181 ASP A CA 1
ATOM 1405 C C . ASP A 1 189 ? -4.52472 26.30466 -32.52930 1.000 12.41572 181 ASP A C 1
ATOM 1406 O O . ASP A 1 189 ? -5.41300 26.19044 -31.67647 1.000 13.27510 181 ASP A O 1
ATOM 1411 N N . ALA A 1 190 ? -4.23818 25.34975 -33.40849 1.000 11.37550 182 ALA A N 1
ATOM 1412 C CA . ALA A 1 190 ? -4.99129 24.09902 -33.49121 1.000 11.66941 182 ALA A CA 1
ATOM 1413 C C . ALA A 1 190 ? -4.19388 22.93574 -32.93844 1.000 11.98799 182 ALA A C 1
ATOM 1414 O O . ALA A 1 190 ? -4.47412 21.77380 -33.26999 1.000 11.92442 182 ALA A O 1
ATOM 1416 N N . ALA A 1 191 ? -3.18533 23.22163 -32.11667 1.000 10.90786 183 ALA A N 1
ATOM 1417 C CA . ALA A 1 191 ? -2.34843 22.13817 -31.59935 1.000 12.83365 183 ALA A CA 1
ATOM 1418 C C . ALA A 1 191 ? -3.16928 21.04981 -30.91409 1.000 12.82905 183 ALA A C 1
ATOM 1419 O O . ALA A 1 191 ? -2.86656 19.85851 -31.05982 1.000 12.32513 183 ALA A O 1
ATOM 1421 N N . GLN A 1 192 ? -4.22011 21.43167 -30.17949 1.000 12.10979 184 GLN A N 1
ATOM 1422 C CA . GLN A 1 192 ? -5.02630 20.48731 -29.41711 1.000 11.18911 184 GLN A CA 1
ATOM 1423 C C . GLN A 1 192 ? -6.29497 20.04945 -30.12940 1.000 15.26485 184 GLN A C 1
ATOM 1424 O O . GLN A 1 192 ? -7.09547 19.30466 -29.54831 1.000 17.35448 184 GLN A O 1
ATOM 1430 N N . SER A 1 193 ? -6.51177 20.48548 -31.35067 1.000 11.58781 185 SER A N 1
ATOM 1431 C CA . SER A 1 193 ? -7.71073 20.07216 -32.06137 1.000 10.31251 185 SER A CA 1
ATOM 1432 C C . SER A 1 193 ? -7.44233 19.22798 -33.29115 1.000 14.52168 185 SER A C 1
ATOM 1433 O O . SER A 1 193 ? -8.30836 18.43907 -33.66957 1.000 12.81007 185 SER A O 1
ATOM 1436 N N . ALA A 1 194 ? -6.28771 19.37281 -33.93891 1.000 11.59059 186 ALA A N 1
ATOM 1437 C CA . ALA A 1 194 ? -6.04486 18.58664 -35.14520 1.000 11.58984 186 ALA A CA 1
ATOM 1438 C C . ALA A 1 194 ? -6.03618 17.09905 -34.81254 1.000 13.14225 186 ALA A C 1
ATOM 1439 O O . ALA A 1 194 ? -5.43783 16.67442 -33.81925 1.000 12.28119 186 ALA A O 1
ATOM 1441 N N . GLY A 1 195 ? -6.71305 16.31036 -35.65577 1.000 14.34968 187 GLY A N 1
ATOM 1442 C CA . GLY A 1 195 ? -6.89525 14.88853 -35.43503 1.000 11.30758 187 GLY A CA 1
ATOM 1443 C C . GLY A 1 195 ? -8.05956 14.53747 -34.53526 1.000 10.78378 187 GLY A C 1
ATOM 1444 O O . GLY A 1 195 ? -8.32317 13.34143 -34.31466 1.000 16.37651 187 GLY A O 1
ATOM 1445 N N . LYS A 1 196 ? -8.75744 15.53883 -34.00462 1.000 14.27208 188 LYS A N 1
ATOM 1446 C CA . LYS A 1 196 ? -9.82694 15.30507 -33.04736 1.000 11.73896 188 LYS A CA 1
ATOM 1447 C C . LYS A 1 196 ? -11.10452 15.99410 -33.49031 1.000 12.87777 188 LYS A C 1
ATOM 1448 O O . LYS A 1 196 ? -12.16410 15.36707 -33.51792 1.000 18.16625 188 LYS A O 1
ATOM 1454 N N . LEU A 1 197 ? -11.01531 17.36172 -33.84321 1.000 10.57452 189 LEU A N 1
ATOM 1455 C CA . LEU A 1 197 ? -12.17193 18.09199 -34.35160 1.000 13.83409 189 LEU A CA 1
ATOM 1456 C C . LEU A 1 197 ? -12.09591 18.25049 -35.86676 1.000 12.94867 189 LEU A C 1
ATOM 1457 O O . LEU A 1 197 ? -11.00122 18.27733 -36.43218 1.000 13.33484 189 LEU A O 1
ATOM 1462 N N . PRO A 1 198 ? -13.24146 18.39252 -36.53917 1.000 11.74348 190 PRO A N 1
ATOM 1463 C CA . PRO A 1 198 ? -13.21942 18.66533 -37.98223 1.000 12.58293 190 PRO A CA 1
ATOM 1464 C C . PRO A 1 198 ? -12.53039 19.99387 -38.26223 1.000 13.80695 190 PRO A C 1
ATOM 1465 O O . PRO A 1 198 ? -12.72898 20.97048 -37.54475 1.000 12.23903 190 PRO A O 1
ATOM 1469 N N . ILE A 1 199 ? -11.69866 20.02166 -39.30532 1.000 11.74156 191 ILE A N 1
ATOM 1470 C CA . ILE A 1 199 ? -11.06157 21.26011 -39.76896 1.000 11.28579 191 ILE A CA 1
ATOM 1471 C C . ILE A 1 199 ? -11.16965 21.23153 -41.29053 1.000 15.42777 191 ILE A C 1
ATOM 1472 O O . ILE A 1 199 ? -10.55210 20.37667 -41.94154 1.000 15.40919 191 ILE A O 1
ATOM 1477 N N . ASP A 1 200 ? -11.97265 22.12883 -41.86008 1.000 13.36632 192 ASP A N 1
ATOM 1478 C CA . ASP A 1 200 ? -12.16307 22.17328 -43.30968 1.000 14.95228 192 ASP A CA 1
ATOM 1479 C C . ASP A 1 200 ? -11.86095 23.60789 -43.73812 1.000 12.61064 192 ASP A C 1
ATOM 1480 O O . ASP A 1 200 ? -12.72661 24.48692 -43.65258 1.000 15.01308 192 ASP A O 1
ATOM 1485 N N . LEU A 1 201 ? -10.63538 23.83108 -44.21449 1.000 13.22440 193 LEU A N 1
ATOM 1486 C CA . LEU A 1 201 ? -10.18810 25.17397 -44.52641 1.000 13.66429 193 LEU A CA 1
ATOM 1487 C C . LEU A 1 201 ? -10.72963 25.65995 -45.85751 1.000 18.43034 193 LEU A C 1
ATOM 1488 O O . LEU A 1 201 ? -10.49664 26.81610 -46.21426 1.000 18.21788 193 LEU A O 1
ATOM 1493 N N . SER A 1 202 ? -11.45141 24.80963 -46.58806 1.000 15.91025 194 SER A N 1
ATOM 1494 C CA . SER A 1 202 ? -12.23133 25.28859 -47.72284 1.000 20.99133 194 SER A CA 1
ATOM 1495 C C . SER A 1 202 ? -13.51708 25.97067 -47.28341 1.000 24.24689 194 SER A C 1
ATOM 1496 O O . SER A 1 202 ? -14.12330 26.70186 -48.07453 1.000 22.77039 194 SER A O 1
ATOM 1499 N N . GLN A 1 203 ? -13.93241 25.77210 -46.03560 1.000 19.42754 195 GLN A N 1
ATOM 1500 C CA . GLN A 1 203 ? -15.13422 26.38987 -45.48221 1.000 20.50907 195 GLN A CA 1
ATOM 1501 C C . GLN A 1 203 ? -14.83533 27.38836 -44.38053 1.000 19.85504 195 GLN A C 1
ATOM 1502 O O . GLN A 1 203 ? -15.49822 28.42246 -44.29096 1.000 21.34627 195 GLN A O 1
ATOM 1508 N N . LEU A 1 204 ? -13.82665 27.10903 -43.56138 1.000 14.11272 196 LEU A N 1
ATOM 1509 C CA . LEU A 1 204 ? -13.46616 27.95971 -42.43981 1.000 17.64583 196 LEU A CA 1
ATOM 1510 C C . LEU A 1 204 ? -12.67652 29.16776 -42.91803 1.000 20.02500 196 LEU A C 1
ATOM 1511 O O . LEU A 1 204 ? -11.69432 29.02451 -43.64890 1.000 22.53652 196 LEU A O 1
ATOM 1516 N N . SER A 1 205 ? -13.06838 30.35612 -42.46656 1.000 16.14715 197 SER A N 1
ATOM 1517 C CA . SER A 1 205 ? -12.32689 31.56753 -42.80851 1.000 18.70544 197 SER A CA 1
ATOM 1518 C C . SER A 1 205 ? -11.20059 31.76588 -41.79837 1.000 17.25516 197 SER A C 1
ATOM 1519 O O . SER A 1 205 ? -11.22172 32.65058 -40.94097 1.000 19.52165 197 SER A O 1
ATOM 1522 N N . VAL A 1 206 ? -10.19879 30.91090 -41.91150 1.000 12.98804 198 VAL A N 1
ATOM 1523 C CA . VAL A 1 206 ? -9.01815 30.97930 -41.05803 1.000 11.71428 198 VAL A CA 1
ATOM 1524 C C . VAL A 1 206 ? -7.84945 31.27904 -41.98056 1.000 14.33356 198 VAL A C 1
ATOM 1525 O O . VAL A 1 206 ? -7.75834 30.69009 -43.06528 1.000 17.23453 198 VAL A O 1
ATOM 1529 N N . ASP A 1 207 ? -6.99266 32.22988 -41.58704 1.000 14.39740 199 ASP A N 1
ATOM 1530 C CA . ASP A 1 207 ? -5.86998 32.63208 -42.43417 1.000 15.10042 199 ASP A CA 1
ATOM 1531 C C . ASP A 1 207 ? -4.55816 31.94612 -42.07250 1.000 14.27144 199 ASP A C 1
ATOM 1532 O O . ASP A 1 207 ? -3.71615 31.71811 -42.95389 1.000 13.41365 199 ASP A O 1
ATOM 1537 N N . LEU A 1 208 ? -4.38160 31.61361 -40.80137 1.000 11.37327 200 LEU A N 1
ATOM 1538 C CA . LEU A 1 208 ? -3.14941 31.02128 -40.28913 1.000 10.85960 200 LEU A CA 1
ATOM 1539 C C . LEU A 1 208 ? -3.56123 29.98649 -39.26194 1.000 14.29428 200 LEU A C 1
ATOM 1540 O O . LEU A 1 208 ? -4.45729 30.25794 -38.45951 1.000 12.28752 200 LEU A O 1
ATOM 1545 N N . MET A 1 209 ? -2.95908 28.79774 -39.29962 1.000 10.81282 201 MET A N 1
ATOM 1546 C CA . MET A 1 209 ? -3.35650 27.77791 -38.33090 1.000 10.64156 201 MET A CA 1
ATOM 1547 C C . MET A 1 209 ? -2.15882 26.92764 -37.94101 1.000 14.25058 201 MET A C 1
ATOM 1548 O O . MET A 1 209 ? -1.47347 26.38740 -38.81222 1.000 11.58443 201 MET A O 1
ATOM 1553 N N . SER A 1 210 ? -1.93029 26.78797 -36.63339 1.000 12.25582 202 SER A N 1
ATOM 1554 C CA . SER A 1 210 ? -0.77055 26.06777 -36.10729 1.000 10.15683 202 SER A CA 1
ATOM 1555 C C . SER A 1 210 ? -1.08269 24.62002 -35.73684 1.000 8.63900 202 SER A C 1
ATOM 1556 O O . SER A 1 210 ? -2.12184 24.33354 -35.14382 1.000 11.04669 202 SER A O 1
ATOM 1559 N N . PHE A 1 211 ? -0.11122 23.73404 -35.99443 1.000 9.28649 203 PHE A N 1
ATOM 1560 C CA . PHE A 1 211 ? -0.24600 22.29539 -35.78079 1.000 9.68747 203 PHE A CA 1
ATOM 1561 C C . PHE A 1 211 ? 0.99019 21.74766 -35.07222 1.000 9.83755 203 PHE A C 1
ATOM 1562 O O . PHE A 1 211 ? 2.11173 22.19236 -35.32488 1.000 10.77942 203 PHE A O 1
ATOM 1570 N N . SER A 1 212 ? 0.76917 20.73789 -34.21697 1.000 11.95019 204 SER A N 1
ATOM 1571 C CA . SER A 1 212 ? 1.82005 20.05231 -33.46738 1.000 9.67574 204 SER A CA 1
ATOM 1572 C C . SER A 1 212 ? 1.67189 18.54802 -33.65238 1.000 14.41112 204 SER A C 1
ATOM 1573 O O . SER A 1 212 ? 0.64382 17.98693 -33.28226 1.000 15.04072 204 SER A O 1
ATOM 1576 N N . ALA A 1 213 ? 2.72618 17.88095 -34.12061 1.000 10.96803 205 ALA A N 1
ATOM 1577 C CA . ALA A 1 213 ? 2.60912 16.44054 -34.32420 1.000 11.72319 205 ALA A CA 1
ATOM 1578 C C . ALA A 1 213 ? 2.39877 15.68496 -33.01416 1.000 12.77016 205 ALA A C 1
ATOM 1579 O O . ALA A 1 213 ? 1.66255 14.69271 -32.98478 1.000 12.41523 205 ALA A O 1
ATOM 1581 N N . HIS A 1 214 ? 3.05545 16.09008 -31.93232 1.000 11.85277 206 HIS A N 1
ATOM 1582 C CA . HIS A 1 214 ? 3.07668 15.18127 -30.77256 1.000 11.46549 206 HIS A CA 1
ATOM 1583 C C . HIS A 1 214 ? 1.81926 15.30815 -29.90547 1.000 14.24986 206 HIS A C 1
ATOM 1584 O O . HIS A 1 214 ? 1.66729 14.57080 -28.92485 1.000 11.08464 206 HIS A O 1
ATOM 1615 N N . ASN A 1 216 ? -0.87015 14.67827 -31.50616 1.000 14.31431 208 ASN A N 1
ATOM 1616 C CA . ASN A 1 216 ? -1.70956 13.87432 -32.40585 1.000 11.77123 208 ASN A CA 1
ATOM 1617 C C . ASN A 1 216 ? -0.99413 12.57331 -32.78192 1.000 13.68273 208 ASN A C 1
ATOM 1618 O O . ASN A 1 216 ? -1.13544 12.10725 -33.90560 1.000 11.73771 208 ASN A O 1
ATOM 1623 N N . TYR A 1 217 ? -0.20841 12.03003 -31.83685 1.000 11.94461 209 TYR A N 1
ATOM 1624 C CA . TYR A 1 217 ? 0.46231 10.72678 -31.93865 1.000 9.58035 209 TYR A CA 1
ATOM 1625 C C . TYR A 1 217 ? 1.59093 10.72436 -32.97017 1.000 13.09336 209 TYR A C 1
ATOM 1626 O O . TYR A 1 217 ? 1.92598 9.67163 -33.52779 1.000 14.08669 209 TYR A O 1
ATOM 1635 N N . GLY A 1 218 ? 2.15230 11.90857 -33.25600 1.000 10.34207 210 GLY A N 1
ATOM 1636 C CA . GLY A 1 218 ? 3.35392 12.04032 -34.05030 1.000 11.84595 210 GLY A CA 1
ATOM 1637 C C . GLY A 1 218 ? 4.52441 12.33069 -33.12879 1.000 11.07103 210 GLY A C 1
ATOM 1638 O O . GLY A 1 218 ? 4.35516 12.48464 -31.92028 1.000 11.84178 210 GLY A O 1
ATOM 1639 N N . PRO A 1 219 ? 5.72843 12.42783 -33.68199 1.000 10.93795 211 PRO A N 1
ATOM 1640 C CA . PRO A 1 219 ? 6.90031 12.72383 -32.85646 1.000 11.03996 211 PRO A CA 1
ATOM 1641 C C . PRO A 1 219 ? 6.96553 14.17925 -32.41192 1.000 12.58496 211 PRO A C 1
ATOM 1642 O O . PRO A 1 219 ? 6.54573 15.10566 -33.10903 1.000 11.64507 211 PRO A O 1
ATOM 1646 N N . LYS A 1 220 ? 7.54848 14.36601 -31.23930 1.000 8.39544 212 LYS A N 1
ATOM 1647 C CA . LYS A 1 220 ? 7.88829 15.70109 -30.76888 1.000 9.21390 212 LYS A CA 1
ATOM 1648 C C . LYS A 1 220 ? 8.87604 16.37461 -31.70893 1.000 11.57064 212 LYS A C 1
ATOM 1649 O O . LYS A 1 220 ? 9.66625 15.71372 -32.38605 1.000 13.65042 212 LYS A O 1
ATOM 1655 N N . GLY A 1 221 ? 8.86241 17.70420 -31.70972 1.000 10.18592 213 GLY A N 1
ATOM 1656 C CA . GLY A 1 221 ? 9.87586 18.44361 -32.46139 1.000 10.93917 213 GLY A CA 1
ATOM 1657 C C . GLY A 1 221 ? 9.52051 18.71797 -33.90348 1.000 11.85742 213 GLY A C 1
ATOM 1658 O O . GLY A 1 221 ? 10.41904 19.02920 -34.70733 1.000 11.91213 213 GLY A O 1
ATOM 1659 N N . VAL A 1 222 ? 8.24233 18.63994 -34.26442 1.000 7.78995 214 VAL A N 1
ATOM 1660 C CA . VAL A 1 222 ? 7.82570 18.90085 -35.64795 1.000 7.62640 214 VAL A CA 1
ATOM 1661 C C . VAL A 1 222 ? 6.39496 19.39302 -35.60000 1.000 12.25815 214 VAL A C 1
ATOM 1662 O O . VAL A 1 222 ? 5.57687 18.92911 -34.79022 1.000 13.29432 214 VAL A O 1
ATOM 1666 N N . GLY A 1 223 ? 6.13005 20.41052 -36.40556 1.000 12.30511 215 GLY A N 1
ATOM 1667 C CA . GLY A 1 223 ? 4.78037 20.91646 -36.52620 1.000 12.76842 215 GLY A CA 1
ATOM 1668 C C . GLY A 1 223 ? 4.58853 21.53619 -37.89020 1.000 12.96990 215 GLY A C 1
ATOM 1669 O O . GLY A 1 223 ? 5.39140 21.31338 -38.80165 1.000 11.93451 215 GLY A O 1
ATOM 1670 N N . ALA A 1 224 ? 3.50234 22.27829 -38.07291 1.000 10.87634 216 ALA A N 1
ATOM 1671 C CA . ALA A 1 224 ? 3.31990 22.95644 -39.34758 1.000 12.10926 216 ALA A CA 1
ATOM 1672 C C . ALA A 1 224 ? 2.50805 24.22397 -39.12911 1.000 13.53665 216 ALA A C 1
ATOM 1673 O O . ALA A 1 224 ? 1.73904 24.33451 -38.17688 1.000 11.25496 216 ALA A O 1
ATOM 1675 N N . LEU A 1 225 ? 2.67439 25.18130 -40.04361 1.000 12.86575 217 LEU A N 1
ATOM 1676 C CA . LEU A 1 225 ? 1.81959 26.36379 -40.08384 1.000 9.66860 217 LEU A CA 1
ATOM 1677 C C . LEU A 1 225 ? 1.08378 26.36238 -41.41484 1.000 11.80030 217 LEU A C 1
ATOM 1678 O O . LEU A 1 225 ? 1.72051 26.34410 -42.48049 1.000 11.97803 217 LEU A O 1
ATOM 1683 N N . TYR A 1 226 ? -0.24888 26.34759 -41.35360 1.000 9.79456 218 TYR A N 1
ATOM 1684 C CA . TYR A 1 226 ? -1.06328 26.61183 -42.53315 1.000 9.65984 218 TYR A CA 1
ATOM 1685 C C . TYR A 1 226 ? -1.04908 28.10003 -42.81431 1.000 11.39461 218 TYR A C 1
ATOM 1686 O O . TYR A 1 226 ? -1.31869 28.90146 -41.91514 1.000 11.03994 218 TYR A O 1
ATOM 1695 N N . VAL A 1 227 ? -0.75281 28.46273 -44.05910 1.000 10.65491 219 VAL A N 1
ATOM 1696 C CA . VAL A 1 227 ? -0.73498 29.86005 -44.48904 1.000 10.39392 219 VAL A CA 1
ATOM 1697 C C . VAL A 1 227 ? -1.64284 29.97009 -45.71049 1.000 12.64944 219 VAL A C 1
ATOM 1698 O O . VAL A 1 227 ? -1.30226 29.45949 -46.78753 1.000 14.60254 219 VAL A O 1
ATOM 1702 N N . ARG A 1 228 ? -2.78328 30.64661 -45.55670 1.000 13.36495 220 ARG A N 1
ATOM 1703 C CA . ARG A 1 228 ? -3.77237 30.71392 -46.62958 1.000 14.71709 220 ARG A CA 1
ATOM 1704 C C . ARG A 1 228 ? -3.21148 31.37024 -47.87990 1.000 15.56260 220 ARG A C 1
ATOM 1705 O O . ARG A 1 228 ? -2.58096 32.43080 -47.82021 1.000 16.56124 220 ARG A O 1
ATOM 1713 N N . HIS A 1 229 ? -3.44631 30.73014 -49.01924 1.000 15.78715 221 HIS A N 1
ATOM 1714 C CA . HIS A 1 229 ? -2.95732 31.23252 -50.29782 1.000 18.47918 221 HIS A CA 1
ATOM 1715 C C . HIS A 1 229 ? -3.93723 32.18486 -50.97092 1.000 23.00142 221 HIS A C 1
ATOM 1716 O O . HIS A 1 229 ? -3.51858 33.04560 -51.75705 1.000 20.75074 221 HIS A O 1
ATOM 1723 N N . LYS A 1 230 ? -5.23389 32.06384 -50.68261 1.000 20.81706 222 LYS A N 1
ATOM 1724 C CA . LYS A 1 230 ? -6.19593 32.95958 -51.30618 1.000 21.26671 222 LYS A CA 1
ATOM 1725 C C . LYS A 1 230 ? -7.33210 33.26829 -50.33634 1.000 21.77778 222 LYS A C 1
ATOM 1726 O O . LYS A 1 230 ? -8.03872 32.35239 -49.89112 1.000 23.89765 222 LYS A O 1
ATOM 1732 N N . PRO A 1 231 ? -7.51440 34.53651 -49.94748 1.000 24.87999 223 PRO A N 1
ATOM 1733 C CA . PRO A 1 231 ? -6.64498 35.68796 -50.22467 1.000 24.73297 223 PRO A CA 1
ATOM 1734 C C . PRO A 1 231 ? -5.25168 35.47854 -49.64166 1.000 22.37044 223 PRO A C 1
ATOM 1735 O O . PRO A 1 231 ? -5.12469 34.92316 -48.54399 1.000 20.75088 223 PRO A O 1
ATOM 1739 N N . ARG A 1 232 ? -4.22771 35.90602 -50.37105 1.000 21.02461 224 ARG A N 1
ATOM 1740 C CA . ARG A 1 232 ? -2.86545 35.57305 -49.98883 1.000 23.17413 224 ARG A CA 1
ATOM 1741 C C . ARG A 1 232 ? -2.50212 36.20794 -48.65174 1.000 23.60896 224 ARG A C 1
ATOM 1742 O O . ARG A 1 232 ? -2.72206 37.40406 -48.43526 1.000 27.01262 224 ARG A O 1
ATOM 1750 N N . ILE A 1 233 ? -1.94837 35.39983 -47.75632 1.000 16.74536 225 ILE A N 1
ATOM 1751 C CA . ILE A 1 233 ? -1.38427 35.86910 -46.49707 1.000 21.07672 225 ILE A CA 1
ATOM 1752 C C . ILE A 1 233 ? 0.13445 35.83050 -46.62020 1.000 22.82315 225 ILE A C 1
ATOM 1753 O O . ILE A 1 233 ? 0.70293 34.80743 -47.01273 1.000 18.68785 225 ILE A O 1
ATOM 1758 N N . ARG A 1 234 ? 0.78549 36.96047 -46.35897 1.000 17.53707 226 ARG A N 1
ATOM 1759 C CA . ARG A 1 234 ? 2.24013 37.03302 -46.31638 1.000 16.96608 226 ARG A CA 1
ATOM 1760 C C . ARG A 1 234 ? 2.70977 37.12702 -44.86957 1.000 17.87628 226 ARG A C 1
ATOM 1761 O O . ARG A 1 234 ? 1.98356 37.59971 -43.99333 1.000 20.37178 226 ARG A O 1
ATOM 1769 N N . LEU A 1 235 ? 3.94657 36.69349 -44.63945 1.000 17.45077 227 LEU A N 1
ATOM 1770 C CA . LEU A 1 235 ? 4.54161 36.69997 -43.31004 1.000 17.49237 227 LEU A CA 1
ATOM 1771 C C . LEU A 1 235 ? 5.96394 37.21389 -43.41964 1.000 20.73159 227 LEU A C 1
ATOM 1772 O O . LEU A 1 235 ? 6.65825 36.92621 -44.39743 1.000 18.60879 227 LEU A O 1
ATOM 1777 N N . GLN A 1 236 ? 6.40051 37.95625 -42.41516 1.000 21.46864 228 GLN A N 1
ATOM 1778 C CA . GLN A 1 236 ? 7.81221 38.29778 -42.29793 1.000 20.68906 228 GLN A CA 1
ATOM 1779 C C . GLN A 1 236 ? 8.51750 37.17619 -41.54994 1.000 21.21457 228 GLN A C 1
ATOM 1780 O O . GLN A 1 236 ? 8.18759 36.93523 -40.38554 1.000 21.12450 228 GLN A O 1
ATOM 1786 N N . PRO A 1 237 ? 9.45595 36.45020 -42.16118 1.000 17.91612 229 PRO A N 1
ATOM 1787 C CA . PRO A 1 237 ? 9.93451 35.20865 -41.53561 1.000 22.81219 229 PRO A CA 1
ATOM 1788 C C . PRO A 1 237 ? 10.80524 35.49502 -40.31821 1.000 19.80803 229 PRO A C 1
ATOM 1789 O O . PRO A 1 237 ? 11.28103 36.61435 -40.10826 1.000 22.06720 229 PRO A O 1
ATOM 1793 N N . LEU A 1 238 ? 10.97190 34.45328 -39.49419 1.000 20.29405 230 LEU A N 1
ATOM 1794 C CA . LEU A 1 238 ? 11.76778 34.50883 -38.27286 1.000 17.91555 230 LEU A CA 1
ATOM 1795 C C . LEU A 1 238 ? 13.08376 33.74821 -38.38326 1.000 23.35573 230 LEU A C 1
ATOM 1796 O O . LEU A 1 238 ? 13.89527 33.79396 -37.44491 1.000 20.37501 230 LEU A O 1
ATOM 1801 N N . SER A 1 239 ? 13.32280 33.06635 -39.50475 1.000 19.84791 231 SER A N 1
ATOM 1802 C CA . SER A 1 239 ? 14.52776 32.26774 -39.70564 1.000 17.35457 231 SER A CA 1
ATOM 1803 C C . SER A 1 239 ? 15.16424 32.61172 -41.04227 1.000 21.60066 231 SER A C 1
ATOM 1804 O O . SER A 1 239 ? 14.52293 33.16162 -41.94565 1.000 21.59811 231 SER A O 1
ATOM 1807 N N . TYR A 1 240 ? 16.44817 32.27402 -41.15234 1.000 20.50362 232 TYR A N 1
ATOM 1808 C CA . TYR A 1 240 ? 17.29397 32.72784 -42.24881 1.000 19.57347 232 TYR A CA 1
ATOM 1809 C C . TYR A 1 240 ? 18.24192 31.60275 -42.61865 1.000 21.72081 232 TYR A C 1
ATOM 1810 O O . TYR A 1 240 ? 18.83268 30.97022 -41.74041 1.000 21.19761 232 TYR A O 1
ATOM 1819 N N . GLY A 1 241 ? 18.38358 31.34378 -43.89885 1.000 22.78037 233 GLY A N 1
ATOM 1820 C CA . GLY A 1 241 ? 19.21204 30.22384 -44.31287 1.000 21.32229 233 GLY A CA 1
ATOM 1821 C C . GLY A 1 241 ? 18.66739 29.56664 -45.57848 1.000 29.68240 233 GLY A C 1
ATOM 1822 O O . GLY A 1 241 ? 18.27176 30.25276 -46.52179 1.000 27.80886 233 GLY A O 1
ATOM 1823 N N . GLY A 1 242 ? 18.68422 28.23084 -45.57009 1.000 30.18779 234 GLY A N 1
ATOM 1824 C CA . GLY A 1 242 ? 18.34619 27.43739 -46.73392 1.000 44.94696 234 GLY A CA 1
ATOM 1825 C C . GLY A 1 242 ? 16.94902 26.82961 -46.65680 1.000 38.90484 234 GLY A C 1
ATOM 1826 O O . GLY A 1 242 ? 16.26211 26.89243 -45.64464 1.000 37.70826 234 GLY A O 1
ATOM 1827 N N . GLY A 1 243 ? 16.52200 26.24421 -47.77281 1.000 41.99125 235 GLY A N 1
ATOM 1828 C CA . GLY A 1 243 ? 15.20922 25.63021 -47.78279 1.000 42.28763 235 GLY A CA 1
ATOM 1829 C C . GLY A 1 243 ? 14.39116 25.83327 -49.04235 1.000 51.98184 235 GLY A C 1
ATOM 1830 O O . GLY A 1 243 ? 14.71836 25.27076 -50.09457 1.000 62.38652 235 GLY A O 1
ATOM 1831 N N . HIS A 1 244 ? 13.32643 26.63380 -48.95342 1.000 51.59443 236 HIS A N 1
ATOM 1832 C CA . HIS A 1 244 ? 13.03822 27.39381 -47.73852 1.000 43.89644 236 HIS A CA 1
ATOM 1833 C C . HIS A 1 244 ? 11.55819 27.53327 -47.38286 1.000 36.96626 236 HIS A C 1
ATOM 1834 O O . HIS A 1 244 ? 11.17674 28.53593 -46.77350 1.000 34.66661 236 HIS A O 1
ATOM 1836 N N . GLU A 1 245 ? 10.73336 26.54500 -47.74843 1.000 41.45863 237 GLU A N 1
ATOM 1837 C CA . GLU A 1 245 ? 9.29094 26.56931 -47.45307 1.000 34.41909 237 GLU A CA 1
ATOM 1838 C C . GLU A 1 245 ? 8.63925 27.84737 -47.99490 1.000 36.28602 237 GLU A C 1
ATOM 1839 O O . GLU A 1 245 ? 7.94176 28.57870 -47.28457 1.000 28.97391 237 GLU A O 1
ATOM 1845 N N . GLY A 1 246 ? 8.89159 28.12746 -49.27208 1.000 39.85933 238 GLY A N 1
ATOM 1846 C CA . GLY A 1 246 ? 8.37173 29.34197 -49.87178 1.000 30.22414 238 GLY A CA 1
ATOM 1847 C C . GLY A 1 246 ? 8.95871 30.61498 -49.29931 1.000 30.70406 238 GLY A C 1
ATOM 1848 O O . GLY A 1 246 ? 8.30960 31.66366 -49.33979 1.000 35.73641 238 GLY A O 1
ATOM 1849 N N . GLY A 1 247 ? 10.17501 30.55199 -48.76264 1.000 26.96071 239 GLY A N 1
ATOM 1850 C CA . GLY A 1 247 ? 10.78625 31.69395 -48.11935 1.000 27.78900 239 GLY A CA 1
ATOM 1851 C C . GLY A 1 247 ? 10.32575 31.93951 -46.69652 1.000 28.61298 239 GLY A C 1
ATOM 1852 O O . GLY A 1 247 ? 10.83769 32.86364 -46.05185 1.000 32.11835 239 GLY A O 1
ATOM 1853 N N . LEU A 1 248 ? 9.38943 31.13828 -46.17388 1.000 23.46116 240 LEU A N 1
ATOM 1854 C CA . LEU A 1 248 ? 8.81370 31.42735 -44.86325 1.000 17.36018 240 LEU A CA 1
ATOM 1855 C C . LEU A 1 248 ? 9.51829 30.71038 -43.71302 1.000 21.57173 240 LEU A C 1
ATOM 1856 O O . LEU A 1 248 ? 9.37887 31.13688 -42.56326 1.000 23.82223 240 LEU A O 1
ATOM 1861 N N . ARG A 1 249 ? 10.24262 29.62454 -43.97270 1.000 20.13354 241 ARG A N 1
ATOM 1862 C CA . ARG A 1 249 ? 10.88230 28.88954 -42.88239 1.000 18.12078 241 ARG A CA 1
ATOM 1863 C C . ARG A 1 249 ? 12.15746 28.25403 -43.40952 1.000 24.23561 241 ARG A C 1
ATOM 1864 O O . ARG A 1 249 ? 12.09505 27.31555 -44.20615 1.000 24.54812 241 ARG A O 1
ATOM 1872 N N . SER A 1 250 ? 13.30182 28.73835 -42.94423 1.000 19.14217 242 SER A N 1
ATOM 1873 C CA . SER A 1 250 ? 14.57135 28.21467 -43.41990 1.000 18.20810 242 SER A CA 1
ATOM 1874 C C . SER A 1 250 ? 15.09334 27.11326 -42.50749 1.000 22.33283 242 SER A C 1
ATOM 1875 O O . SER A 1 250 ? 14.80628 27.07240 -41.30645 1.000 18.99421 242 SER A O 1
ATOM 1878 N N . GLY A 1 251 ? 15.88517 26.22778 -43.08860 1.000 19.03524 243 GLY A N 1
ATOM 1879 C CA . GLY A 1 251 ? 16.42884 25.10730 -42.35504 1.000 23.27479 243 GLY A CA 1
ATOM 1880 C C . GLY A 1 251 ? 16.22006 23.80628 -43.09193 1.000 26.64970 243 GLY A C 1
ATOM 1881 O O . GLY A 1 251 ? 15.60827 23.74728 -44.15754 1.000 25.74944 243 GLY A O 1
ATOM 1882 N N . THR A 1 252 ? 16.75103 22.74633 -42.50163 1.000 21.56209 244 THR A N 1
ATOM 1883 C CA . THR A 1 252 ? 16.71265 21.42282 -43.10631 1.000 19.00983 244 THR A CA 1
ATOM 1884 C C . THR A 1 252 ? 15.35175 20.78945 -42.87482 1.000 20.27374 244 THR A C 1
ATOM 1885 O O . THR A 1 252 ? 14.69397 21.04357 -41.85484 1.000 17.78572 244 THR A O 1
ATOM 1889 N N . LEU A 1 253 ? 14.88942 20.01117 -43.85897 1.000 15.98571 245 LEU A N 1
ATOM 1890 C CA . LEU A 1 253 ? 13.61639 19.32453 -43.70840 1.000 11.53982 245 LEU A CA 1
ATOM 1891 C C . LEU A 1 253 ? 13.90672 17.95702 -43.10796 1.000 11.14034 245 LEU A C 1
ATOM 1892 O O . LEU A 1 253 ? 14.53112 17.12680 -43.77162 1.000 13.22450 245 LEU A O 1
ATOM 1897 N N . PRO A 1 254 ? 13.51197 17.68810 -41.85633 1.000 10.48491 246 PRO A N 1
ATOM 1898 C CA . PRO A 1 254 ? 13.89609 16.41725 -41.23550 1.000 13.85374 246 PRO A CA 1
ATOM 1899 C C . PRO A 1 254 ? 12.94999 15.32506 -41.66345 1.000 11.00607 246 PRO A C 1
ATOM 1900 O O . PRO A 1 254 ? 11.82424 15.22563 -41.16381 1.000 10.46233 246 PRO A O 1
ATOM 1904 N N . THR A 1 255 ? 13.40955 14.48095 -42.58713 1.000 10.57198 247 THR A N 1
ATOM 1905 C CA . THR A 1 255 ? 12.50999 13.54964 -43.25114 1.000 11.48286 247 THR A CA 1
ATOM 1906 C C . THR A 1 255 ? 11.73665 12.68182 -42.26425 1.000 10.00109 247 THR A C 1
ATOM 1907 O O . THR A 1 255 ? 10.51496 12.54567 -42.37498 1.000 12.38916 247 THR A O 1
ATOM 1911 N N . HIS A 1 256 ? 12.43172 12.08159 -41.28759 1.000 11.39067 248 HIS A N 1
ATOM 1912 C CA . HIS A 1 256 ? 11.74116 11.16607 -40.38575 1.000 12.24143 248 HIS A CA 1
ATOM 1913 C C . HIS A 1 256 ? 10.68084 11.89172 -39.57115 1.000 12.88449 248 HIS A C 1
ATOM 1914 O O . HIS A 1 256 ? 9.61125 11.33269 -39.30492 1.000 11.06781 248 HIS A O 1
ATOM 1921 N N . GLN A 1 257 ? 10.95353 13.14559 -39.18142 1.000 10.10486 249 GLN A N 1
ATOM 1922 C CA . GLN A 1 257 ? 9.99523 13.91135 -38.37999 1.000 9.87609 249 GLN A CA 1
ATOM 1923 C C . GLN A 1 257 ? 8.75385 14.22986 -39.19938 1.000 13.49055 249 GLN A C 1
ATOM 1924 O O . GLN A 1 257 ? 7.61103 14.05171 -38.74129 1.000 10.45223 249 GLN A O 1
ATOM 1930 N N . ILE A 1 258 ? 8.98080 14.71613 -40.42033 1.000 9.71002 250 ILE A N 1
ATOM 1931 C CA . ILE A 1 258 ? 7.89555 15.11117 -41.31424 1.000 9.77045 250 ILE A CA 1
ATOM 1932 C C . ILE A 1 258 ? 7.07720 13.89267 -41.74269 1.000 10.03184 250 ILE A C 1
ATOM 1933 O O . ILE A 1 258 ? 5.83860 13.92370 -41.75019 1.000 12.47772 250 ILE A O 1
ATOM 1938 N N . VAL A 1 259 ? 7.75140 12.80225 -42.10559 1.000 9.51899 251 VAL A N 1
ATOM 1939 C CA . VAL A 1 259 ? 7.04456 11.55113 -42.40575 1.000 12.54744 251 VAL A CA 1
ATOM 1940 C C . VAL A 1 259 ? 6.16111 11.15481 -41.23415 1.000 13.15869 251 VAL A C 1
ATOM 1941 O O . VAL A 1 259 ? 4.98531 10.79172 -41.40293 1.000 13.05236 251 VAL A O 1
ATOM 1945 N N . GLY A 1 260 ? 6.72487 11.22303 -40.02868 1.000 9.34340 252 GLY A N 1
ATOM 1946 C CA . GLY A 1 260 ? 5.96566 10.86603 -38.84406 1.000 11.57472 252 GLY A CA 1
ATOM 1947 C C . GLY A 1 260 ? 4.75209 11.75199 -38.66275 1.000 11.15081 252 GLY A C 1
ATOM 1948 O O . GLY A 1 260 ? 3.65207 11.26619 -38.37694 1.000 12.98958 252 GLY A O 1
ATOM 1949 N N . MET A 1 261 ? 4.92199 13.05952 -38.85746 1.000 10.62281 253 MET A N 1
ATOM 1950 C CA . MET A 1 261 ? 3.77477 13.94964 -38.72883 1.000 9.17767 253 MET A CA 1
ATOM 1951 C C . MET A 1 261 ? 2.71731 13.64572 -39.77469 1.000 9.22001 253 MET A C 1
ATOM 1952 O O . MET A 1 261 ? 1.51176 13.63024 -39.48477 1.000 11.09263 253 MET A O 1
ATOM 1957 N N . GLY A 1 262 ? 3.13482 13.45839 -41.02328 1.000 9.09777 254 GLY A N 1
ATOM 1958 C CA . GLY A 1 262 ? 2.14367 13.18214 -42.06009 1.000 10.95722 254 GLY A CA 1
ATOM 1959 C C . GLY A 1 262 ? 1.36940 11.90141 -41.79860 1.000 12.96402 254 GLY A C 1
ATOM 1960 O O . GLY A 1 262 ? 0.14342 11.85476 -41.95333 1.000 12.67955 254 GLY A O 1
ATOM 1961 N N . GLU A 1 263 ? 2.07105 10.84067 -41.40449 1.000 12.44510 255 GLU A N 1
ATOM 1962 C CA . GLU A 1 263 ? 1.39719 9.56632 -41.13695 1.000 12.36764 255 GLU A CA 1
ATOM 1963 C C . GLU A 1 263 ? 0.45671 9.66212 -39.93298 1.000 13.06654 255 GLU A C 1
ATOM 1964 O O . GLU A 1 263 ? -0.66812 9.13479 -39.96425 1.000 13.33994 255 GLU A O 1
ATOM 1970 N N . ALA A 1 264 ? 0.88401 10.34888 -38.87297 1.000 13.26447 256 ALA A N 1
ATOM 1971 C CA . ALA A 1 264 ? 0.02184 10.55068 -37.70758 1.000 12.19073 256 ALA A CA 1
ATOM 1972 C C . ALA A 1 264 ? -1.25203 11.28964 -38.08625 1.000 12.68145 256 ALA A C 1
ATOM 1973 O O . ALA A 1 264 ? -2.34946 10.91804 -37.65883 1.000 12.19274 256 ALA A O 1
ATOM 1975 N N . PHE A 1 265 ? -1.12715 12.33885 -38.89277 1.000 13.15472 257 PHE A N 1
ATOM 1976 C CA . PHE A 1 265 ? -2.30676 13.09533 -39.28619 1.000 13.48967 257 PHE A CA 1
ATOM 1977 C C . PHE A 1 265 ? -3.24689 12.24181 -40.12846 1.000 13.16370 257 PHE A C 1
ATOM 1978 O O . PHE A 1 265 ? -4.46809 12.25011 -39.91322 1.000 13.72752 257 PHE A O 1
ATOM 1986 N N . ALA A 1 266 ? -2.69499 11.46229 -41.05142 1.000 11.19773 258 ALA A N 1
ATOM 1987 C CA . ALA A 1 266 ? -3.52586 10.60875 -41.90154 1.000 12.73804 258 ALA A CA 1
ATOM 1988 C C . ALA A 1 266 ? -4.26294 9.55753 -41.07401 1.000 16.46040 258 ALA A C 1
ATOM 1989 O O . ALA A 1 266 ? -5.47594 9.36638 -41.23329 1.000 13.75172 258 ALA A O 1
ATOM 1991 N N . ILE A 1 267 ? -3.56304 8.92688 -40.12615 1.000 11.30064 259 ILE A N 1
ATOM 1992 C CA . ILE A 1 267 ? -4.17180 7.87943 -39.30500 1.000 14.76267 259 ILE A CA 1
ATOM 1993 C C . ILE A 1 267 ? -5.29235 8.45595 -38.44820 1.000 16.09277 259 ILE A C 1
ATOM 1994 O O . ILE A 1 267 ? -6.37496 7.86273 -38.32950 1.000 14.21848 259 ILE A O 1
ATOM 1999 N N . ALA A 1 268 ? -5.03964 9.60277 -37.81279 1.000 12.42698 260 ALA A N 1
ATOM 2000 C CA . ALA A 1 268 ? -6.05789 10.16943 -36.93258 1.000 11.36797 260 ALA A CA 1
ATOM 2001 C C . ALA A 1 268 ? -7.29136 10.56786 -37.72971 1.000 15.09193 260 ALA A C 1
ATOM 2002 O O . ALA A 1 268 ? -8.42673 10.33666 -37.29757 1.000 13.68109 260 ALA A O 1
ATOM 2004 N N . GLU A 1 269 ? -7.09692 11.17106 -38.89956 1.000 14.67741 261 GLU A N 1
ATOM 2005 C CA . GLU A 1 269 ? -8.26026 11.66874 -39.62449 1.000 18.30346 261 GLU A CA 1
ATOM 2006 C C . GLU A 1 269 ? -9.09237 10.52891 -40.19651 1.000 15.43980 261 GLU A C 1
ATOM 2007 O O . GLU A 1 269 ? -10.32024 10.64157 -40.27751 1.000 18.76047 261 GLU A O 1
ATOM 2013 N N . ALA A 1 270 ? -8.45872 9.41217 -40.56189 1.000 15.20098 262 ALA A N 1
ATOM 2014 C CA . ALA A 1 270 ? -9.18905 8.28949 -41.14190 1.000 15.44420 262 ALA A CA 1
ATOM 2015 C C . ALA A 1 270 ? -10.16908 7.64750 -40.16874 1.000 18.10385 262 ALA A C 1
ATOM 2016 O O . ALA A 1 270 ? -11.11629 6.99807 -40.61274 1.000 18.59748 262 ALA A O 1
ATOM 2018 N N . ASP A 1 271 ? -9.95274 7.79646 -38.86715 1.000 15.57419 263 ASP A N 1
ATOM 2019 C CA . ASP A 1 271 ? -10.81197 7.18546 -37.86277 1.000 15.48520 263 ASP A CA 1
ATOM 2020 C C . ASP A 1 271 ? -11.24549 8.20872 -36.82070 1.000 14.86193 263 ASP A C 1
ATOM 2021 O O . ASP A 1 271 ? -11.54926 7.84736 -35.68030 1.000 14.14556 263 ASP A O 1
ATOM 2026 N N . ARG A 1 272 ? -11.31957 9.48591 -37.21329 1.000 14.91737 264 ARG A N 1
ATOM 2027 C CA . ARG A 1 272 ? -11.44910 10.56710 -36.23666 1.000 14.14457 264 ARG A CA 1
ATOM 2028 C C . ARG A 1 272 ? -12.74978 10.48462 -35.43494 1.000 15.13612 264 ARG A C 1
ATOM 2029 O O . ARG A 1 272 ? -12.71791 10.53163 -34.20650 1.000 14.11405 264 ARG A O 1
ATOM 2037 N N . ILE A 1 273 ? -13.90624 10.39747 -36.09893 1.000 12.75921 265 ILE A N 1
ATOM 2038 C CA . ILE A 1 273 ? -15.16321 10.48603 -35.35486 1.000 12.99397 265 ILE A CA 1
ATOM 2039 C C . ILE A 1 273 ? -15.36621 9.24605 -34.49190 1.000 13.70736 265 ILE A C 1
ATOM 2040 O O . ILE A 1 273 ? -15.74729 9.37302 -33.31570 1.000 12.83702 265 ILE A O 1
ATOM 2045 N N . PRO A 1 274 ? -15.10197 8.03839 -34.99637 1.000 12.21307 266 PRO A N 1
ATOM 2046 C CA . PRO A 1 274 ? -15.21137 6.87981 -34.10243 1.000 11.59059 266 PRO A CA 1
ATOM 2047 C C . PRO A 1 274 ? -14.24712 6.95296 -32.94127 1.000 14.23200 266 PRO A C 1
ATOM 2048 O O . PRO A 1 274 ? -14.63138 6.64989 -31.80490 1.000 14.89357 266 PRO A O 1
ATOM 2052 N N . GLU A 1 275 ? -12.99458 7.34366 -33.19179 1.000 12.37955 267 GLU A N 1
ATOM 2053 C CA . GLU A 1 275 ? -12.03635 7.38869 -32.09336 1.000 10.63898 267 GLU A CA 1
ATOM 2054 C C . GLU A 1 275 ? -12.44338 8.43322 -31.05975 1.000 12.42468 267 GLU A C 1
ATOM 2055 O O . GLU A 1 275 ? -12.39839 8.17688 -29.85221 1.000 14.82829 267 GLU A O 1
ATOM 2061 N N . GLN A 1 276 ? -12.83434 9.62657 -31.51334 1.000 12.51387 268 GLN A N 1
ATOM 2062 C CA . GLN A 1 276 ? -13.18982 10.67493 -30.55804 1.000 13.98783 268 GLN A CA 1
ATOM 2063 C C . GLN A 1 276 ? -14.44804 10.31824 -29.77510 1.000 12.97718 268 GLN A C 1
ATOM 2064 O O . GLN A 1 276 ? -14.55805 10.64448 -28.58032 1.000 13.63147 268 GLN A O 1
ATOM 2070 N N . THR A 1 277 ? -15.41516 9.66374 -30.41962 1.000 12.25175 269 THR A N 1
ATOM 2071 C CA . THR A 1 277 ? -16.60943 9.28315 -29.66633 1.000 11.69420 269 THR A CA 1
ATOM 2072 C C . THR A 1 277 ? -16.31098 8.14385 -28.69101 1.000 15.84785 269 THR A C 1
ATOM 2073 O O . THR A 1 277 ? -16.89921 8.09316 -27.60572 1.000 14.63012 269 THR A O 1
ATOM 2077 N N . ARG A 1 278 ? -15.39611 7.22910 -29.03326 1.000 12.05773 270 ARG A N 1
ATOM 2078 C CA . ARG A 1 278 ? -14.98371 6.23887 -28.03848 1.000 14.64378 270 ARG A CA 1
ATOM 2079 C C . ARG A 1 278 ? -14.30722 6.91697 -26.85210 1.000 13.65997 270 ARG A C 1
ATOM 2080 O O . ARG A 1 278 ? -14.53763 6.54533 -25.69646 1.000 14.28983 270 ARG A O 1
ATOM 2088 N N . ILE A 1 279 ? -13.47884 7.92526 -27.11972 1.000 14.08082 271 ILE A N 1
ATOM 2089 C CA . ILE A 1 279 ? -12.79376 8.61778 -26.03972 1.000 12.87585 271 ILE A CA 1
ATOM 2090 C C . ILE A 1 279 ? -13.79812 9.39936 -25.20056 1.000 15.08150 271 ILE A C 1
ATOM 2091 O O . ILE A 1 279 ? -13.70963 9.42551 -23.96786 1.000 16.21888 271 ILE A O 1
ATOM 2096 N N . LEU A 1 280 ? -14.78458 10.02652 -25.85086 1.000 16.20258 272 LEU A N 1
ATOM 2097 C CA . LEU A 1 280 ? -15.81489 10.73866 -25.10038 1.000 16.77684 272 LEU A CA 1
ATOM 2098 C C . LEU A 1 280 ? -16.55143 9.80334 -24.15978 1.000 20.48654 272 LEU A C 1
ATOM 2099 O O . LEU A 1 280 ? -16.81177 10.15217 -23.00090 1.000 18.88029 272 LEU A O 1
ATOM 2104 N N . ASN A 1 281 ? -16.91549 8.61441 -24.64743 1.000 17.05210 273 ASN A N 1
ATOM 2105 C CA . ASN A 1 281 ? -17.58288 7.64040 -23.79758 1.000 16.97193 273 ASN A CA 1
ATOM 2106 C C . ASN A 1 281 ? -16.74211 7.32344 -22.56376 1.000 20.45276 273 ASN A C 1
ATOM 2107 O O . ASN A 1 281 ? -17.26627 7.25657 -21.44204 1.000 19.81873 273 ASN A O 1
ATOM 2112 N N . LEU A 1 282 ? -15.42964 7.15618 -22.74678 1.000 15.85633 274 LEU A N 1
ATOM 2113 C CA . LEU A 1 282 ? -14.56973 6.84924 -21.60820 1.000 17.84508 274 LEU A CA 1
ATOM 2114 C C . LEU A 1 282 ? -14.45659 8.03753 -20.67039 1.000 19.01521 274 LEU A C 1
ATOM 2115 O O . LEU A 1 282 ? -14.40840 7.87010 -19.44389 1.000 16.52129 274 LEU A O 1
ATOM 2120 N N . ARG A 1 283 ? -14.37670 9.24767 -21.22941 1.000 18.98406 275 ARG A N 1
ATOM 2121 C CA . ARG A 1 283 ? -14.27120 10.43036 -20.38658 1.000 19.90239 275 ARG A CA 1
ATOM 2122 C C . ARG A 1 283 ? -15.54614 10.63862 -19.59243 1.000 21.57084 275 ARG A C 1
ATOM 2123 O O . ARG A 1 283 ? -15.49206 10.96221 -18.39856 1.000 20.24522 275 ARG A O 1
ATO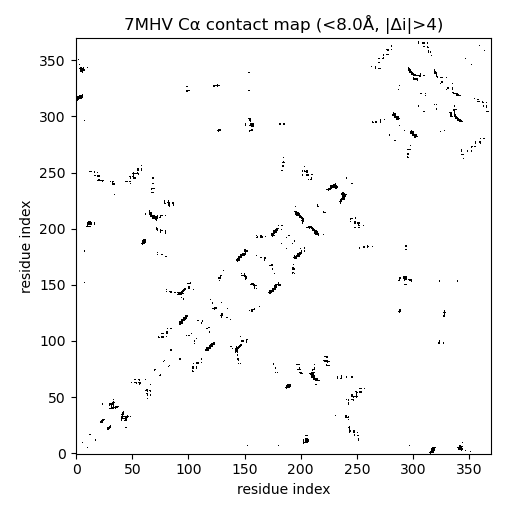M 2131 N N . LYS A 1 284 ? -16.70657 10.42616 -20.22177 1.000 18.31747 276 LYS A N 1
ATOM 2132 C CA . LYS A 1 284 ? -17.96206 10.51607 -19.48633 1.000 18.55386 276 LYS A CA 1
ATOM 2133 C C . LYS A 1 284 ? -18.02599 9.45610 -18.39506 1.000 23.38819 276 LYS A C 1
ATOM 2134 O O . LYS A 1 284 ? -18.50942 9.72003 -17.28970 1.000 22.76361 276 LYS A O 1
ATOM 2136 N N . GLN A 1 285 ? -17.51904 8.25628 -18.68223 1.000 21.16972 277 GLN A N 1
ATOM 2137 C CA . GLN A 1 285 ? -17.51190 7.19764 -17.68420 1.000 21.20376 277 GLN A CA 1
ATOM 2138 C C . GLN A 1 285 ? -16.65266 7.59190 -16.49348 1.000 22.51138 277 GLN A C 1
ATOM 2139 O O . GLN A 1 285 ? -17.06632 7.44132 -15.33597 1.000 20.44874 277 GLN A O 1
ATOM 2145 N N . LEU A 1 286 ? -15.45843 8.12132 -16.76597 1.000 18.05866 278 LEU A N 1
ATOM 2146 C CA . LEU A 1 286 ? -14.58317 8.60501 -15.69626 1.000 17.54906 278 LEU A CA 1
ATOM 2147 C C . LEU A 1 286 ? -15.27433 9.68186 -14.86357 1.000 20.10154 278 LEU A C 1
ATOM 2148 O O . LEU A 1 286 ? -15.31585 9.60508 -13.62790 1.000 21.04372 278 LEU A O 1
ATOM 2153 N N . TRP A 1 287 ? -15.83295 10.69583 -15.52788 1.000 18.21973 279 TRP A N 1
ATOM 2154 C CA . TRP A 1 287 ? -16.48929 11.77540 -14.80010 1.000 16.85581 279 TRP A CA 1
ATOM 2155 C C . TRP A 1 287 ? -17.66617 11.25454 -13.97823 1.000 19.02510 279 TRP A C 1
ATOM 2156 O O . TRP A 1 287 ? -17.83912 11.63294 -12.81412 1.000 23.08307 279 TRP A O 1
ATOM 2167 N N . ASP A 1 288 ? -18.48373 10.37592 -14.55897 1.000 19.66526 280 ASP A N 1
ATOM 2168 C CA . ASP A 1 288 ? -19.61906 9.85820 -13.80918 1.000 23.03205 280 ASP A CA 1
ATOM 2169 C C . ASP A 1 288 ? -19.16951 9.04102 -12.61649 1.000 23.77832 280 ASP A C 1
ATOM 2170 O O . ASP A 1 288 ? -19.92075 8.91952 -11.64093 1.000 23.39277 280 ASP A O 1
ATOM 2175 N N . GLY A 1 289 ? -17.95868 8.48659 -12.66896 1.000 23.22446 281 GLY A N 1
ATOM 2176 C CA . GLY A 1 289 ? -17.46731 7.69863 -11.55443 1.000 25.68975 281 GLY A CA 1
ATOM 2177 C C . GLY A 1 289 ? -16.90805 8.51161 -10.41040 1.000 25.32845 281 GLY A C 1
ATOM 2178 O O . GLY A 1 289 ? -16.81435 7.99693 -9.29023 1.000 25.33584 281 GLY A O 1
ATOM 2179 N N . ILE A 1 290 ? -16.55568 9.77250 -10.64900 1.000 23.25069 282 ILE A N 1
ATOM 2180 C CA . ILE A 1 290 ? -15.92723 10.59562 -9.61904 1.000 28.21251 282 ILE A CA 1
ATOM 2181 C C . ILE A 1 290 ? -16.75204 11.81402 -9.23017 1.000 28.69472 282 ILE A C 1
ATOM 2182 O O . ILE A 1 290 ? -16.40501 12.48097 -8.23990 1.000 26.11988 282 ILE A O 1
ATOM 2187 N N . ARG A 1 291 ? -17.82916 12.13032 -9.95277 1.000 23.88588 283 ARG A N 1
ATOM 2188 C CA . ARG A 1 291 ? -18.47696 13.42635 -9.79381 1.000 25.05882 283 ARG A CA 1
ATOM 2189 C C . ARG A 1 291 ? -19.34776 13.52428 -8.54895 1.000 26.25916 283 ARG A C 1
ATOM 2190 O O . ARG A 1 291 ? -19.85868 14.61152 -8.26496 1.000 29.65475 283 ARG A O 1
ATOM 2198 N N . HIS A 1 292 ? -19.53828 12.43688 -7.81612 1.000 27.52290 284 HIS A N 1
ATOM 2199 C CA . HIS A 1 292 ? -20.25166 12.48610 -6.54432 1.000 31.04225 284 HIS A CA 1
ATOM 2200 C C . HIS A 1 292 ? -19.31809 12.67203 -5.35224 1.000 36.53327 284 HIS A C 1
ATOM 2201 O O . HIS A 1 292 ? -19.78796 12.71732 -4.20721 1.000 32.70791 284 HIS A O 1
ATOM 2208 N N . LEU A 1 293 ? -18.01662 12.78103 -5.58896 1.000 32.57488 285 LEU A N 1
ATOM 2209 C CA . LEU A 1 293 ? -17.09847 13.09643 -4.51334 1.000 26.73163 285 LEU A CA 1
ATOM 2210 C C . LEU A 1 293 ? -17.36864 14.50530 -3.99760 1.000 31.88388 285 LEU A C 1
ATOM 2211 O O . LEU A 1 293 ? -17.74802 15.39521 -4.76413 1.000 29.26701 285 LEU A O 1
ATOM 2216 N N . PRO A 1 294 ? -17.20098 14.72887 -2.69594 1.000 38.38436 286 PRO A N 1
ATOM 2217 C CA . PRO A 1 294 ? -17.56975 16.02818 -2.12568 1.000 32.71351 286 PRO A CA 1
ATOM 2218 C C . PRO A 1 294 ? -16.72674 17.15040 -2.71042 1.000 30.49262 286 PRO A C 1
ATOM 2219 O O . PRO A 1 294 ? -15.51681 17.01093 -2.89503 1.000 32.26139 286 PRO A O 1
ATOM 2223 N N . ALA A 1 295 ? -17.39625 18.26200 -3.02366 1.000 28.51376 287 ALA A N 1
ATOM 2224 C CA . ALA A 1 295 ? -16.77467 19.52002 -3.41868 1.000 28.67968 287 ALA A CA 1
ATOM 2225 C C . ALA A 1 295 ? -15.96766 19.41249 -4.71215 1.000 33.73822 287 ALA A C 1
ATOM 2226 O O . ALA A 1 295 ? -15.07917 20.23093 -4.95373 1.000 39.30084 287 ALA A O 1
ATOM 2228 N N . ILE A 1 296 ? -16.24802 18.43449 -5.55971 1.000 27.70754 288 ILE A N 1
ATOM 2229 C CA . ILE A 1 296 ? -15.56438 18.35564 -6.84804 1.000 23.41338 288 ILE A CA 1
ATOM 2230 C C . ILE A 1 296 ? -16.24361 19.31746 -7.81388 1.000 29.89675 288 ILE A C 1
ATOM 2231 O O . ILE A 1 296 ? -17.46861 19.48486 -7.78656 1.000 27.96817 288 ILE A O 1
ATOM 2236 N N . LYS A 1 297 ? -15.45100 19.97824 -8.65907 1.000 23.04514 289 LYS A N 1
ATOM 2237 C CA . LYS A 1 297 ? -15.98802 20.90209 -9.65151 1.000 24.77858 289 LYS A CA 1
ATOM 2238 C C . LYS A 1 297 ? -15.33379 20.63581 -10.99175 1.000 21.34834 289 LYS A C 1
ATOM 2239 O O . LYS A 1 297 ? -14.10764 20.51809 -11.07136 1.000 20.45963 289 LYS A O 1
ATOM 2241 N N . LEU A 1 298 ? -16.14142 20.56422 -12.04257 1.000 18.52133 290 LEU A N 1
ATOM 2242 C CA . LEU A 1 298 ? -15.61306 20.45117 -13.40293 1.000 16.69389 290 LEU A CA 1
ATOM 2243 C C . LEU A 1 298 ? -15.31390 21.84692 -13.94478 1.000 18.56916 290 LEU A C 1
ATOM 2244 O O . LEU A 1 298 ? -16.15925 22.74433 -13.85665 1.000 20.48575 290 LEU A O 1
ATOM 2249 N N . ASN A 1 299 ? -14.12608 22.03762 -14.51568 1.000 17.18901 291 ASN A N 1
ATOM 2250 C CA . ASN A 1 299 ? -13.74186 23.34805 -15.02757 1.000 16.85056 291 ASN A CA 1
ATOM 2251 C C . ASN A 1 299 ? -13.88133 23.38041 -16.54264 1.000 16.87741 291 ASN A C 1
ATOM 2252 O O . ASN A 1 299 ? -13.35715 22.50684 -17.23658 1.000 15.77488 291 ASN A O 1
ATOM 2257 N N . GLY A 1 300 ? -14.57507 24.39098 -17.04337 1.000 20.65024 292 GLY A N 1
ATOM 2258 C CA . GLY A 1 300 ? -14.78901 24.45134 -18.47955 1.000 16.96885 292 GLY A CA 1
ATOM 2259 C C . GLY A 1 300 ? -16.09127 23.78955 -18.88094 1.000 17.02210 292 GLY A C 1
ATOM 2260 O O . GLY A 1 300 ? -16.58541 22.86313 -18.23263 1.000 17.15909 292 GLY A O 1
ATOM 2261 N N . HIS A 1 301 ? -16.67275 24.30569 -19.95849 1.000 16.39034 293 HIS A N 1
ATOM 2262 C CA . HIS A 1 301 ? -17.90746 23.75547 -20.49598 1.000 16.45730 293 HIS A CA 1
ATOM 2263 C C . HIS A 1 301 ? -17.81495 22.23690 -20.61952 1.000 17.28064 293 HIS A C 1
ATOM 2264 O O . HIS A 1 301 ? -16.79851 21.69216 -21.05152 1.000 18.63565 293 HIS A O 1
ATOM 2271 N N . GLU A 1 302 ? -18.88972 21.55064 -20.22958 1.000 20.66508 294 GLU A N 1
ATOM 2272 C CA . GLU A 1 302 ? -18.82008 20.09446 -20.17920 1.000 19.21423 294 GLU A CA 1
ATOM 2273 C C . GLU A 1 302 ? -18.90414 19.45408 -21.55839 1.000 21.90647 294 GLU A C 1
ATOM 2274 O O . GLU A 1 302 ? -18.31407 18.38557 -21.77496 1.000 20.04329 294 GLU A O 1
ATOM 2280 N N . HIS A 1 303 ? -19.61076 20.08125 -22.49661 1.000 19.95243 295 HIS A N 1
ATOM 2281 C CA . HIS A 1 303 ? -19.91327 19.45885 -23.78174 1.000 19.05383 295 HIS A CA 1
ATOM 2282 C C . HIS A 1 303 ? -19.20386 20.10867 -24.95918 1.000 20.75860 295 HIS A C 1
ATOM 2283 O O . HIS A 1 303 ? -18.75506 19.39835 -25.86506 1.000 19.47006 295 HIS A O 1
ATOM 2290 N N . ARG A 1 304 ? -19.10396 21.44087 -24.97852 1.000 17.04159 296 ARG A N 1
ATOM 2291 C CA . ARG A 1 304 ? -18.28976 22.15421 -25.97378 1.000 17.09071 296 ARG A CA 1
ATOM 2292 C C . ARG A 1 304 ? -16.81904 22.01496 -25.58005 1.000 17.11016 296 ARG A C 1
ATOM 2293 O O . ARG A 1 304 ? -16.14750 22.95807 -25.16042 1.000 14.00246 296 ARG A O 1
ATOM 2301 N N . ARG A 1 305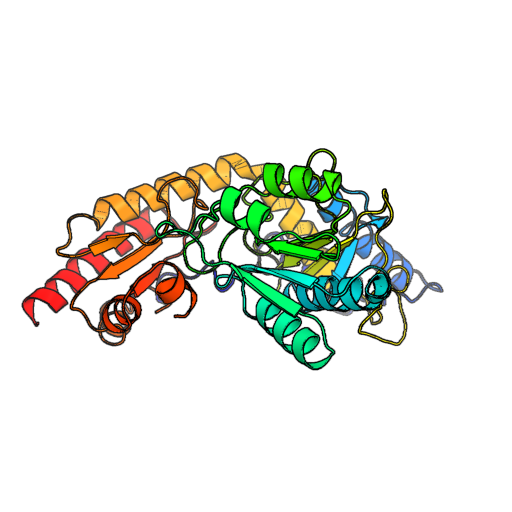 ? -16.32712 20.79348 -25.71580 1.000 17.16000 297 ARG A N 1
ATOM 2302 C CA . ARG A 1 305 ? -15.10209 20.38304 -25.04858 1.000 13.31827 297 ARG A CA 1
ATOM 2303 C C . ARG A 1 305 ? -14.55049 19.18053 -25.78755 1.000 14.39625 297 ARG A C 1
ATOM 2304 O O . ARG A 1 305 ? -15.32188 18.34139 -26.24563 1.000 15.25065 297 ARG A O 1
ATOM 2312 N N . ILE A 1 306 ? -13.22161 19.12611 -25.92395 1.000 13.73184 298 ILE A N 1
ATOM 2313 C CA . ILE A 1 306 ? -12.57989 18.00308 -26.59186 1.000 13.37014 298 ILE A CA 1
ATOM 2314 C C . ILE A 1 306 ? -12.87435 16.72140 -25.79795 1.000 16.77035 298 ILE A C 1
ATOM 2315 O O . ILE A 1 306 ? -13.06803 16.74815 -24.57496 1.000 15.87490 298 ILE A O 1
ATOM 2320 N N . ALA A 1 307 ? -12.95254 15.59213 -26.50195 1.000 13.61262 299 ALA A N 1
ATOM 2321 C CA . ALA A 1 307 ? -13.43329 14.36762 -25.85750 1.000 15.49053 299 ALA A CA 1
ATOM 2322 C C . ALA A 1 307 ? -12.54952 13.96995 -24.67937 1.000 10.91557 299 ALA A C 1
ATOM 2323 O O . ALA A 1 307 ? -13.04555 13.50433 -23.64686 1.000 14.08470 299 ALA A O 1
ATOM 2325 N N . GLY A 1 308 ? -11.25159 14.12264 -24.82274 1.000 12.59470 300 GLY A N 1
ATOM 2326 C CA . GLY A 1 308 ? -10.34245 13.51014 -23.87867 1.000 14.80175 300 GLY A CA 1
ATOM 2327 C C . GLY A 1 308 ? -9.98936 14.29366 -22.63984 1.000 20.58655 300 GLY A C 1
ATOM 2328 O O . GLY A 1 308 ? -9.20366 13.78942 -21.83478 1.000 18.90295 300 GLY A O 1
ATOM 2329 N N . ASN A 1 309 ? -10.51112 15.50255 -22.45034 1.000 14.80589 301 ASN A N 1
ATOM 2330 C CA . ASN A 1 309 ? -10.06203 16.37296 -21.36250 1.000 14.82179 301 ASN A CA 1
ATOM 2331 C C . ASN A 1 309 ? -11.03752 16.34462 -20.19116 1.000 14.27819 301 ASN A C 1
ATOM 2332 O O . ASN A 1 309 ? -12.23462 16.54855 -20.37028 1.000 14.43216 301 ASN A O 1
ATOM 2337 N N . LEU A 1 310 ? -10.51566 16.11620 -18.98226 1.000 12.82585 302 LEU A N 1
ATOM 2338 C CA . LEU A 1 310 ? -11.30848 16.25258 -17.76756 1.000 14.42930 302 LEU A CA 1
ATOM 2339 C C . LEU A 1 310 ? -10.47442 17.07586 -16.80027 1.000 18.46208 302 LEU A C 1
ATOM 2340 O O . LEU A 1 310 ? -9.43470 16.61101 -16.32895 1.000 21.02309 302 LEU A O 1
ATOM 2345 N N . ASN A 1 311 ? -10.89333 18.30909 -16.54797 1.000 15.23434 303 ASN A N 1
ATOM 2346 C CA . ASN A 1 311 ? -10.16473 19.22312 -15.67110 1.000 14.56976 303 ASN A CA 1
ATOM 2347 C C . ASN A 1 311 ? -11.05787 19.48664 -14.46326 1.000 17.50491 303 ASN A C 1
ATOM 2348 O O . ASN A 1 311 ? -12.14518 20.05395 -14.60918 1.000 17.59847 303 ASN A O 1
ATOM 2353 N N . VAL A 1 312 ? -10.63888 19.02229 -13.28781 1.000 16.14415 304 VAL A N 1
ATOM 2354 C CA . VAL A 1 312 ? -11.49140 19.04083 -12.09749 1.000 16.01630 304 VAL A CA 1
ATOM 2355 C C . VAL A 1 312 ? -10.74364 19.60801 -10.90147 1.000 18.44938 304 VAL A C 1
ATOM 2356 O O . VAL A 1 312 ? -9.54320 19.37235 -10.72231 1.000 20.36099 304 VAL A O 1
ATOM 2360 N N . SER A 1 313 ? -11.47613 20.34078 -10.06784 1.000 17.58920 305 SER A N 1
ATOM 2361 C CA . SER A 1 313 ? -10.95256 20.91178 -8.83710 1.000 22.62439 305 SER A CA 1
ATOM 2362 C C . SER A 1 313 ? -11.54371 20.14037 -7.67179 1.000 22.29470 305 SER A C 1
ATOM 2363 O O . SER A 1 313 ? -12.74529 19.86511 -7.65645 1.000 22.65911 305 SER A O 1
ATOM 2366 N N . PHE A 1 314 ? -10.70428 19.78135 -6.70483 1.000 25.25143 306 PHE A N 1
ATOM 2367 C CA . PHE A 1 314 ? -11.16532 19.17557 -5.45548 1.000 27.47536 306 PHE A CA 1
ATOM 2368 C C . PHE A 1 314 ? -11.03059 20.25119 -4.39002 1.000 29.03656 306 PHE A C 1
ATOM 2369 O O . PHE A 1 314 ? -10.03561 20.32890 -3.67056 1.000 30.60747 306 PHE A O 1
ATOM 2377 N N . VAL A 1 315 ? -12.05010 21.10654 -4.31832 1.000 31.69343 307 VAL A N 1
ATOM 2378 C CA . VAL A 1 315 ? -12.04099 22.23560 -3.40062 1.000 32.08527 307 VAL A CA 1
ATOM 2379 C C . VAL A 1 315 ? -11.69569 21.76745 -1.99744 1.000 36.09601 307 VAL A C 1
ATOM 2380 O O . VAL A 1 315 ? -12.21500 20.75620 -1.51284 1.000 33.79844 307 VAL A O 1
ATOM 2384 N N . GLY A 1 316 ? -10.77431 22.48859 -1.35636 1.000 29.47363 308 GLY A N 1
ATOM 2385 C CA . GLY A 1 316 ? -10.35126 22.19141 -0.01313 1.000 32.90750 308 GLY A CA 1
ATOM 2386 C C . GLY A 1 316 ? -9.14638 21.28670 0.09793 1.000 40.56917 308 GLY A C 1
ATOM 2387 O O . GLY A 1 316 ? -8.58200 21.17212 1.19366 1.000 36.69646 308 GLY A O 1
ATOM 2388 N N . LEU A 1 317 ? -8.73472 20.63461 -0.98604 1.000 30.84703 309 LEU A N 1
ATOM 2389 C CA . LEU A 1 317 ? -7.59803 19.73261 -0.94345 1.000 30.94894 309 LEU A CA 1
ATOM 2390 C C . LEU A 1 317 ? -6.37945 20.40012 -1.56090 1.000 39.01160 309 LEU A C 1
ATOM 2391 O O . LEU A 1 317 ? -6.48111 21.34152 -2.34795 1.000 37.90199 309 LEU A O 1
ATOM 2396 N N . ASN A 1 318 ? -5.21838 19.88934 -1.19163 1.000 44.28999 310 ASN A N 1
ATOM 2397 C CA . ASN A 1 318 ? -3.94855 20.45221 -1.61888 1.000 36.61133 310 ASN A CA 1
ATOM 2398 C C . ASN A 1 318 ? -3.47660 19.76041 -2.89433 1.000 37.72574 310 ASN A C 1
ATOM 2399 O O . ASN A 1 318 ? -3.53534 18.53120 -2.99968 1.000 39.14665 310 ASN A O 1
ATOM 2404 N N . GLY A 1 319 ? -3.02078 20.55474 -3.86666 1.000 32.68371 311 GLY A N 1
ATOM 2405 C CA . GLY A 1 319 ? -2.60364 19.99068 -5.14076 1.000 30.13629 311 GLY A CA 1
ATOM 2406 C C . GLY A 1 319 ? -1.42135 19.04374 -5.02598 1.000 31.42572 311 GLY A C 1
ATOM 2407 O O . GLY A 1 319 ? -1.37401 18.01218 -5.70039 1.000 33.09031 311 GLY A O 1
ATOM 2408 N N . ASP A 1 320 ? -0.44288 19.38913 -4.18768 1.000 32.30571 312 ASP A N 1
ATOM 2409 C CA . ASP A 1 320 ? 0.67638 18.48384 -3.94841 1.000 30.71277 312 ASP A CA 1
ATOM 2410 C C . ASP A 1 320 ? 0.19996 17.18774 -3.31011 1.000 28.43370 312 ASP A C 1
ATOM 2411 O O . ASP A 1 320 ? 0.69222 16.10342 -3.64776 1.000 27.66132 312 ASP A O 1
ATOM 2416 N N . SER A 1 321 ? -0.75626 17.27848 -2.37968 1.000 25.99138 313 SER A N 1
ATOM 2417 C CA A SER A 1 321 ? -1.25490 16.05890 -1.75840 0.402 25.71029 313 SER A CA 1
ATOM 2418 C CA B SER A 1 321 ? -1.29777 16.07841 -1.74628 0.598 25.66953 313 SER A CA 1
ATOM 2419 C C . SER A 1 321 ? -2.05566 15.22220 -2.74844 1.000 23.35733 313 SER A C 1
ATOM 2420 O O . SER A 1 321 ? -1.99349 13.99029 -2.69438 1.000 24.95893 313 SER A O 1
ATOM 2425 N N . LEU A 1 322 ? -2.78920 15.86130 -3.66627 1.000 23.18829 314 LEU A N 1
ATOM 2426 C CA . LEU A 1 322 ? -3.49856 15.11476 -4.70212 1.000 26.20280 314 LEU A CA 1
ATOM 2427 C C . LEU A 1 322 ? -2.52141 14.38588 -5.60834 1.000 23.68304 314 LEU A C 1
ATOM 2428 O O . LEU A 1 322 ? -2.70538 13.20541 -5.92796 1.000 23.19038 314 LEU A O 1
ATOM 2433 N N . LEU A 1 323 ? -1.48708 15.09174 -6.06143 1.000 24.14224 315 LEU A N 1
ATOM 2434 C CA . LEU A 1 323 ? -0.50007 14.46890 -6.93159 1.000 21.93125 315 LEU A CA 1
ATOM 2435 C C . LEU A 1 323 ? 0.08726 13.22301 -6.28456 1.000 23.35232 315 LEU A C 1
ATOM 2436 O O . LEU A 1 323 ? 0.19289 12.16636 -6.91667 1.000 22.39420 315 LEU A O 1
ATOM 2441 N N . PHE A 1 324 ? 0.45337 13.32628 -5.00906 1.000 21.72007 316 PHE A N 1
ATOM 2442 C CA . PHE A 1 324 ? 1.04800 12.19585 -4.31496 1.000 22.23747 316 PHE A CA 1
ATOM 2443 C C . PHE A 1 324 ? 0.03410 11.07845 -4.12706 1.000 22.31929 316 PHE A C 1
ATOM 2444 O O . PHE A 1 324 ? 0.32884 9.91028 -4.39696 1.000 22.93480 316 PHE A O 1
ATOM 2452 N N . ALA A 1 325 ? -1.16112 11.41417 -3.62923 1.000 22.44552 317 ALA A N 1
ATOM 2453 C CA . ALA A 1 325 ? -2.15041 10.38148 -3.34277 1.000 27.38128 317 ALA A CA 1
ATOM 2454 C C . ALA A 1 325 ? -2.57798 9.65972 -4.60967 1.000 21.72173 317 ALA A C 1
ATOM 2455 O O . ALA A 1 325 ? -2.85636 8.45095 -4.57209 1.000 22.94997 317 ALA A O 1
ATOM 2457 N N . LEU A 1 326 ? -2.62927 10.37942 -5.73051 1.000 20.60892 318 LEU A N 1
ATOM 2458 C CA . LEU A 1 326 ? -3.04851 9.84524 -7.01915 1.000 19.63569 318 LEU A CA 1
ATOM 2459 C C . LEU A 1 326 ? -1.87162 9.35322 -7.86609 1.000 19.26540 318 LEU A C 1
ATOM 2460 O O . LEU A 1 326 ? -1.98842 9.28986 -9.09414 1.000 20.45367 318 LEU A O 1
ATOM 2465 N N . SER A 1 327 ? -0.75064 8.99669 -7.24041 1.000 20.04769 319 SER A N 1
ATOM 2466 C CA . SER A 1 327 ? 0.47329 8.74667 -8.00189 1.000 20.04750 319 SER A CA 1
ATOM 2467 C C . SER A 1 327 ? 0.37851 7.51595 -8.90165 1.000 25.45354 319 SER A C 1
ATOM 2468 O O . SER A 1 327 ? 1.20440 7.36726 -9.80637 1.000 24.56984 319 SER A O 1
ATOM 2471 N N . GLU A 1 328 ? -0.58233 6.61342 -8.67173 1.000 20.79564 320 GLU A N 1
ATOM 2472 C CA . GLU A 1 328 ? -0.80135 5.55033 -9.65197 1.000 22.45786 320 GLU A CA 1
ATOM 2473 C C . GLU A 1 328 ? -1.32447 6.06849 -10.98691 1.000 20.43884 320 GLU A C 1
ATOM 2474 O O . GLU A 1 328 ? -1.43340 5.27940 -11.92680 1.000 21.95185 320 GLU A O 1
ATOM 2480 N N . LEU A 1 329 ? -1.66706 7.35303 -11.08371 1.000 17.60092 321 LEU A N 1
ATOM 2481 C CA . LEU A 1 329 ? -2.09820 7.99257 -12.32232 1.000 16.53520 321 LEU A CA 1
ATOM 2482 C C . LEU A 1 329 ? -1.09759 9.07803 -12.68367 1.000 21.43692 321 LEU A C 1
ATOM 2483 O O . LEU A 1 329 ? -0.71140 9.87088 -11.82178 1.000 20.04874 321 LEU A O 1
ATOM 2488 N N . ALA A 1 330 ? -0.67218 9.11845 -13.94618 1.000 18.03632 322 ALA A N 1
ATOM 2489 C CA . ALA A 1 330 ? 0.21473 10.17925 -14.41336 1.000 15.25392 322 ALA A CA 1
ATOM 2490 C C . ALA A 1 330 ? -0.64025 11.31351 -14.96070 1.000 16.91407 322 ALA A C 1
ATOM 2491 O O . ALA A 1 330 ? -1.24637 11.18088 -16.02957 1.000 16.53334 322 ALA A O 1
ATOM 2493 N N . ILE A 1 331 ? -0.70389 12.42154 -14.21660 1.000 15.30477 323 ILE A N 1
ATOM 2494 C CA . ILE A 1 331 ? -1.62829 13.51547 -14.48837 1.000 15.77090 323 ILE A CA 1
ATOM 2495 C C . ILE A 1 331 ? -0.87987 14.83133 -14.33296 1.000 16.87047 323 ILE A C 1
ATOM 2496 O O . ILE A 1 331 ? 0.26445 14.87764 -13.89235 1.000 17.87790 323 ILE A O 1
ATOM 2501 N N . SER A 1 332 ? -1.56033 15.91117 -14.68153 1.000 16.96392 324 SER A N 1
ATOM 2502 C CA . SER A 1 332 ? -1.01006 17.26006 -14.60491 1.000 19.61729 324 SER A CA 1
ATOM 2503 C C . SER A 1 332 ? -1.67874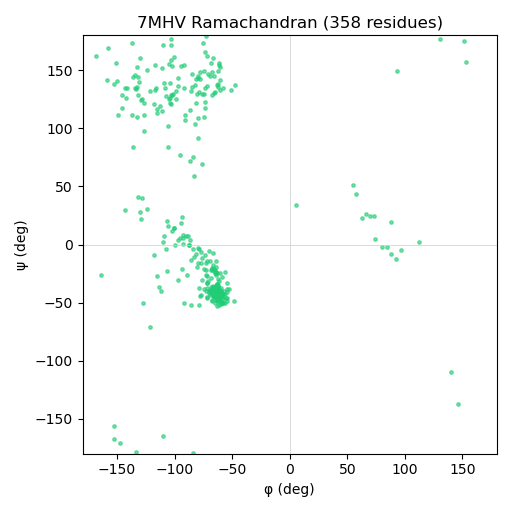 17.98419 -13.44673 1.000 23.40648 324 SER A C 1
ATOM 2504 O O . SER A 1 332 ? -2.90564 17.98907 -13.35668 1.000 20.11244 324 SER A O 1
ATOM 2507 N N . THR A 1 333 ? -0.87938 18.55716 -12.54742 1.000 24.53891 325 THR A N 1
ATOM 2508 C CA . THR A 1 333 ? -1.41299 19.26854 -11.36883 1.000 33.88895 325 THR A CA 1
ATOM 2509 C C . THR A 1 333 ? -0.68286 20.58309 -11.13968 1.000 40.85407 325 THR A C 1
ATOM 2510 O O . THR A 1 333 ? 0.20210 20.94137 -11.91668 1.000 42.11562 325 THR A O 1
ATOM 2514 N N . SER A 1 345 ? -1.89565 27.78380 -14.43116 1.000 49.88287 337 SER A N 1
ATOM 2515 C CA . SER A 1 345 ? -2.71549 28.42129 -13.40764 1.000 34.93126 337 SER A CA 1
ATOM 2516 C C . SER A 1 345 ? -3.42504 29.66934 -13.96661 1.000 28.64936 337 SER A C 1
ATOM 2517 O O . SER A 1 345 ? -4.50041 30.04092 -13.49742 1.000 24.14712 337 SER A O 1
ATOM 2520 N N . TYR A 1 346 ? -2.85972 30.30612 -14.99662 1.000 24.51010 338 TYR A N 1
ATOM 2521 C CA . TYR A 1 346 ? -3.50989 31.51945 -15.48349 1.000 22.64086 338 TYR A CA 1
ATOM 2522 C C . TYR A 1 346 ? -4.80346 31.20322 -16.23349 1.000 23.40934 338 TYR A C 1
ATOM 2523 O O . TYR A 1 346 ? -5.70792 32.04378 -16.27837 1.000 21.77918 338 TYR A O 1
ATOM 2532 N N . VAL A 1 347 ? -4.92546 30.01004 -16.81935 1.000 17.03905 339 VAL A N 1
ATOM 2533 C CA . VAL A 1 347 ? -6.19220 29.67180 -17.46320 1.000 16.67853 339 VAL A CA 1
ATOM 2534 C C . VAL A 1 347 ? -7.28570 29.54717 -16.40607 1.000 16.83748 339 VAL A C 1
ATOM 2535 O O . VAL A 1 347 ? -8.39591 30.05716 -16.57898 1.000 18.40253 339 VAL A O 1
ATOM 2539 N N . LEU A 1 348 ? -6.97037 28.90987 -15.27698 1.000 17.95403 340 LEU A N 1
ATOM 2540 C CA . LEU A 1 348 ? -7.97253 28.73105 -14.22567 1.000 17.31480 340 LEU A CA 1
ATOM 2541 C C . LEU A 1 348 ? -8.34764 30.06448 -13.59859 1.000 18.75569 340 LEU A C 1
ATOM 2542 O O . LEU A 1 348 ? -9.51933 30.29786 -13.27940 1.000 20.40665 340 LEU A O 1
ATOM 2547 N N . ARG A 1 349 ? -7.36971 30.95853 -13.42052 1.000 19.80510 341 ARG A N 1
ATOM 2548 C CA . ARG A 1 349 ? -7.68929 32.29023 -12.91141 1.000 21.92439 341 ARG A CA 1
ATOM 2549 C C . ARG A 1 349 ? -8.58908 33.04053 -13.87898 1.000 23.33658 341 ARG A C 1
ATOM 2550 O O . ARG A 1 349 ? -9.50675 33.75179 -13.45642 1.000 23.76526 341 ARG A O 1
ATOM 2558 N N . ALA A 1 350 ? -8.33608 32.88930 -15.18090 1.000 19.34473 342 ALA A N 1
ATOM 2559 C CA . ALA A 1 350 ? -9.10849 33.61391 -16.18616 1.000 24.00593 342 ALA A CA 1
ATOM 2560 C C . ALA A 1 350 ? -10.58060 33.22525 -16.15708 1.000 23.80375 342 ALA A C 1
ATOM 2561 O O . ALA A 1 350 ? -11.45208 34.07456 -16.37663 1.000 23.82053 342 ALA A O 1
ATOM 2563 N N . ILE A 1 351 ? -10.88789 31.94724 -15.89382 1.000 19.30328 343 ILE A N 1
ATOM 2564 C CA . ILE A 1 351 ? -12.28821 31.53304 -15.82663 1.000 18.73385 343 ILE A CA 1
ATOM 2565 C C . ILE A 1 351 ? -12.89573 31.72312 -14.44444 1.000 25.91111 343 ILE A C 1
ATOM 2566 O O . ILE A 1 351 ? -14.06005 31.35008 -14.24075 1.000 21.66371 343 ILE A O 1
ATOM 2571 N N . GLY A 1 352 ? -12.15359 32.29381 -13.48858 1.000 20.49811 344 GLY A N 1
ATOM 2572 C CA . GLY A 1 352 ? -12.73207 32.75831 -12.24611 1.000 21.72639 344 GLY A CA 1
ATOM 2573 C C . GLY A 1 352 ? -12.34203 31.99920 -10.99849 1.000 25.93242 344 GLY A C 1
ATOM 2574 O O . GLY A 1 352 ? -12.85528 32.32483 -9.92592 1.000 25.83287 344 GLY A O 1
ATOM 2575 N N . LEU A 1 353 ? -11.47424 30.99498 -11.08272 1.000 23.38890 345 LEU A N 1
ATOM 2576 C CA . LEU A 1 353 ? -11.07499 30.29790 -9.86836 1.000 24.79952 345 LEU A CA 1
ATOM 2577 C C . LEU A 1 353 ? -10.18387 31.19418 -9.01232 1.000 26.84519 345 LEU A C 1
ATOM 2578 O O . LEU A 1 353 ? -9.41527 32.02094 -9.51896 1.000 26.94281 345 LEU A O 1
ATOM 2583 N N . THR A 1 354 ? -10.29900 31.03561 -7.70021 1.000 25.64382 346 THR A N 1
ATOM 2584 C CA . THR A 1 354 ? -9.34433 31.67850 -6.81178 1.000 29.30675 346 THR A CA 1
ATOM 2585 C C . THR A 1 354 ? -8.00610 30.94384 -6.88685 1.000 31.43212 346 THR A C 1
ATOM 2586 O O . THR A 1 354 ? -7.90887 29.83236 -7.41808 1.000 27.06221 346 THR A O 1
ATOM 2590 N N . ASP A 1 355 ? -6.96129 31.58710 -6.35303 1.000 37.47054 347 ASP A N 1
ATOM 2591 C CA . ASP A 1 355 ? -5.67513 30.91760 -6.17208 1.000 38.39621 347 ASP A CA 1
ATOM 2592 C C . ASP A 1 355 ? -5.85867 29.56317 -5.51149 1.000 35.00886 347 ASP A C 1
ATOM 2593 O O . ASP A 1 355 ? -5.34241 28.54542 -5.98646 1.000 30.67792 347 ASP A O 1
ATOM 2598 N N . THR A 1 356 ? -6.62673 29.53847 -4.42507 1.000 34.11362 348 THR A N 1
ATOM 2599 C CA . THR A 1 356 ? -6.78152 28.32473 -3.63472 1.000 40.74470 348 THR A CA 1
ATOM 2600 C C . THR A 1 356 ? -7.50530 27.24465 -4.42438 1.000 33.53375 348 THR A C 1
ATOM 2601 O O . THR A 1 356 ? -7.09470 26.07830 -4.41249 1.000 33.61724 348 THR A O 1
ATOM 2605 N N . GLU A 1 357 ? -8.58713 27.61594 -5.11573 1.000 30.41773 349 GLU A N 1
ATOM 2606 C CA . GLU A 1 357 ? -9.28737 26.65775 -5.96138 1.000 28.45079 349 GLU A CA 1
ATOM 2607 C C . GLU A 1 357 ? -8.37770 26.14224 -7.06483 1.000 31.38692 349 GLU A C 1
ATOM 2608 O O . GLU A 1 357 ? -8.33588 24.93650 -7.32789 1.000 27.64540 349 GLU A O 1
ATOM 2614 N N . ALA A 1 358 ? -7.62441 27.04017 -7.70865 1.000 31.01002 350 ALA A N 1
ATOM 2615 C CA . ALA A 1 358 ? -6.78475 26.63192 -8.83190 1.000 23.85740 350 ALA A CA 1
ATOM 2616 C C . ALA A 1 358 ? -5.74341 25.59875 -8.40399 1.000 22.47461 350 ALA A C 1
ATOM 2617 O O . ALA A 1 358 ? -5.48775 24.62996 -9.13007 1.000 24.87474 350 ALA A O 1
ATOM 2619 N N . GLN A 1 359 ? -5.15828 25.76438 -7.21412 1.000 27.71100 351 GLN A N 1
ATOM 2620 C CA . GLN A 1 359 ? -4.12531 24.81998 -6.79902 1.000 28.17388 351 GLN A CA 1
ATOM 2621 C C . GLN A 1 359 ? -4.69132 23.45863 -6.40896 1.000 29.12378 351 GLN A C 1
ATOM 2622 O O . GLN A 1 359 ? -3.91224 22.52171 -6.23195 1.000 31.53871 351 GLN A O 1
ATOM 2628 N N . SER A 1 360 ? -6.01245 23.31783 -6.29502 1.000 23.37790 352 SER A N 1
ATOM 2629 C CA . SER A 1 360 ? -6.64234 22.03929 -6.00514 1.000 23.04054 352 SER A CA 1
ATOM 2630 C C . SER A 1 360 ? -7.07662 21.31169 -7.26744 1.000 23.67132 352 SER A C 1
ATOM 2631 O O . SER A 1 360 ? -7.90556 20.40048 -7.20000 1.000 24.25931 352 SER A O 1
ATOM 2634 N N . THR A 1 361 ? -6.53229 21.68442 -8.41201 1.000 21.20849 353 THR A N 1
ATOM 2635 C CA . THR A 1 361 ? -7.06748 21.27264 -9.69644 1.000 19.48898 353 THR A CA 1
ATOM 2636 C C . THR A 1 361 ? -6.13780 20.27317 -10.36692 1.000 20.06360 353 THR A C 1
ATOM 2637 O O . THR A 1 361 ? -4.91235 20.42565 -10.32830 1.000 25.76833 353 THR A O 1
ATOM 2641 N N . ILE A 1 362 ? -6.71996 19.24898 -10.98241 1.000 19.65538 354 ILE A N 1
ATOM 2642 C CA . ILE A 1 362 ? -5.93461 18.31264 -11.77627 1.000 19.89577 354 ILE A CA 1
ATOM 2643 C C . ILE A 1 362 ? -6.49957 18.25683 -13.18493 1.000 15.24177 354 ILE A C 1
ATOM 2644 O O . ILE A 1 362 ? -7.70178 18.43848 -13.40882 1.000 17.78428 354 ILE A O 1
ATOM 2649 N N . ARG A 1 363 ? -5.60997 17.99114 -14.13866 1.000 17.43838 355 ARG A N 1
ATOM 2650 C CA . ARG A 1 363 ? -5.99000 17.74863 -15.52484 1.000 15.92497 355 ARG A CA 1
ATOM 2651 C C . ARG A 1 363 ? -5.73657 16.27960 -15.84541 1.000 19.08568 355 ARG A C 1
ATOM 2652 O O . ARG A 1 363 ? -4.58993 15.81258 -15.81135 1.000 15.69735 355 ARG A O 1
ATOM 2660 N N . LEU A 1 364 ? -6.81458 15.55518 -16.10796 1.000 14.57261 356 LEU A N 1
ATOM 2661 C CA . LEU A 1 364 ? -6.75931 14.18932 -16.60671 1.000 16.84649 356 LEU A CA 1
ATOM 2662 C C . LEU A 1 364 ? -7.07475 14.21320 -18.09190 1.000 14.50002 356 LEU A C 1
ATOM 2663 O O . LEU A 1 364 ? -8.09024 14.77926 -18.49884 1.000 20.12202 356 LEU A O 1
ATOM 2668 N N . SER A 1 365 ? -6.22782 13.59431 -18.90732 1.000 16.25818 357 SER A N 1
ATOM 2669 C CA . SER A 1 365 ? -6.55950 13.54843 -20.32299 1.000 15.00025 357 SER A CA 1
ATOM 2670 C C . SER A 1 365 ? -6.36783 12.13252 -20.83107 1.000 18.83989 357 SER A C 1
ATOM 2671 O O . SER A 1 365 ? -5.37249 11.47656 -20.51531 1.000 18.97404 357 SER A O 1
ATOM 2674 N N . ILE A 1 366 ? -7.33940 11.68593 -21.61593 1.000 18.76712 358 ILE A N 1
ATOM 2675 C CA A ILE A 1 366 ? -7.50710 10.32037 -22.11075 0.549 18.32259 358 ILE A CA 1
ATOM 2676 C CA B ILE A 1 366 ? -7.29753 10.31446 -22.08262 0.451 18.36881 358 ILE A CA 1
ATOM 2677 C C . ILE A 1 366 ? -7.15963 10.29527 -23.59558 1.000 17.22159 358 ILE A C 1
ATOM 2678 O O . ILE A 1 366 ? -7.41376 11.27529 -24.31305 1.000 19.26616 358 ILE A O 1
ATOM 2687 N N . GLY A 1 367 ? -6.66918 9.16236 -24.08349 1.000 15.89600 359 GLY A N 1
ATOM 2688 C CA . GLY A 1 367 ? -6.37030 9.10409 -25.48978 1.000 17.15857 359 GLY A CA 1
ATOM 2689 C C . GLY A 1 367 ? -6.44374 7.73748 -26.12209 1.000 17.63454 359 GLY A C 1
ATOM 2690 O O . GLY A 1 367 ? -7.11717 6.83776 -25.62842 1.000 12.86345 359 GLY A O 1
ATOM 2691 N N . ARG A 1 368 ? -5.71379 7.58730 -27.22382 1.000 16.30808 360 ARG A N 1
ATOM 2692 C CA . ARG A 1 368 ? -5.87551 6.42914 -28.09943 1.000 15.65253 360 ARG A CA 1
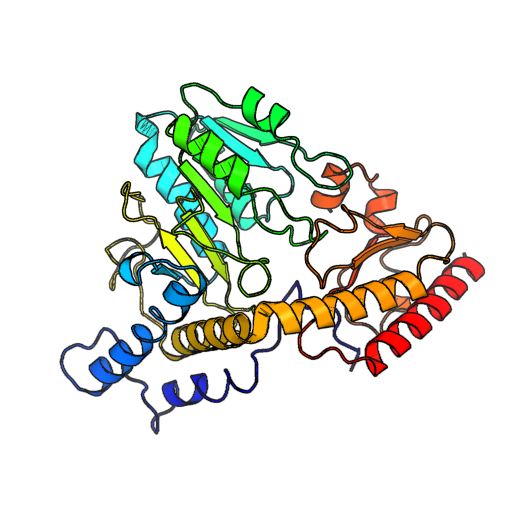ATOM 2693 C C . ARG A 1 368 ? -5.56565 5.11127 -27.39638 1.000 17.81387 360 ARG A C 1
ATOM 2694 O O . ARG A 1 368 ? -6.18304 4.08487 -27.70668 1.000 17.12337 360 ARG A O 1
ATOM 2702 N N . PHE A 1 369 ? -4.64333 5.11005 -26.43533 1.000 14.93646 361 PHE A N 1
ATOM 2703 C CA . PHE A 1 369 ? -4.23335 3.87788 -25.77802 1.000 14.00167 361 PHE A CA 1
ATOM 2704 C C . PHE A 1 369 ? -4.85957 3.71843 -24.39586 1.000 18.37762 361 PHE A C 1
ATOM 2705 O O . PHE A 1 369 ? -4.49182 2.80340 -23.64677 1.000 20.47380 361 PHE A O 1
ATOM 2713 N N . THR A 1 370 ? -5.83633 4.54861 -24.06229 1.000 17.29161 362 THR A N 1
ATOM 2714 C CA . THR A 1 370 ? -6.54166 4.36556 -22.80157 1.000 16.79184 362 THR A CA 1
ATOM 2715 C C . THR A 1 370 ? -7.60176 3.27724 -22.94108 1.000 18.92851 362 THR A C 1
ATOM 2716 O O . THR A 1 370 ? -8.42455 3.30718 -23.85951 1.000 17.94090 362 THR A O 1
ATOM 2720 N N . SER A 1 371 ? -7.59011 2.32322 -22.02090 1.000 20.82452 363 SER A N 1
ATOM 2721 C CA . SER A 1 371 ? -8.53937 1.22276 -22.05318 1.000 20.21029 363 SER A CA 1
ATOM 2722 C C . SER A 1 371 ? -9.67235 1.45010 -21.06804 1.000 25.15790 363 SER A C 1
ATOM 2723 O O . SER A 1 371 ? -9.56404 2.22789 -20.11411 1.000 19.04634 363 SER A O 1
ATOM 2726 N N . GLU A 1 372 ? -10.75727 0.71153 -21.29412 1.000 22.58581 364 GLU A N 1
ATOM 2727 C CA . GLU A 1 372 ? -11.85665 0.69354 -20.33757 1.000 24.88472 364 GLU A CA 1
ATOM 2728 C C . GLU A 1 372 ? -11.38721 0.19815 -18.97042 1.000 25.60119 364 GLU A C 1
ATOM 2729 O O . GLU A 1 372 ? -11.83661 0.69308 -17.92220 1.000 23.84624 364 GLU A O 1
ATOM 2735 N N . VAL A 1 373 ? -10.47592 -0.77805 -18.95802 1.000 24.16786 365 VAL A N 1
ATOM 2736 C CA . VAL A 1 373 ? -9.97245 -1.30454 -17.69362 1.000 22.80961 365 VAL A CA 1
ATOM 2737 C C . VAL A 1 373 ? -9.24257 -0.21630 -16.90925 1.000 21.95768 365 VAL A C 1
ATOM 2738 O O . VAL A 1 373 ? -9.38108 -0.11553 -15.68100 1.000 22.21402 365 VAL A O 1
ATOM 2742 N N . GLN A 1 374 ? -8.45125 0.60852 -17.60804 1.000 18.21497 366 GLN A N 1
ATOM 2743 C CA . GLN A 1 374 ? -7.74804 1.71516 -16.96675 1.000 21.79654 366 GLN A CA 1
ATOM 2744 C C . GLN A 1 374 ? -8.71067 2.78115 -16.46414 1.000 20.32280 366 GLN A C 1
ATOM 2745 O O . GLN A 1 374 ? -8.46239 3.40955 -15.43125 1.000 20.04617 366 GLN A O 1
ATOM 2751 N N . ILE A 1 375 ? -9.79210 3.03555 -17.20182 1.000 18.83251 367 ILE A N 1
ATOM 2752 C CA . ILE A 1 375 ? -10.79673 3.99247 -16.73346 1.000 18.48336 367 ILE A CA 1
ATOM 2753 C C . ILE A 1 375 ? -11.40198 3.52569 -15.41834 1.000 21.65012 367 ILE A C 1
ATOM 2754 O O . ILE A 1 375 ? -11.55512 4.30107 -14.46673 1.000 19.09484 367 ILE A O 1
ATOM 2759 N N . LYS A 1 376 ? -11.76764 2.25042 -15.34865 1.000 18.23119 368 LYS A N 1
ATOM 2760 C CA . LYS A 1 376 ? -12.32895 1.72588 -14.10941 1.000 22.41607 368 LYS A CA 1
ATOM 2761 C C . LYS A 1 376 ? -11.31989 1.79466 -12.96807 1.000 21.08345 368 LYS A C 1
ATOM 2762 O O . LYS A 1 376 ? -11.69414 2.07051 -11.82321 1.000 21.13959 368 LYS A O 1
ATOM 2768 N N . LYS A 1 377 ? -10.03280 1.56880 -13.25956 1.000 23.19645 369 LYS A N 1
ATOM 2769 C CA . LYS A 1 377 ? -9.01547 1.67867 -12.21284 1.000 22.57944 369 LYS A CA 1
ATOM 2770 C C . LYS A 1 377 ? -8.83092 3.12507 -11.77379 1.000 22.87497 369 LYS A C 1
ATOM 2771 O O . LYS A 1 377 ? -8.64980 3.39401 -10.57922 1.000 23.58450 369 LYS A O 1
ATOM 2773 N N . ALA A 1 378 ? -8.85705 4.06842 -12.72262 1.000 20.74007 370 ALA A N 1
ATOM 2774 C CA . ALA A 1 378 ? -8.76847 5.48124 -12.35988 1.000 20.63411 370 ALA A CA 1
ATOM 2775 C C . ALA A 1 378 ? -9.92002 5.89454 -11.44470 1.000 21.55590 370 ALA A C 1
ATOM 2776 O O . ALA A 1 378 ? -9.70980 6.60996 -10.45714 1.000 20.43194 370 ALA A O 1
ATOM 2778 N N . ILE A 1 379 ? -11.14871 5.47489 -11.76715 1.000 18.27376 371 ILE A N 1
ATOM 2779 C CA . ILE A 1 379 ? -12.28711 5.80532 -10.90650 1.000 18.66474 371 ILE A CA 1
ATOM 2780 C C . ILE A 1 379 ? -12.05394 5.28101 -9.49864 1.000 20.53383 371 ILE A C 1
ATOM 2781 O O . ILE A 1 379 ? -12.29637 5.98049 -8.50696 1.000 22.40567 371 ILE A O 1
ATOM 2786 N N . ASP A 1 380 ? -11.61588 4.02076 -9.39100 1.000 22.03173 372 ASP A N 1
ATOM 2787 C CA . ASP A 1 380 ? -11.35656 3.42696 -8.08483 1.000 25.08053 372 ASP A CA 1
ATOM 2788 C C . ASP A 1 380 ? -10.25024 4.17721 -7.34858 1.000 24.03492 372 ASP A C 1
ATOM 2789 O O . ASP A 1 380 ? -10.37662 4.47011 -6.15575 1.000 24.19769 372 ASP A O 1
ATOM 2794 N N . ILE A 1 381 ? -9.15827 4.50301 -8.04668 1.000 22.56556 373 ILE A N 1
ATOM 2795 C CA . ILE A 1 381 ? -8.05496 5.22081 -7.41013 1.000 22.51074 373 ILE A CA 1
ATOM 2796 C C . ILE A 1 381 ? -8.52161 6.59285 -6.92856 1.000 24.47867 373 ILE A C 1
ATOM 2797 O O . ILE A 1 381 ? -8.26081 6.99062 -5.78812 1.000 25.42026 373 ILE A O 1
ATOM 2802 N N . ILE A 1 382 ? -9.21204 7.34133 -7.79917 1.000 21.89567 374 ILE A N 1
ATOM 2803 C CA . ILE A 1 382 ? -9.64529 8.69237 -7.44570 1.000 21.90159 374 ILE A CA 1
ATOM 2804 C C . ILE A 1 382 ? -10.68151 8.64690 -6.32231 1.000 25.09082 374 ILE A C 1
ATOM 2805 O O . ILE A 1 382 ? -10.60339 9.41271 -5.35066 1.000 23.19138 374 ILE A O 1
ATOM 2810 N N . CYS A 1 383 ? -11.65179 7.73930 -6.41664 1.000 21.22922 375 CYS A N 1
ATOM 2811 C CA . CYS A 1 383 ? -12.63467 7.61514 -5.34042 1.000 22.43368 375 CYS A CA 1
ATOM 2812 C C . CYS A 1 383 ? -11.95396 7.27329 -4.01641 1.000 26.49764 375 CYS A C 1
ATOM 2813 O O . CYS A 1 383 ? -12.17847 7.93453 -2.99605 1.000 26.59535 375 CYS A O 1
ATOM 2816 N N . THR A 1 384 ? -11.09076 6.25737 -4.02611 1.000 26.14031 376 THR A N 1
ATOM 2817 C CA . THR A 1 384 ? -10.44269 5.81247 -2.79749 1.000 26.08605 376 THR A CA 1
ATOM 2818 C C . THR A 1 384 ? -9.55904 6.90466 -2.20604 1.000 27.04608 376 THR A C 1
ATOM 2819 O O . THR A 1 384 ? -9.63714 7.20485 -1.00898 1.000 27.04765 376 THR A O 1
ATOM 2823 N N . GLN A 1 385 ? -8.71478 7.52119 -3.03703 1.000 25.14301 377 GLN A N 1
ATOM 2824 C CA . GLN A 1 385 ? -7.68384 8.40242 -2.50395 1.000 26.99692 377 GLN A CA 1
ATOM 2825 C C . GLN A 1 385 ? -8.23724 9.76405 -2.12463 1.000 23.89370 377 GLN A C 1
ATOM 2826 O O . GLN A 1 385 ? -7.80991 10.34359 -1.12200 1.000 27.84552 377 GLN A O 1
ATOM 2832 N N . VAL A 1 386 ? -9.18217 10.29346 -2.90758 1.000 25.59478 378 VAL A N 1
ATOM 2833 C CA . VAL A 1 386 ? -9.79944 11.56239 -2.53188 1.000 25.90234 378 VAL A CA 1
ATOM 2834 C C . VAL A 1 386 ? -10.62806 11.38560 -1.27276 1.000 28.81986 378 VAL A C 1
ATOM 2835 O O . VAL A 1 386 ? -10.64060 12.25892 -0.39031 1.000 29.27674 378 VAL A O 1
ATOM 2839 N N . SER A 1 387 ? -11.30368 10.24078 -1.14943 1.000 29.30134 379 SER A N 1
ATOM 2840 C CA . SER A 1 387 ? -12.04131 9.95727 0.07910 1.000 31.93517 379 SER A CA 1
ATOM 2841 C C . SER A 1 387 ? -11.11155 9.98571 1.28682 1.000 32.08153 379 SER A C 1
ATOM 2842 O O . SER A 1 387 ? -11.43267 10.60740 2.30659 1.000 32.03205 379 SER A O 1
ATOM 2845 N N . ARG A 1 388 ? -9.93440 9.35190 1.16730 1.000 31.14356 380 ARG A N 1
ATOM 2846 C CA . ARG A 1 388 ? -8.94692 9.35188 2.24729 1.000 35.39557 380 ARG A CA 1
ATOM 2847 C C . ARG A 1 388 ? -8.44317 10.75754 2.54938 1.000 34.40552 380 ARG A C 1
ATOM 2848 O O . ARG A 1 388 ? -8.29040 11.13007 3.71875 1.000 33.96806 380 ARG A O 1
ATOM 2856 N N . LEU A 1 389 ? -8.17351 11.55063 1.51204 1.000 31.12342 381 LEU A N 1
ATOM 2857 C CA . LEU A 1 389 ? -7.70716 12.91671 1.73239 1.000 32.41169 381 LEU A CA 1
ATOM 2858 C C . LEU A 1 389 ? -8.75951 13.74946 2.44656 1.000 36.74912 381 LEU A C 1
ATOM 2859 O O . LEU A 1 389 ? -8.42495 14.61945 3.25936 1.000 37.04418 381 LEU A O 1
ATOM 2864 N N . HIS A 1 390 ? -10.03683 13.51438 2.13607 1.000 32.58425 382 HIS A N 1
ATOM 2865 C CA . HIS A 1 390 ? -11.10750 14.16677 2.88182 1.000 37.59652 382 HIS A CA 1
ATOM 2866 C C . HIS A 1 390 ? -11.19511 13.62194 4.29754 1.000 36.59287 382 HIS A C 1
ATOM 2867 O O . HIS A 1 390 ? -11.40315 14.38129 5.24726 1.000 43.65079 382 HIS A O 1
ATOM 2874 N N . GLU A 1 391 ? -11.05544 12.30533 4.45373 1.000 37.66304 383 GLU A N 1
ATOM 2875 C CA . GLU A 1 391 ? -11.10691 11.71049 5.78237 1.000 39.93129 383 GLU A CA 1
ATOM 2876 C C . GLU A 1 391 ? -9.93243 12.17565 6.63188 1.000 44.44124 383 GLU A C 1
ATOM 2877 O O . GLU A 1 391 ? -10.10479 12.51927 7.80798 1.000 45.93748 383 GLU A O 1
ATOM 2883 N N . LEU A 1 392 ? -8.73012 12.19785 6.04702 1.000 45.44487 384 LEU A N 1
ATOM 2884 C CA . LEU A 1 392 ? -7.52831 12.63287 6.74758 1.000 52.75168 384 LEU A CA 1
ATOM 2885 C C . LEU A 1 392 ? -7.40612 14.15013 6.82322 1.000 53.59971 384 LEU A C 1
ATOM 2886 O O . LEU A 1 392 ? -6.46856 14.64986 7.45694 1.000 53.53553 384 LEU A O 1
ATOM 2891 N N . SER A 1 393 ? -8.33258 14.88656 6.21764 1.000 44.74249 385 SER A N 1
ATOM 2892 C CA . SER A 1 393 ? -8.30448 16.34627 6.24772 1.000 50.07609 385 SER A CA 1
ATOM 2893 C C . SER A 1 393 ? -8.50155 16.86700 7.67190 1.000 53.30909 385 SER A C 1
ATOM 2894 O O . SER A 1 393 ? -7.60582 17.49138 8.24424 1.000 65.55482 385 SER A O 1
#

Organism: Legionella pneumophila subsp. pneumophila (strain Philadelphia 1 / ATCC 33152 / DSM 7513) (NCBI:txid272624)

Foldseek 3Di:
DFAEQACLVFAAADVVLVVQLVQQDDPNHLVAFCPPPPDVSNVVLVVLLQLLLCLLCVQQVHHSLQKAKFQFLLQLLLQVLQFQQVVCCVQAQEEEEALQDDCSNVVSVVVSVVVVHHYHHHFDALQRERDVVVVVVPDDLRAAEYEYEQARSAQQFGYPQQVVLVVCVVSNHAYEYEDQPPQLADRRHCVRGNHAKYKYGQSLSFDHGMIIIGGDPVVGRGTHEDDDADDDSVPRRHDTDRSSRSSRSSVSNNVSSVCHPVFQVVLLVLVVLLCVLQVPQPQKDWGHDPPSGGSFKTKIFRQPFAQVLCCVLLVSYNWDQASNNVSSPDDPRRNRRMIIGGDGDPDDSVNSVVSSVSNVVSSVVRVVVD

Radius of gyration: 21.39 Å; Cα contacts (8 Å, |Δi|>4): 797; chains: 1; bounding box: 42×51×64 Å

Sequence (370 aa):
KPIYFDYMATTPVDPRVVEEQMIKYLGPEGDFGNPASATHEYGRVASMAVEQQARSSQIAETINASSSPQEIVFTSGATEADNLAILGAARFYKNKGMHLVTMSTEHKAVLDSFHQLEKEGFQVTYLNPESDGLLDLEKLESALRRLDTILVSVMHVNNEIGVVIQDIASIGELLRNRGIIFHVDAAQSAGKLPIDLSQLSVDLMSFSAHNYGPKGVGALYVRHKPRIRLQPLSYGGGHEGGLRSGTLPTHQIVGMGEAFAIAEADRIPEQTRILNLRKQLWDGIRHLPAIKLNGHEHRRIAGNLNVSFVGLNGDSSLLFALSELAISTSYVLRAIGLTDTEAQSTIRLSIIGRFTSEVQIKKAIDIICTQVSRLHELS

Neares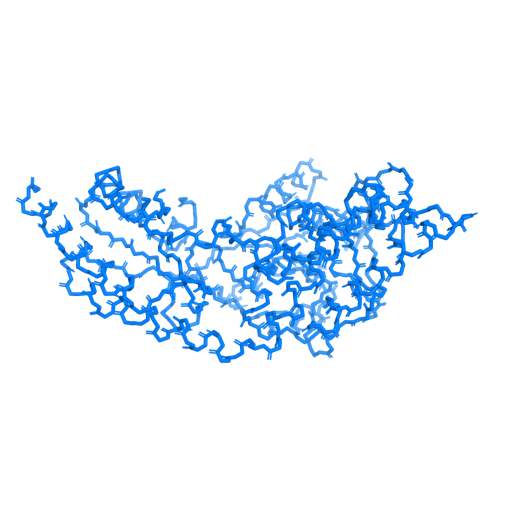t PDB structures (foldseek):
  7mhv-assembly1_A-2  TM=1.003E+00  e=1.192E-80  Legionella pneumophila subsp. pneumophila str. Philadelphia 1
  5usr-assembly2_C  TM=9.398E-01  e=1.071E-43  Homo sapiens
  5usr-assembly1_A  TM=9.134E-01  e=3.202E-44  Homo sapiens
  5usr-assembly1_G  TM=9.320E-01  e=3.635E-37  Homo sapiens
  6m4j-assembly1_A  TM=8.801E-01  e=5.181E-36  Vibrio cyclitrophicus

Secondary structure (DSSP, 8-state):
-PEE-BTTT--PPPHHHHHHHGGGTSTTS----TT-TTSHHHHHHHHHHHHHHHHHHHHHT--GGGEEEESSHHHHHHHHHHHHHHHHGGG--EEEEETTS-HHHHHHHHHHHHTT-EEEEEPP-TTS---HHHHHHH--TTEEEEE--SB-TTT-BB--HHHHHHHHHHHT-EEEEE-TTTTTTS---TTTS--SEEEEE----S-SS-EEEEE-TTTT-----S--SS--TTTT--S---HHHHHHHHHHHHHHHHTHHHHHHHHHHHHHHHHHHHTTSTTEEE-S-SSSB-TTEEEEEETTS-HHHHHHHTTTEE-B--HHHHHTT--HHHHHTEEEEE--TT--HHHHHHHHHHHHHHHHHHHH--

InterPro domains:
  IPR000192 Aminotransferase class V domain [PF00266] (6-368)
  IPR015421 Pyridoxal phosphate-dependent transferase, major domain [G3DSA:3.40.640.10] (17-264)
  IPR015422 Pyridoxal phosphate-dependent transferase, small domain [G3DSA:3.90.1150.10] (6-369)
  IPR015424 Pyridoxal phosphate-dependent transferase [SSF53383] (5-382)
  IPR016454 Cysteine desulfurase [PIRSF005572] (5-381)
  IPR020578 Aminotransferase class-V, pyridoxal-phosphate binding site [PS00595] (198-217)

B-factor: mean 21.8, std 9.78, range [7.63, 71.38]

Solvent-accessible surface area: 15677 Å² total